Protein 2Z15 (pdb70)

Sequence (476 aa):
SGMQLEIQVALNFIISYLYNKLPRRRVNIFGEELERLLKKKYEGHWYPEKPYKGSGFRCIHIGEKVDPVIEQASKESGLDIDDVRGNLPQDLSVWIDPFEVSYQIGEKGPVKVLYVDDNGSSGMQLEIQVALNFIISYLYNKLPRRRVNIFGEELERLLKKKYEGHWYPEKPYKGSGFRCIHIGEKVDPVIEQASKESGLDIDDVRGNLPQDLSVWIDPFEVSYQIGEKGPVKVLYVDDGMQLEIQVALNFIISYLYNKLPRRRVNIFGEELERLLKKKYEGHWYPEKPYKGSGFRCIHIGEKVDPVIEQASKESGLDIDDVRGNLPQDLSVWIDPFEVSYQIGEKGPVKVLYVDDGSSGMQLEIQVALNFIISYLYNKLPRRRVNIFGEELERLLKKKYEGHWYPEKPYKGSGFRCIHIGEKVDPVIEQASKESGLDIDDVRGNLPQDLSVWIDPFEVSYQIGEKGPVKVLYVDD

Solvent-accessible surface area: 23922 Å² total; per-residue (Å²): 69,56,34,62,5,7,0,46,1,0,8,29,15,0,23,67,66,0,34,137,140,27,75,142,141,84,0,61,51,0,7,115,41,0,32,109,13,0,73,138,56,0,135,60,68,34,72,72,123,75,40,48,68,8,5,30,94,0,3,0,82,6,21,166,176,31,15,85,10,0,50,76,0,0,168,80,5,54,13,81,30,96,69,0,83,65,42,10,21,142,54,2,13,0,14,0,9,3,84,48,0,0,14,21,59,19,150,197,19,87,69,79,56,8,6,45,14,82,121,56,87,64,21,21,21,15,5,0,16,20,0,9,28,13,0,9,1,42,0,26,50,114,25,78,63,151,90,0,38,46,0,10,80,35,0,31,108,11,1,63,144,54,0,129,56,69,30,61,52,122,85,45,158,91,25,23,58,95,0,4,0,91,6,20,139,157,19,14,79,8,0,67,74,0,2,176,81,6,50,7,78,50,104,65,0,94,64,41,13,23,145,49,2,11,0,51,0,12,3,67,59,0,7,38,26,74,20,153,205,18,88,88,106,82,74,37,99,90,151,109,26,65,11,11,0,30,6,0,7,19,16,2,8,3,17,0,4,68,111,29,87,83,168,87,0,48,50,0,6,110,38,0,36,116,20,0,75,149,57,0,135,60,68,37,58,69,130,128,34,127,107,14,19,10,74,0,3,2,14,4,15,56,50,10,13,77,9,0,82,86,0,3,161,100,9,55,17,102,67,108,57,0,98,59,34,11,24,152,57,1,6,0,50,0,3,2,96,29,0,6,29,23,80,22,71,202,16,118,94,90,68,52,14,95,49,171,69,97,73,18,15,72,5,4,0,44,1,0,16,28,6,0,12,56,69,0,46,148,139,25,69,149,189,114,0,57,71,0,2,113,21,0,27,123,17,2,73,129,59,0,125,57,70,36,70,53,169,113,39,137,82,29,15,60,94,0,22,0,60,0,3,194,159,35,18,81,9,0,76,79,0,0,159,105,6,48,12,80,54,107,71,0,52,63,33,10,22,162,37,0,13,0,66,0,3,4,96,37,0,8,3,30,75,23,162,196,16,100,98,68,59,1,7,50,43,152

Nearest PDB structures (foldseek):
  2d5r-assembly1_B  TM=9.998E-01  e=5.165E-23  Homo sapiens
  3e9v-assembly1_A  TM=9.435E-01  e=4.522E-14  Homo sapiens
  3djn-assembly1_B  TM=9.483E-01  e=1.242E-13  Mus musculus
  5td6-assembly1_B  TM=9.063E-01  e=3.222E-11  Caenorhabditis elegans
  5td6-assembly1_A  TM=9.337E-01  e=7.801E-11  Caenorhabditis elegans

CATH classification: 3.90.640.90

Foldseek 3Di:
DQQLVLLVLLLCVLLVLVPVQDDPQLSVQLSVQLSVVLCVQCVVVADQVDFVGCQVVSKAWQAPDGDVSNVVSCVRRVHDSVSSSVRDAHGKIWTRTGQWTWIARDPPGDIGTRGGDPD/DVVQLLVLLVLLLCVLLVLPPPPDDPQLSVQLSVQLSVVLVVQCVVPADLVCQPGCQVVSKAWQAPDGDVSNVVSCVRRVNDSVSSSVSGAHGKIWTRTGQWIWIARDPPGDIGTRGHGD/DLVVLLVLLLCVQLVLQPPVDPVVLSVQLSVQLSVLLCVQCVVVADLVCFCRCQVVSKQWAEPHGRPSNVRSCVVSVHDVCSRSVSDAYGKIWTRTVQWIWIAHDPPGDIGTSGGDD/DLVQLLVLLLLVLCVLLVLVPPPDDDVLSVQLSVQLSVVLSVQCVVVADLVCFCRCQVVSKAKQAPDGDVSNVVSCVRSVHDSVSSSVSGANIKIWTRTGQFIWIARDPPGDIGTRGGHD

B-factor: mean 25.5, std 11.29, range [5.58, 66.41]

InterPro domains:
  IPR002087 Anti-proliferative protein [PF07742] (1-113)
  IPR002087 Anti-proliferative protein [PR00310] (29-58)
  IPR002087 Anti-proliferative protein [PR00310] (59-88)
  IPR002087 Anti-proliferative protein [PR00310] (89-118)
  IPR002087 Anti-proliferative protein [PS00960] (40-60)
  IPR002087 Anti-proliferative protein [PS01203] (86-105)
  IPR002087 Anti-proliferative protein [SM00099] (1-106)
  IPR015676 Tob1/2 [PTHR17537] (1-345)
  IPR036054 BTG-like domain superfamily [G3DSA:3.90.640.90] (1-122)
  IPR036054 BTG-like domain superfamily [SSF160696] (1-116)

Organism: Homo sapiens (NCBI:txid9606)

GO terms:
  GO:0030971 receptor tyrosine kinase binding (F, IDA)
  GO:0030014 CCR4-NOT complex (C, IDA)
  GO:0017148 negative regulation of translation (P, IDA)
  GO:1900153 positive regulation of nuclear-transcribed mRNA catabolic process, deadenylation-dependent decay (P, IDA)
  GO:0060212 negative regulation of nuclear-transcribed mRNA poly(A) tail shortening (P, IDA)
  GO:0060213 positive regulation of nuclear-transcribed mRNA poly(A) tail shortening (P, IDA)
  GO:0008285 negative regulation of cell population proliferation (P, IDA)
  GO:0008285 negative regulation of cell population proliferation (P, TAS)
  GO:0005515 protein binding (F, IPI)

Secondary structure (DSSP, 8-state):
--SHHHHHHHHHHHHTTTTTTS-HHHHHHHHHHHHHHHHHHHTT---TT-TTTTHHHHPEEESSSB-HHHHHHHHTTT--HHHHHHHSPTTEEEEEETTEEEEEESTTSPEEEEEE---/-HHHHHHHHHHHHHHHHTTTBTTB-HHHHHHHHHHHHHHHHHHHTT---TT-TTTTHHHH-EEESSSB-HHHHHHHHHHT--HHHHHHHSPSSEEEEEETTEEEEEESTTPPEEEEEE--/--HHHHHHHHHHHHTTTBTTB-HHHHHHHHHHHHHHHHHHHTT---TTSTTTTHHHH-EEESSSB-HHHHHHHHHTT--HHHHHTTSPTTEEEEEETTEEEEEESTTPPEEEEEE--/-HHHHHHHHHHHHHHHHTTTTTTS-HHHHHHHHHHHHHHHHHHHTT---TTSTTTTHHHH-EEESSSB-HHHHHHHHHHT--HHHHHHHS-SSEEEEEETTEEEEEESTT--EEEEEE--

Radius of gyration: 28.0 Å; Cα contacts (8 Å, |Δi|>4): 757; chains: 4; bounding box: 45×82×56 Å

Structure (mmCIF, N/CA/C/O backbone):
data_2Z15
#
_entry.id   2Z15
#
_cell.length_a   36.064
_cell.length_b   121.162
_cell.length_c   152.553
_cell.angle_alpha   90.00
_cell.angle_beta   90.00
_cell.angle_gamma   90.00
#
_symmetry.space_group_name_H-M   'P 21 21 21'
#
loop_
_entity.id
_entity.type
_entity.pdbx_description
1 polymer 'Protein Tob1'
2 water water
#
loop_
_atom_site.group_PDB
_atom_site.id
_atom_site.type_symbol
_atom_site.label_atom_id
_atom_site.label_alt_id
_atom_site.label_comp_id
_atom_site.label_asym_id
_atom_site.label_entity_id
_atom_site.label_seq_id
_atom_site.pdbx_PDB_ins_code
_atom_site.Cartn_x
_atom_site.Cartn_y
_atom_site.Cartn_z
_atom_site.occupancy
_atom_site.B_iso_or_equiv
_atom_site.auth_seq_id
_atom_site.auth_comp_id
_atom_site.auth_asym_id
_atom_site.auth_atom_id
_atom_site.pdbx_PDB_model_num
ATOM 1 N N . SER A 1 6 ? 50.727 83.018 52.629 1.00 50.85 8 SER A N 1
ATOM 2 C CA . SER A 1 6 ? 51.527 81.949 51.975 1.00 51.30 8 SER A CA 1
ATOM 3 C C . SER A 1 6 ? 51.202 80.609 52.621 1.00 50.65 8 SER A C 1
ATOM 4 O O . SER A 1 6 ? 50.032 80.273 52.820 1.00 50.67 8 SER A O 1
ATOM 7 N N . GLY A 1 7 ? 52.236 79.844 52.951 1.00 49.70 9 GLY A N 1
ATOM 8 C CA . GLY A 1 7 ? 52.013 78.557 53.580 1.00 47.00 9 GLY A CA 1
ATOM 9 C C . GLY A 1 7 ? 51.255 78.701 54.887 1.00 44.28 9 GLY A C 1
ATOM 10 O O . GLY A 1 7 ? 50.588 77.766 55.324 1.00 47.26 9 GLY A O 1
ATOM 11 N N . MET A 1 8 ? 51.349 79.878 55.503 1.00 39.51 10 MET A N 1
ATOM 12 C CA . MET A 1 8 ? 50.685 80.150 56.778 1.00 33.43 10 MET A CA 1
ATOM 13 C C . MET A 1 8 ? 50.156 81.597 56.804 1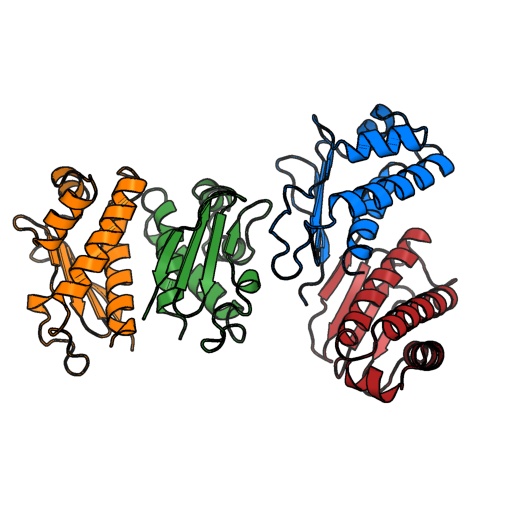.00 30.89 10 MET A C 1
ATOM 14 O O . MET A 1 8 ? 49.114 81.887 57.397 1.00 28.73 10 MET A O 1
ATOM 19 N N . GLN A 1 9 ? 50.890 82.488 56.142 1.00 26.67 11 GLN A N 1
ATOM 20 C CA . GLN A 1 9 ? 50.550 83.904 56.053 1.00 25.54 11 GLN A CA 1
ATOM 21 C C . GLN A 1 9 ? 49.105 84.157 55.610 1.00 22.69 11 GLN A C 1
ATOM 22 O O . GLN A 1 9 ? 48.358 84.867 56.281 1.00 21.32 11 GLN A O 1
ATOM 28 N N . LEU A 1 10 ? 48.721 83.576 54.477 1.00 20.25 12 LEU A N 1
ATOM 29 C CA . LEU A 1 10 ? 47.380 83.758 53.931 1.00 19.50 12 LEU A CA 1
ATOM 30 C C . LEU A 1 10 ? 46.260 83.366 54.886 1.00 18.04 12 LEU A C 1
ATOM 31 O O . LEU A 1 10 ? 45.313 84.125 55.099 1.00 17.13 12 LEU A O 1
ATOM 36 N N . GLU A 1 11 ? 46.367 82.170 55.446 1.00 16.54 13 GLU A N 1
ATOM 37 C CA . GLU A 1 11 ? 45.356 81.679 56.362 1.00 16.01 13 GLU A CA 1
ATOM 38 C C . GLU A 1 11 ? 45.182 82.594 57.569 1.00 15.15 13 GLU A C 1
ATOM 39 O O . GLU A 1 11 ? 44.059 82.944 57.930 1.00 13.82 13 GLU A O 1
ATOM 45 N N . ILE A 1 12 ? 46.292 82.997 58.177 1.00 15.71 14 ILE A N 1
ATOM 46 C CA . ILE A 1 12 ? 46.243 83.888 59.321 1.00 16.15 14 ILE A CA 1
ATOM 47 C C . ILE A 1 12 ? 45.578 85.202 58.900 1.00 16.83 14 ILE A C 1
ATOM 48 O O . ILE A 1 12 ? 44.784 85.773 59.652 1.00 16.57 14 ILE A O 1
ATOM 53 N N . GLN A 1 13 ? 45.889 85.665 57.692 1.00 17.19 15 GLN A N 1
ATOM 54 C CA . GLN A 1 13 ? 45.299 86.894 57.166 1.00 19.90 15 GLN A CA 1
ATOM 55 C C . GLN A 1 13 ? 43.783 86.762 57.067 1.00 16.17 15 GLN A C 1
ATOM 56 O O . GLN A 1 13 ? 43.051 87.675 57.440 1.00 17.31 15 GLN A O 1
ATOM 62 N N . VAL A 1 14 ? 43.316 85.630 56.553 1.00 13.93 16 VAL A N 1
ATOM 63 C CA . VAL A 1 14 ? 41.884 85.392 56.422 1.00 11.84 16 VAL A CA 1
ATOM 64 C C . VAL A 1 14 ? 41.207 85.457 57.796 1.00 13.63 16 VAL A C 1
ATOM 65 O O . VAL A 1 14 ? 40.204 86.154 57.972 1.00 13.20 16 VAL A O 1
ATOM 69 N N . ALA A 1 15 ? 41.767 84.741 58.768 1.00 12.26 17 ALA A N 1
ATOM 70 C CA . ALA A 1 15 ? 41.213 84.723 60.118 1.00 14.75 17 ALA A CA 1
ATOM 71 C C . ALA A 1 15 ? 41.240 86.102 60.772 1.00 14.58 17 ALA A C 1
ATOM 72 O O . ALA A 1 15 ? 40.285 86.493 61.438 1.00 16.75 17 ALA A O 1
ATOM 74 N N . LEU A 1 16 ? 42.333 86.834 60.587 1.00 17.10 18 LEU A N 1
ATOM 75 C CA . LEU A 1 16 ? 42.459 88.167 61.168 1.00 19.61 18 LEU A CA 1
ATOM 76 C C . LEU A 1 16 ? 41.412 89.115 60.610 1.00 18.28 18 LEU A C 1
ATOM 77 O O . LEU A 1 16 ? 40.806 89.888 61.349 1.00 19.43 18 LEU A O 1
ATOM 82 N N . ASN A 1 17 ? 41.220 89.057 59.298 1.00 16.65 19 ASN A N 1
ATOM 83 C CA . ASN A 1 17 ? 40.243 89.902 58.622 1.00 17.13 19 ASN A CA 1
ATOM 84 C C . ASN A 1 17 ? 38.859 89.673 59.226 1.00 15.20 19 ASN A C 1
ATOM 85 O O . ASN A 1 17 ? 38.132 90.624 59.526 1.00 15.42 19 ASN A O 1
ATOM 90 N N . PHE A 1 18 ? 38.507 88.402 59.402 1.00 13.80 20 PHE A N 1
ATOM 91 C CA . PHE A 1 18 ? 37.217 88.019 59.971 1.00 13.42 20 PHE A CA 1
ATOM 92 C C . PHE A 1 18 ? 37.061 88.544 61.400 1.00 13.70 20 PHE A C 1
ATOM 93 O O . PHE A 1 18 ? 36.014 89.086 61.755 1.00 11.86 20 PHE A O 1
ATOM 101 N N . ILE A 1 19 ? 38.107 88.383 62.210 1.00 12.6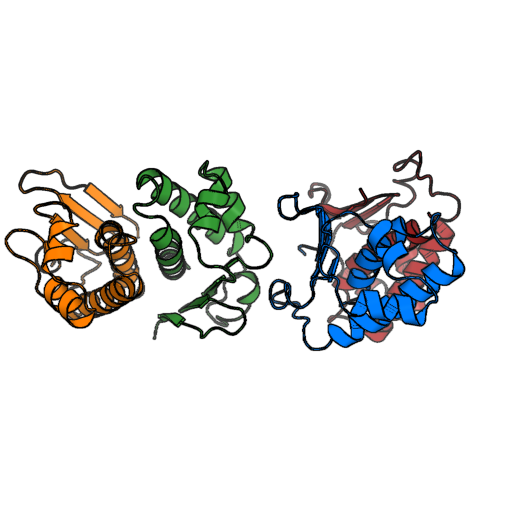7 21 ILE A N 1
ATOM 102 C CA . ILE A 1 19 ? 38.076 88.829 63.599 1.00 11.92 21 ILE A CA 1
ATOM 103 C C . ILE A 1 19 ? 37.959 90.339 63.780 1.00 11.25 21 ILE A C 1
ATOM 104 O O . ILE A 1 19 ? 37.079 90.809 64.495 1.00 10.30 21 ILE A O 1
ATOM 109 N N . ILE A 1 20 ? 38.822 91.104 63.126 1.00 12.76 22 ILE A N 1
ATOM 110 C CA . ILE A 1 20 ? 38.782 92.547 63.296 1.00 16.08 22 ILE A CA 1
ATOM 111 C C . ILE A 1 20 ? 37.612 93.238 62.612 1.00 18.01 22 ILE A C 1
ATOM 112 O O . ILE A 1 20 ? 37.371 94.426 62.834 1.00 19.77 22 ILE A O 1
ATOM 117 N N . SER A 1 21 ? 36.881 92.508 61.779 1.00 17.79 23 SER A N 1
ATOM 118 C CA . SER A 1 21 ? 35.738 93.104 61.114 1.00 16.64 23 SER A CA 1
ATOM 119 C C . SER A 1 21 ? 34.693 93.436 62.185 1.00 17.32 23 SER A C 1
ATOM 120 O O . SER A 1 21 ? 33.850 94.308 61.985 1.00 17.14 23 SER A O 1
ATOM 123 N N . TYR A 1 22 ? 34.749 92.750 63.327 1.00 14.88 24 TYR A N 1
ATOM 124 C CA . TYR A 1 22 ? 33.801 93.019 64.408 1.00 15.66 24 TYR A CA 1
ATOM 125 C C . TYR A 1 22 ? 34.257 94.176 65.288 1.00 16.02 24 TYR A C 1
ATOM 126 O O . TYR A 1 22 ? 33.475 94.701 66.079 1.00 16.89 24 TYR A O 1
ATOM 135 N N . LEU A 1 23 ? 35.519 94.572 65.139 1.00 16.06 25 LEU A N 1
ATOM 136 C CA . LEU A 1 23 ? 36.105 95.640 65.949 1.00 19.15 25 LEU A CA 1
ATOM 137 C C . LEU A 1 23 ? 36.061 97.037 65.312 1.00 20.89 25 LEU A C 1
ATOM 138 O O . LEU A 1 23 ? 35.960 98.043 66.020 1.00 20.11 25 LEU A O 1
ATOM 143 N N . TYR A 1 24 ? 36.149 97.095 63.986 1.00 23.51 26 TYR A N 1
ATOM 144 C CA . TYR A 1 24 ? 36.096 98.365 63.260 1.00 27.60 26 TYR A CA 1
ATOM 145 C C . TYR A 1 24 ? 34.736 99.012 63.454 1.00 29.51 26 TYR A C 1
ATOM 146 O O . TYR A 1 24 ? 33.738 98.317 63.649 1.00 31.84 26 TYR A O 1
ATOM 155 N N . ASN A 1 25 ? 34.692 100.338 63.406 1.00 30.27 27 ASN A N 1
ATOM 156 C CA . ASN A 1 25 ? 33.427 101.037 63.563 1.00 31.39 27 ASN A CA 1
ATOM 157 C C . ASN A 1 25 ? 32.940 100.933 65.001 1.00 30.96 27 ASN A C 1
ATOM 158 O O . ASN A 1 25 ? 31.921 101.515 65.365 1.00 30.77 27 ASN A O 1
ATOM 163 N N . LYS A 1 26 ? 33.665 100.182 65.822 1.00 30.21 28 LYS A N 1
ATOM 164 C CA . LYS A 1 26 ? 33.290 100.026 67.222 1.00 29.14 28 LYS A CA 1
ATOM 165 C C . LYS A 1 26 ? 34.406 100.578 68.090 1.00 26.45 28 LYS A C 1
ATOM 166 O O . LYS A 1 26 ? 34.159 101.234 69.095 1.00 26.89 28 LYS A O 1
ATOM 172 N N . LEU A 1 27 ? 35.640 100.308 67.687 1.00 24.37 29 LEU A N 1
ATOM 173 C CA . LEU A 1 27 ? 36.799 100.756 68.439 1.00 21.67 29 LEU A CA 1
ATOM 174 C C . LEU A 1 27 ? 37.690 101.645 67.571 1.00 21.50 29 LEU A C 1
ATOM 175 O O . LEU A 1 27 ? 37.556 101.662 66.347 1.00 22.08 29 LEU A O 1
ATOM 180 N N . PRO A 1 28 ? 38.605 102.407 68.196 1.00 22.39 30 PRO A N 1
ATOM 181 C CA . PRO A 1 28 ? 39.505 103.296 67.453 1.00 23.62 30 PRO A CA 1
ATOM 182 C C . PRO A 1 28 ? 40.206 102.580 66.306 1.00 25.12 30 PRO A C 1
ATOM 183 O O . PRO A 1 28 ? 40.894 101.577 66.508 1.00 23.51 30 PRO A O 1
ATOM 187 N N . ARG A 1 29 ? 40.018 103.115 65.103 1.00 27.27 31 ARG A N 1
ATOM 188 C CA . ARG A 1 29 ? 40.586 102.561 63.874 1.00 28.91 31 ARG A CA 1
ATOM 189 C C . ARG A 1 29 ? 42.073 102.215 63.986 1.00 28.84 31 ARG A C 1
ATOM 190 O O . ARG A 1 29 ? 42.490 101.099 63.670 1.00 28.00 31 ARG A O 1
ATOM 198 N N . ARG A 1 30 ? 42.865 103.183 64.435 1.00 29.41 32 ARG A N 1
ATOM 199 C CA . ARG A 1 30 ? 44.301 102.999 64.567 1.00 28.78 32 ARG A CA 1
ATOM 200 C C . ARG A 1 30 ? 44.655 101.868 65.528 1.00 27.20 32 ARG A C 1
ATOM 201 O O . ARG A 1 30 ? 45.558 101.077 65.255 1.00 27.26 32 ARG A O 1
ATOM 209 N N . ARG A 1 31 ? 43.949 101.782 66.649 1.00 24.24 33 ARG A N 1
ATOM 210 C CA . ARG A 1 31 ? 44.227 100.725 67.611 1.00 23.41 33 ARG A CA 1
ATOM 211 C C . ARG A 1 31 ? 43.847 99.346 67.078 1.00 20.91 33 ARG A C 1
ATOM 212 O O . ARG A 1 31 ? 44.511 98.358 67.383 1.00 20.30 33 ARG A O 1
ATOM 220 N N . VAL A 1 32 ? 42.786 99.272 66.281 1.00 18.91 34 VAL A N 1
ATOM 221 C CA . VAL A 1 32 ? 42.371 97.989 65.723 1.00 19.06 34 VAL A CA 1
ATOM 222 C C . VAL A 1 32 ? 43.425 97.460 64.753 1.00 19.56 34 VAL A C 1
ATOM 223 O O . VAL A 1 32 ? 43.676 96.254 64.707 1.00 19.27 34 VAL A O 1
ATOM 227 N N . ASN A 1 33 ? 44.039 98.360 63.983 1.00 18.78 35 ASN A N 1
ATOM 228 C CA . ASN A 1 33 ? 45.080 97.977 63.026 1.00 19.14 35 ASN A CA 1
ATOM 229 C C . ASN A 1 33 ? 46.282 97.388 63.773 1.00 19.13 35 ASN A C 1
ATOM 230 O O . ASN A 1 33 ? 46.811 96.346 63.391 1.00 20.13 35 ASN A O 1
ATOM 235 N N . ILE A 1 34 ? 46.717 98.062 64.833 1.00 17.00 36 ILE A N 1
ATOM 236 C CA . ILE A 1 34 ? 47.855 97.583 65.608 1.00 17.65 36 ILE A CA 1
ATOM 237 C C . ILE A 1 34 ? 47.505 96.241 66.233 1.00 16.56 36 ILE A C 1
ATOM 238 O O . ILE A 1 34 ? 48.329 95.330 66.262 1.00 14.49 36 ILE A O 1
ATOM 243 N N . PHE A 1 35 ? 46.278 96.130 66.731 1.00 14.41 37 PHE A N 1
ATOM 244 C CA . PHE A 1 35 ? 45.803 94.892 67.333 1.00 13.98 37 PHE A CA 1
ATOM 245 C C . PHE A 1 35 ? 45.964 93.767 66.308 1.00 14.33 37 PHE A C 1
ATOM 246 O O . PHE A 1 35 ? 46.487 92.697 66.621 1.00 13.87 37 PHE A O 1
ATOM 254 N N . GLY A 1 36 ? 45.517 94.023 65.080 1.00 14.51 38 GLY A N 1
ATOM 255 C CA . GLY A 1 36 ? 45.614 93.028 64.024 1.00 14.35 38 GLY A CA 1
ATOM 256 C C . GLY A 1 36 ? 47.050 92.661 63.691 1.00 15.72 38 GLY A C 1
ATOM 257 O O . GLY A 1 36 ? 47.362 91.492 63.462 1.00 15.23 38 GLY A O 1
ATOM 258 N N . GLU A 1 37 ? 47.924 93.665 63.669 1.00 17.00 39 GLU A N 1
ATOM 259 C CA . GLU A 1 37 ? 49.337 93.464 63.371 1.00 16.89 39 GLU A CA 1
ATOM 260 C C . GLU A 1 37 ? 50.014 92.635 64.448 1.00 13.56 39 GLU A C 1
ATOM 261 O O . GLU A 1 37 ? 50.822 91.752 64.151 1.00 14.12 39 GLU A O 1
ATOM 267 N N . GLU A 1 38 ? 49.685 92.915 65.702 1.00 11.96 40 GLU A N 1
ATOM 268 C CA . GLU A 1 38 ? 50.280 92.172 66.808 1.00 14.53 40 GLU A CA 1
ATOM 269 C C . GLU A 1 38 ? 49.749 90.748 66.848 1.00 13.15 40 GLU A C 1
ATOM 270 O O . GLU A 1 38 ? 50.506 89.810 67.090 1.00 13.45 40 GLU A O 1
ATOM 276 N N . LEU A 1 39 ? 48.452 90.584 66.606 1.00 12.84 41 LEU A N 1
ATOM 277 C CA . LEU A 1 39 ? 47.855 89.254 66.622 1.00 13.42 41 LEU A CA 1
ATOM 278 C C . LEU A 1 39 ? 48.508 88.409 65.538 1.00 13.67 41 LEU A C 1
ATOM 279 O O . LEU A 1 39 ? 48.813 87.236 65.755 1.00 12.55 41 LEU A O 1
ATOM 284 N N . GLU A 1 40 ? 48.735 89.014 64.374 1.00 15.27 42 GLU A N 1
ATOM 285 C CA . GLU A 1 40 ? 49.371 88.306 63.268 1.00 15.81 42 GLU A CA 1
ATOM 286 C C . GLU A 1 40 ? 50.753 87.798 63.673 1.00 13.39 42 GLU A C 1
ATOM 287 O O . GLU A 1 40 ? 51.068 86.622 63.479 1.00 14.04 42 GLU A O 1
ATOM 293 N N . ARG A 1 41 ? 51.579 88.679 64.230 1.00 11.66 43 ARG A N 1
ATOM 294 C CA . ARG A 1 41 ? 52.919 88.279 64.670 1.00 13.17 43 ARG A CA 1
ATOM 295 C C . ARG A 1 41 ? 52.788 87.191 65.743 1.00 13.58 43 ARG A C 1
ATOM 296 O O . ARG A 1 41 ? 53.543 86.225 65.739 1.00 15.35 43 ARG A O 1
ATOM 304 N N . LEU A 1 42 ? 51.815 87.340 66.642 1.00 13.39 44 LEU A N 1
ATOM 305 C CA . LEU A 1 42 ? 51.613 86.369 67.714 1.00 13.34 44 LEU A CA 1
ATOM 306 C C . LEU A 1 42 ? 51.227 84.984 67.206 1.00 13.76 44 LEU A C 1
ATOM 307 O O . LEU A 1 42 ? 51.727 83.974 67.703 1.00 14.43 44 LEU A O 1
ATOM 312 N N . LEU A 1 43 ? 50.336 84.931 66.223 1.00 14.05 45 LEU A N 1
ATOM 313 C CA . LEU A 1 43 ? 49.906 83.650 65.674 1.00 13.74 45 LEU A CA 1
ATOM 314 C C . LEU A 1 43 ? 51.054 82.944 64.943 1.00 13.26 45 LEU A C 1
ATOM 315 O O . LEU A 1 43 ? 51.272 81.748 65.147 1.00 13.86 45 LEU A O 1
ATOM 320 N N . LYS A 1 44 ? 51.803 83.680 64.119 1.00 14.95 46 LYS A N 1
ATOM 321 C CA . LYS A 1 44 ? 52.940 83.101 63.382 1.00 15.50 46 LYS A CA 1
ATOM 322 C C . LYS A 1 44 ? 53.947 82.452 64.330 1.00 15.96 46 LYS A C 1
ATOM 323 O O . LYS A 1 44 ? 54.433 81.349 64.081 1.00 13.53 46 LYS A O 1
ATOM 329 N N . LYS A 1 45 ? 54.255 83.145 65.422 1.00 16.42 47 LYS A N 1
ATOM 330 C CA . LYS A 1 45 ? 55.204 82.626 66.386 1.00 16.33 47 LYS A CA 1
ATOM 331 C C . LYS A 1 45 ? 54.671 81.376 67.068 1.00 14.98 47 LYS A C 1
ATOM 332 O O . LYS A 1 45 ? 55.396 80.403 67.233 1.00 17.69 47 LYS A O 1
ATOM 338 N N . LYS A 1 46 ? 53.405 81.395 67.464 1.00 14.87 48 LYS A N 1
ATOM 339 C CA . LYS A 1 46 ? 52.817 80.235 68.127 1.00 15.92 48 LYS A CA 1
ATOM 340 C C . LYS A 1 46 ? 52.655 79.038 67.195 1.00 14.95 48 LYS A C 1
ATOM 341 O O . LYS A 1 46 ? 52.873 77.898 67.589 1.00 17.72 48 LYS A O 1
ATOM 347 N N . TYR A 1 47 ? 52.266 79.298 65.959 1.00 14.98 49 TYR A N 1
ATOM 348 C CA . TYR A 1 47 ? 52.043 78.221 65.016 1.00 16.43 49 TYR A CA 1
ATOM 349 C C . TYR A 1 47 ? 53.308 77.560 64.497 1.00 19.71 49 TYR A C 1
ATOM 350 O O . TYR A 1 47 ? 53.274 76.407 64.068 1.00 22.06 49 TYR A O 1
ATOM 359 N N . GLU A 1 48 ? 54.424 78.280 64.527 1.00 20.79 50 GLU A N 1
ATOM 360 C CA . GLU A 1 48 ? 55.680 77.730 64.034 1.00 22.75 50 GLU A CA 1
ATOM 361 C C . GLU A 1 48 ? 55.967 76.395 64.702 1.00 21.27 50 GLU A C 1
ATOM 362 O O . GLU A 1 48 ? 55.919 76.276 65.926 1.00 19.99 50 GLU A O 1
ATOM 368 N N . GLY A 1 49 ? 56.267 75.390 63.888 1.00 21.84 51 GLY A N 1
ATOM 369 C CA . GLY A 1 49 ? 56.534 74.074 64.430 1.00 21.07 51 GLY A CA 1
ATOM 370 C C . GLY A 1 49 ? 55.256 73.273 64.664 1.00 22.81 51 GLY A C 1
ATOM 371 O O . GLY A 1 49 ? 55.334 72.106 65.047 1.00 25.04 51 GLY A O 1
ATOM 372 N N . HIS A 1 50 ? 54.090 73.893 64.454 1.00 18.43 52 HIS A N 1
ATOM 373 C CA . HIS A 1 50 ? 52.802 73.220 64.627 1.00 18.65 52 HIS A CA 1
ATOM 374 C C . HIS A 1 50 ? 51.924 73.440 63.404 1.00 18.14 52 HIS A C 1
ATOM 375 O O . HIS A 1 50 ? 50.729 73.709 63.528 1.00 19.21 52 HIS A O 1
ATOM 382 N N . TRP A 1 51 ? 52.529 73.318 62.232 1.00 17.18 53 TRP A N 1
ATOM 383 C CA . TRP A 1 51 ? 51.845 73.523 60.968 1.00 18.98 53 TRP A CA 1
ATOM 384 C C . TRP A 1 51 ? 52.275 72.388 60.032 1.00 19.76 53 TRP A C 1
ATOM 385 O O . TRP A 1 51 ? 53.384 72.400 59.496 1.00 22.88 53 TRP A O 1
ATOM 396 N N . TYR A 1 52 ? 51.400 71.404 59.850 1.00 19.91 54 TYR A N 1
ATOM 397 C CA . TYR A 1 52 ? 51.710 70.246 59.015 1.00 18.61 54 TYR A CA 1
ATOM 398 C C . TYR A 1 52 ? 50.806 70.163 57.800 1.00 18.71 54 TYR A C 1
ATOM 399 O O . TYR A 1 52 ? 49.701 69.620 57.865 1.00 16.88 54 TYR A O 1
ATOM 408 N N . PRO A 1 53 ? 51.272 70.700 56.666 1.00 19.82 55 PRO A N 1
ATOM 409 C CA . PRO A 1 53 ? 50.536 70.713 55.401 1.00 21.51 55 PRO A CA 1
ATOM 410 C C . PRO A 1 53 ? 49.958 69.362 54.969 1.00 21.97 55 PRO A C 1
ATOM 411 O O . PRO A 1 53 ? 48.840 69.304 54.459 1.00 21.40 55 PRO A O 1
ATOM 415 N N . GLU A 1 54 ? 50.704 68.281 55.174 1.00 23.84 56 GLU A N 1
ATOM 416 C CA . GLU A 1 54 ? 50.218 66.958 54.788 1.00 27.20 56 GLU A CA 1
ATOM 417 C C . GLU A 1 54 ? 49.076 66.456 55.667 1.00 25.87 56 GLU A C 1
ATOM 418 O O . GLU A 1 54 ? 48.364 65.527 55.290 1.00 25.74 56 GLU A O 1
ATOM 424 N N . LYS A 1 55 ? 48.899 67.070 56.833 1.00 23.76 57 LYS A N 1
ATOM 425 C CA . LYS A 1 55 ? 47.825 66.683 57.747 1.00 22.13 57 LYS A CA 1
ATOM 426 C C . LYS A 1 55 ? 47.352 67.896 58.541 1.00 20.09 57 LYS A C 1
ATOM 427 O O . LYS A 1 55 ? 47.679 68.060 59.710 1.00 18.41 57 LYS A O 1
ATOM 433 N N . PRO A 1 56 ? 46.549 68.756 57.904 1.00 20.14 58 PRO A N 1
ATOM 434 C CA . PRO A 1 56 ? 46.025 69.971 58.531 1.00 19.85 58 PRO A CA 1
ATOM 435 C C . PRO A 1 56 ? 45.273 69.784 59.843 1.00 19.56 58 PRO A C 1
ATOM 436 O O . PRO A 1 56 ? 45.286 70.675 60.691 1.00 21.55 58 PRO A O 1
ATOM 440 N N . TYR A 1 57 ? 44.641 68.628 60.023 1.00 18.75 59 TYR A N 1
ATOM 441 C CA . TYR A 1 57 ? 43.888 68.353 61.247 1.00 19.53 59 TYR A CA 1
ATOM 442 C C . TYR A 1 57 ? 44.796 68.207 62.471 1.00 18.33 59 TYR A C 1
ATOM 443 O O . TYR A 1 57 ? 44.363 68.420 63.604 1.00 19.61 59 TYR A O 1
ATOM 452 N N . LYS A 1 58 ? 46.055 67.856 62.244 1.00 18.06 60 LYS A N 1
ATOM 453 C CA . LYS A 1 58 ? 46.996 67.701 63.344 1.00 17.67 60 LYS A CA 1
ATOM 454 C C . LYS A 1 58 ? 47.387 69.061 63.909 1.00 17.03 60 LYS A C 1
ATOM 455 O O . LYS A 1 58 ? 47.925 69.913 63.196 1.00 15.25 60 LYS A O 1
ATOM 461 N N . GLY A 1 59 ? 47.121 69.253 65.197 1.00 13.89 61 GLY A N 1
ATOM 462 C CA . GLY A 1 59 ? 47.436 70.515 65.837 1.00 14.80 61 GLY A CA 1
ATOM 463 C C . GLY A 1 59 ? 46.332 71.548 65.668 1.00 15.71 61 GLY A C 1
ATOM 464 O O . GLY A 1 59 ? 46.499 72.711 66.038 1.00 15.81 61 GLY A O 1
ATOM 465 N N . SER A 1 60 ? 45.197 71.126 65.116 1.00 13.69 62 SER A N 1
ATOM 466 C CA . SER A 1 60 ? 44.076 72.038 64.902 1.00 14.67 62 SER A CA 1
ATOM 467 C C . SER A 1 60 ? 43.505 72.585 66.213 1.00 15.16 62 SER A C 1
ATOM 468 O O . SER A 1 60 ? 43.175 73.767 66.299 1.00 16.32 62 SER A O 1
ATOM 471 N N . GLY A 1 61 ? 43.389 71.730 67.229 1.00 14.56 63 GLY A N 1
ATOM 472 C CA . GLY A 1 61 ? 42.866 72.169 68.513 1.00 13.01 63 GLY A CA 1
ATOM 473 C C . GLY A 1 61 ? 43.820 73.150 69.171 1.00 13.84 63 GLY A C 1
ATOM 474 O O . GLY A 1 61 ? 43.407 74.164 69.737 1.00 15.67 63 GLY A O 1
ATOM 475 N N . PHE A 1 62 ? 45.109 72.842 69.086 1.00 14.34 64 PHE A N 1
ATOM 476 C CA . PHE A 1 62 ? 46.156 73.686 69.645 1.00 13.73 64 PHE A CA 1
ATOM 477 C C . PHE A 1 62 ? 46.163 75.052 68.967 1.00 12.56 64 PHE A C 1
ATOM 478 O O . PHE A 1 62 ? 46.361 76.064 69.625 1.00 12.65 64 PHE A O 1
ATOM 486 N N . ARG A 1 63 ? 45.942 75.078 67.653 1.00 12.11 65 ARG A N 1
ATOM 487 C CA . ARG A 1 63 ? 45.933 76.341 66.914 1.00 11.81 65 ARG A CA 1
ATOM 488 C C . ARG A 1 63 ? 44.627 77.137 67.050 1.00 12.68 65 ARG A C 1
ATOM 489 O O . ARG A 1 63 ? 44.629 78.360 66.932 1.00 14.20 65 ARG A O 1
ATOM 497 N N . CYS A 1 64 ? 43.520 76.448 67.297 1.00 11.00 66 CYS A N 1
ATOM 498 C CA . CYS A 1 64 ? 42.222 77.103 67.410 1.00 12.28 66 CYS A CA 1
ATOM 499 C C . CYS A 1 64 ? 42.168 78.286 68.383 1.00 13.06 66 CYS A C 1
ATOM 500 O O . CYS A 1 64 ? 42.573 78.177 69.540 1.00 10.70 66 CYS A O 1
ATOM 503 N N . ILE A 1 65 ? 41.665 79.418 67.904 1.00 11.18 67 ILE A N 1
ATOM 504 C CA . ILE A 1 65 ? 41.542 80.593 68.748 1.00 11.25 67 ILE A CA 1
ATOM 505 C C . ILE A 1 65 ? 40.151 80.558 69.358 1.00 11.52 67 ILE A C 1
ATOM 506 O O . ILE A 1 65 ? 39.152 80.619 68.637 1.00 11.85 67 ILE A O 1
ATOM 511 N N . HIS A 1 66 ? 40.080 80.440 70.677 1.00 11.65 68 HIS A N 1
ATOM 512 C CA . HIS A 1 66 ? 38.787 80.419 71.348 1.00 13.06 68 HIS A CA 1
ATOM 513 C C . HIS A 1 66 ? 38.505 81.760 72.007 1.00 11.56 68 HIS A C 1
ATOM 514 O O . HIS A 1 66 ? 39.371 82.330 72.665 1.00 10.82 68 HIS A O 1
ATOM 521 N N . ILE A 1 67 ? 37.291 82.263 71.823 1.00 11.03 69 ILE A N 1
ATOM 522 C CA . ILE A 1 67 ? 36.899 83.522 72.435 1.00 9.79 69 ILE A CA 1
ATOM 523 C C . ILE A 1 67 ? 35.464 83.412 72.944 1.00 9.14 69 ILE A C 1
ATOM 524 O O . ILE A 1 67 ? 34.507 83.787 72.258 1.00 9.02 69 ILE A O 1
ATOM 529 N N . GLY A 1 68 ? 35.339 82.864 74.149 1.00 8.89 70 GLY A N 1
ATOM 530 C CA . GLY A 1 68 ? 34.046 82.682 74.794 1.00 11.53 70 GLY A CA 1
ATOM 531 C C . GLY A 1 68 ? 34.189 82.919 76.290 1.00 13.88 70 GLY A C 1
ATOM 532 O O . GLY A 1 68 ? 34.759 83.934 76.689 1.00 13.49 70 GLY A O 1
ATOM 533 N N . GLU A 1 69 ? 33.687 82.008 77.124 1.00 13.40 71 GLU A N 1
ATOM 534 C CA . GLU A 1 69 ? 33.815 82.181 78.570 1.00 16.99 71 GLU A CA 1
ATOM 535 C C . GLU A 1 69 ? 35.300 82.261 78.892 1.00 18.28 71 GLU A C 1
ATOM 536 O O . GLU A 1 69 ? 35.710 82.922 79.843 1.00 21.07 71 GLU A O 1
ATOM 542 N N . LYS A 1 70 ? 36.097 81.568 78.087 1.00 19.00 72 LYS A N 1
ATOM 543 C CA . LYS A 1 70 ? 37.545 81.578 78.218 1.00 19.66 72 LYS A CA 1
ATOM 544 C C . LYS A 1 70 ? 38.063 82.233 76.946 1.00 19.98 72 LYS A C 1
ATOM 545 O O . LYS A 1 70 ? 37.430 82.131 75.891 1.00 18.98 72 LYS A O 1
ATOM 551 N N . VAL A 1 71 ? 39.206 82.906 77.041 1.00 17.65 73 VAL A N 1
ATOM 552 C CA . VAL A 1 71 ? 39.783 83.572 75.880 1.00 16.47 73 VAL A CA 1
ATOM 553 C C . VAL A 1 71 ? 41.257 83.206 75.664 1.00 15.43 73 VAL A C 1
ATOM 554 O O . VAL A 1 71 ? 42.019 83.052 76.616 1.00 15.58 73 VAL A O 1
ATOM 558 N N . ASP A 1 72 ? 41.638 83.037 74.401 1.00 13.32 74 ASP A N 1
ATOM 559 C CA . ASP A 1 72 ? 43.005 82.688 74.046 1.00 12.96 74 ASP A CA 1
ATOM 560 C C . ASP A 1 72 ? 43.964 83.788 74.477 1.00 12.14 74 ASP A C 1
ATOM 561 O O . ASP A 1 72 ? 43.692 84.973 74.289 1.00 12.26 74 ASP A O 1
ATOM 566 N N . PRO A 1 73 ? 45.095 83.406 75.084 1.00 12.95 75 PRO A N 1
ATOM 567 C CA . PRO A 1 73 ? 46.101 84.363 75.538 1.00 12.00 75 PRO A CA 1
ATOM 568 C C . PRO A 1 73 ? 46.520 85.355 74.454 1.00 12.84 75 PRO A C 1
ATOM 569 O O . PRO A 1 73 ? 46.778 86.522 74.752 1.00 14.88 75 PRO A O 1
ATOM 573 N N . VAL A 1 74 ? 46.573 84.910 73.198 1.00 10.84 76 VAL A N 1
ATOM 574 C CA . VAL A 1 74 ? 46.968 85.812 72.120 1.00 9.60 76 VAL A CA 1
ATOM 575 C C . VAL A 1 74 ? 46.036 87.019 71.996 1.00 10.32 76 VAL A C 1
ATOM 576 O O . VAL A 1 74 ? 46.486 88.111 71.649 1.00 11.62 76 VAL A O 1
ATOM 580 N N . ILE A 1 75 ? 44.747 86.836 72.277 1.00 9.12 77 ILE A N 1
ATOM 581 C CA . ILE A 1 75 ? 43.801 87.952 72.195 1.00 10.66 77 ILE A CA 1
ATOM 582 C C . ILE A 1 75 ? 44.092 88.933 73.327 1.00 10.13 77 ILE A C 1
ATOM 583 O O . ILE A 1 75 ? 44.085 90.146 73.122 1.00 10.93 77 ILE A O 1
ATOM 588 N N . GLU A 1 76 ? 44.364 88.396 74.513 1.00 12.04 78 GLU A N 1
ATOM 589 C CA . GLU A 1 76 ? 44.698 89.214 75.675 1.00 14.31 78 GLU A CA 1
ATOM 590 C C . GLU A 1 76 ? 45.993 89.977 75.407 1.00 12.68 78 GLU A C 1
ATOM 591 O O . GLU A 1 76 ? 46.111 91.149 75.751 1.00 12.45 78 GLU A O 1
ATOM 597 N N . GLN A 1 77 ? 46.964 89.314 74.790 1.00 10.88 79 GLN A N 1
ATOM 598 C CA . GLN A 1 77 ? 48.234 89.967 74.505 1.00 12.75 79 GLN A CA 1
ATOM 599 C C . GLN A 1 77 ? 48.098 91.062 73.444 1.00 12.27 79 GLN A C 1
ATOM 600 O O . GLN A 1 77 ? 48.617 92.163 73.614 1.00 12.11 79 GLN A O 1
ATOM 606 N N . ALA A 1 78 ? 47.383 90.770 72.361 1.00 12.70 80 ALA A N 1
ATOM 607 C CA . ALA A 1 78 ? 47.192 91.750 71.294 1.00 11.99 80 ALA A CA 1
ATOM 608 C C . ALA A 1 78 ? 46.486 93.002 71.820 1.00 13.05 80 ALA A C 1
ATOM 609 O O . ALA A 1 78 ? 46.796 94.125 71.405 1.00 13.21 80 ALA A O 1
ATOM 611 N N . SER A 1 79 ? 45.536 92.806 72.731 1.00 12.52 81 SER A N 1
ATOM 612 C CA . SER A 1 79 ? 44.810 93.926 73.325 1.00 11.89 81 SER A CA 1
ATOM 613 C C . SER A 1 79 ? 45.786 94.815 74.091 1.00 12.11 81 SER A C 1
ATOM 614 O O . SER A 1 79 ? 45.860 96.018 73.856 1.00 12.62 81 SER A O 1
ATOM 617 N N . LYS A 1 80 ? 46.533 94.199 75.004 1.00 12.53 82 LYS A N 1
ATOM 618 C CA . LYS A 1 80 ? 47.500 94.903 75.841 1.00 12.78 82 LYS A CA 1
ATOM 619 C C . LYS A 1 80 ? 48.641 95.570 75.078 1.00 15.35 82 LYS A C 1
ATOM 620 O O . LYS A 1 80 ? 49.310 96.460 75.608 1.00 15.31 82 LYS A O 1
ATOM 626 N N . GLU A 1 81 ? 48.847 95.155 73.829 1.00 14.61 83 GLU A N 1
ATOM 627 C CA . GLU A 1 81 ? 49.908 95.714 73.013 1.00 15.29 83 GLU A CA 1
ATOM 628 C C . GLU A 1 81 ? 49.365 96.696 71.975 1.00 16.33 83 GLU A C 1
ATOM 629 O O . GLU A 1 81 ? 50.115 97.218 71.150 1.00 17.80 83 GLU A O 1
ATOM 635 N N . SER A 1 82 ? 48.066 96.974 72.025 1.00 15.58 84 SER A N 1
ATOM 636 C CA . SER A 1 82 ? 47.466 97.892 71.056 1.00 12.87 84 SER A CA 1
ATOM 637 C C . SER A 1 82 ? 46.597 98.962 71.706 1.00 13.07 84 SER A C 1
ATOM 638 O O . SER A 1 82 ? 45.996 99.776 71.009 1.00 13.61 84 SER A O 1
ATOM 641 N N . GLY A 1 83 ? 46.514 98.947 73.033 1.00 10.20 85 GLY A N 1
ATOM 642 C CA . GLY A 1 83 ? 45.723 99.946 73.716 1.00 11.08 85 GLY A CA 1
ATOM 643 C C . GLY A 1 83 ? 44.234 99.663 73.738 1.00 13.70 85 GLY A C 1
ATOM 644 O O . GLY A 1 83 ? 43.440 100.565 74.011 1.00 15.83 85 GLY A O 1
ATOM 645 N N . LEU A 1 84 ? 43.840 98.428 73.439 1.00 11.82 86 LEU A N 1
ATOM 646 C CA . LEU A 1 84 ? 42.418 98.066 73.468 1.00 10.81 86 LEU A CA 1
ATOM 647 C C . LEU A 1 84 ? 42.111 97.327 74.760 1.00 10.79 86 LEU A C 1
ATOM 648 O O . LEU A 1 84 ? 42.934 96.552 75.247 1.00 9.95 86 LEU A O 1
ATOM 653 N N . ASP A 1 85 ? 40.931 97.576 75.315 1.00 10.40 87 ASP A N 1
ATOM 654 C CA . ASP A 1 85 ? 40.514 96.908 76.540 1.00 12.25 87 ASP A CA 1
ATOM 655 C C . ASP A 1 85 ? 39.977 95.534 76.144 1.00 12.68 87 ASP A C 1
ATOM 656 O O . ASP A 1 85 ? 39.115 95.422 75.269 1.00 10.90 87 ASP A O 1
ATOM 661 N N . ILE A 1 86 ? 40.494 94.491 76.784 1.00 12.17 88 ILE A N 1
ATOM 662 C CA . ILE A 1 86 ? 40.086 93.121 76.476 1.00 12.93 88 ILE A CA 1
ATOM 663 C C . ILE A 1 86 ? 38.558 92.933 76.527 1.00 12.43 88 ILE A C 1
ATOM 664 O O . ILE A 1 86 ? 37.985 92.214 75.705 1.00 12.69 88 ILE A O 1
ATOM 669 N N . ASP A 1 87 ? 37.891 93.584 77.472 1.00 12.82 89 ASP A N 1
ATOM 670 C CA . ASP A 1 87 ? 36.442 93.427 77.572 1.00 12.26 89 ASP A CA 1
ATOM 671 C C . ASP A 1 87 ? 35.669 94.057 76.411 1.00 12.64 89 ASP A C 1
ATOM 672 O O . ASP A 1 87 ? 34.576 93.593 76.058 1.00 11.60 89 ASP A O 1
ATOM 677 N N . ASP A 1 88 ? 36.236 95.099 75.810 1.00 12.33 90 ASP A N 1
ATOM 678 C CA . ASP A 1 88 ? 35.602 95.725 74.651 1.00 14.23 90 ASP A CA 1
ATOM 679 C C . ASP A 1 88 ? 35.716 94.765 73.474 1.00 14.37 90 ASP A C 1
ATOM 680 O O . ASP A 1 88 ? 34.795 94.642 72.666 1.00 15.70 90 ASP A O 1
ATOM 685 N N . VAL A 1 89 ? 36.859 94.089 73.386 1.00 12.19 91 VAL A N 1
ATOM 686 C CA . VAL A 1 89 ? 37.093 93.128 72.323 1.00 9.92 91 VAL A CA 1
ATOM 687 C C . VAL A 1 89 ? 36.127 91.959 72.500 1.00 10.41 91 VAL A C 1
ATOM 688 O O . VAL A 1 89 ? 35.360 91.639 71.592 1.00 8.38 91 VAL A O 1
ATOM 692 N N . ARG A 1 90 ? 36.128 91.337 73.674 1.00 10.35 92 ARG A N 1
ATOM 693 C CA . ARG A 1 90 ? 35.225 90.208 73.897 1.00 11.72 92 ARG A CA 1
ATOM 694 C C . ARG A 1 90 ? 33.758 90.606 73.700 1.00 12.81 92 ARG A C 1
ATOM 695 O O . ARG A 1 90 ? 32.956 89.809 73.214 1.00 12.37 92 ARG A O 1
ATOM 703 N N . GLY A 1 91 ? 33.415 91.838 74.071 1.00 13.42 93 GLY A N 1
ATOM 704 C CA . GLY A 1 91 ? 32.047 92.297 73.924 1.00 13.37 93 GLY A CA 1
ATOM 705 C C . GLY A 1 91 ? 31.599 92.503 72.484 1.00 15.18 93 GLY A C 1
ATOM 706 O O . GLY A 1 91 ? 30.418 92.377 72.168 1.00 14.89 93 GLY A O 1
ATOM 707 N N . ASN A 1 92 ? 32.540 92.804 71.599 1.00 14.62 94 ASN A N 1
ATOM 708 C CA . ASN A 1 92 ? 32.201 93.036 70.209 1.00 15.38 94 ASN A CA 1
ATOM 709 C C . ASN A 1 92 ? 32.255 91.802 69.322 1.00 14.37 94 ASN A C 1
ATOM 710 O O . ASN A 1 92 ? 31.704 91.805 68.229 1.00 15.18 94 ASN A O 1
ATOM 715 N N . LEU A 1 93 ? 32.910 90.747 69.787 1.00 14.34 95 LEU A N 1
ATOM 716 C CA . LEU A 1 93 ? 32.998 89.518 69.010 1.00 13.59 95 LEU A CA 1
ATOM 717 C C . LEU A 1 93 ? 31.811 88.606 69.316 1.00 13.63 95 LEU A C 1
ATOM 718 O O . LEU A 1 93 ? 31.208 88.693 70.391 1.00 12.16 95 LEU A O 1
ATOM 723 N N . PRO A 1 94 ? 31.471 87.710 68.371 1.00 13.76 96 PRO A N 1
ATOM 724 C CA . PRO A 1 94 ? 30.355 86.766 68.516 1.00 12.81 96 PRO A CA 1
ATOM 725 C C . PRO A 1 94 ? 30.577 85.853 69.713 1.00 14.09 96 PRO A C 1
ATOM 726 O O . PRO A 1 94 ? 31.678 85.342 69.921 1.00 12.08 96 PRO A O 1
ATOM 730 N N . GLN A 1 95 ? 29.520 85.634 70.484 1.00 13.15 97 GLN A N 1
ATOM 731 C CA . GLN A 1 95 ? 29.599 84.797 71.667 1.00 12.48 97 GLN A CA 1
ATOM 732 C C . GLN A 1 95 ? 30.086 83.379 71.410 1.00 12.76 97 GLN A C 1
ATOM 733 O O . GLN A 1 95 ? 29.674 82.728 70.448 1.00 13.35 97 GLN A O 1
ATOM 739 N N . ASP A 1 96 ? 30.956 82.911 72.299 1.00 12.27 98 ASP A N 1
ATOM 740 C CA . ASP A 1 96 ? 31.522 81.572 72.217 1.00 13.59 98 ASP A CA 1
ATOM 741 C C . ASP A 1 96 ? 32.073 81.285 70.827 1.00 13.49 98 ASP A C 1
ATOM 742 O O . ASP A 1 96 ? 31.690 80.308 70.187 1.00 13.48 98 ASP A O 1
ATOM 747 N N . LEU A 1 97 ? 32.986 82.140 70.374 1.00 13.12 99 LEU A N 1
ATOM 748 C CA . LEU A 1 97 ? 33.598 82.003 69.059 1.00 12.56 99 LEU A CA 1
ATOM 749 C C . LEU A 1 97 ? 34.809 81.067 69.049 1.00 13.54 99 LEU A C 1
ATOM 750 O O . LEU A 1 97 ? 35.636 81.105 69.961 1.00 14.35 99 LEU A O 1
ATOM 755 N N . SER A 1 98 ? 34.887 80.220 68.022 1.00 12.06 100 SER A N 1
ATOM 756 C CA . SER A 1 98 ? 36.016 79.310 67.805 1.00 10.01 100 SER A CA 1
ATOM 757 C C . SER A 1 98 ? 36.487 79.606 66.373 1.00 10.70 100 SER A C 1
ATOM 758 O O . SER A 1 98 ? 35.686 79.597 65.437 1.00 8.27 100 SER A O 1
ATOM 761 N N . VAL A 1 99 ? 37.774 79.893 66.211 1.00 9.49 101 VAL A N 1
ATOM 762 C CA . VAL A 1 99 ? 38.338 80.172 64.894 1.00 9.99 101 VAL A CA 1
ATOM 763 C C . VAL A 1 99 ? 39.476 79.191 64.651 1.00 10.94 101 VAL A C 1
ATOM 764 O O . VAL A 1 99 ? 40.474 79.196 65.367 1.00 14.32 101 VAL A O 1
ATOM 768 N N . TRP A 1 100 ? 39.310 78.345 63.644 1.00 11.28 102 TRP A N 1
ATOM 769 C CA . TRP A 1 100 ? 40.314 77.359 63.299 1.00 11.07 102 TRP A CA 1
ATOM 770 C C . TRP A 1 100 ? 41.161 77.828 62.122 1.00 11.57 102 TRP A C 1
ATOM 771 O O . TRP A 1 100 ? 40.638 78.215 61.076 1.00 13.31 102 TRP A O 1
ATOM 782 N N . ILE A 1 101 ? 42.474 77.800 62.307 1.00 11.03 103 ILE A N 1
ATOM 783 C CA . ILE A 1 101 ? 43.402 78.187 61.263 1.00 10.91 103 ILE A CA 1
ATOM 784 C C . ILE A 1 101 ? 44.274 76.959 61.016 1.00 12.42 103 ILE A C 1
ATOM 785 O O . ILE A 1 101 ? 45.120 76.600 61.840 1.00 9.71 103 ILE A O 1
ATOM 790 N N . ASP A 1 102 ? 44.045 76.311 59.881 1.00 11.98 104 ASP A N 1
ATOM 791 C CA . ASP A 1 102 ? 44.787 75.119 59.518 1.00 14.51 104 ASP A CA 1
ATOM 792 C C . ASP A 1 102 ? 45.307 75.253 58.097 1.00 16.49 104 ASP A C 1
ATOM 793 O O . ASP A 1 102 ? 44.865 76.112 57.332 1.00 17.00 104 ASP A O 1
ATOM 798 N N . PRO A 1 103 ? 46.258 74.389 57.725 1.00 17.38 105 PRO A N 1
ATOM 799 C CA . PRO A 1 103 ? 46.792 74.448 56.365 1.00 16.68 105 PRO A CA 1
ATOM 800 C C . PRO A 1 103 ? 45.643 74.215 55.387 1.00 16.81 105 PRO A C 1
ATOM 801 O O . PRO A 1 103 ? 44.849 73.292 55.568 1.00 15.81 105 PRO A O 1
ATOM 805 N N . PHE A 1 104 ? 45.547 75.067 54.372 1.00 16.00 106 PHE A N 1
ATOM 806 C CA . PHE A 1 104 ? 44.511 74.948 53.348 1.00 18.07 106 PHE A CA 1
ATOM 807 C C . PHE A 1 104 ? 43.076 75.217 53.809 1.00 18.22 106 PHE A C 1
ATOM 808 O O . PHE A 1 104 ? 42.134 74.989 53.049 1.00 18.35 106 PHE A O 1
ATOM 816 N N . GLU A 1 105 ? 42.886 75.687 55.039 1.00 17.00 107 GLU A N 1
ATOM 817 C CA . GLU A 1 105 ? 41.524 75.958 55.496 1.00 16.20 107 GLU A CA 1
ATOM 818 C C . GLU A 1 105 ? 41.374 76.837 56.728 1.00 15.14 107 GLU A C 1
ATOM 819 O O . GLU A 1 105 ? 42.072 76.679 57.729 1.00 14.84 107 GLU A O 1
ATOM 825 N N . VAL A 1 106 ? 40.440 77.771 56.632 1.00 14.30 108 VAL A N 1
ATOM 826 C CA . VAL A 1 106 ? 40.131 78.663 57.728 1.00 14.67 108 VAL A CA 1
ATOM 827 C C . VAL A 1 106 ? 38.623 78.579 57.946 1.00 14.29 108 VAL A C 1
ATOM 828 O O . VAL A 1 106 ? 37.836 78.660 56.997 1.00 14.32 108 VAL A O 1
ATOM 832 N N . SER A 1 107 ? 38.227 78.395 59.199 1.00 12.18 109 SER A N 1
ATOM 833 C CA . SER A 1 107 ? 36.816 78.278 59.540 1.00 11.44 109 SER A CA 1
ATOM 834 C C . SER A 1 107 ? 36.529 78.782 60.950 1.00 11.98 109 SER A C 1
ATOM 835 O O . SER A 1 107 ? 37.442 79.035 61.743 1.00 10.16 109 SER A O 1
ATOM 838 N N . TYR A 1 108 ? 35.246 78.917 61.258 1.00 11.73 110 TYR A N 1
ATOM 839 C CA . TYR A 1 108 ? 34.838 79.370 62.573 1.00 11.83 110 TYR A CA 1
ATOM 840 C C . TYR A 1 108 ? 33.476 78.809 62.946 1.00 14.48 110 TYR A C 1
ATOM 841 O O . TYR A 1 108 ? 32.783 78.209 62.123 1.00 13.50 110 TYR A O 1
ATOM 850 N N . GLN A 1 109 ? 33.108 79.018 64.204 1.00 15.68 111 GLN A N 1
ATOM 851 C CA . GLN A 1 109 ? 31.844 78.550 64.740 1.00 14.93 111 GLN A CA 1
ATOM 852 C C . GLN A 1 109 ? 31.413 79.485 65.865 1.00 15.31 111 GLN A C 1
ATOM 853 O O . GLN A 1 109 ? 32.191 79.786 66.774 1.00 15.00 111 GLN A O 1
ATOM 859 N N . ILE A 1 110 ? 30.171 79.938 65.787 1.00 14.55 112 ILE A N 1
ATOM 860 C CA . ILE A 1 110 ? 29.589 80.819 66.787 1.00 16.31 112 ILE A CA 1
ATOM 861 C C . ILE A 1 110 ? 28.650 79.977 67.654 1.00 16.58 112 ILE A C 1
ATOM 862 O O . ILE A 1 110 ? 27.528 79.683 67.252 1.00 17.23 112 ILE A O 1
ATOM 867 N N . GLY A 1 111 ? 29.118 79.580 68.832 1.00 19.85 113 GLY A N 1
ATOM 868 C CA . GLY A 1 111 ? 28.300 78.766 69.710 1.00 22.10 113 GLY A CA 1
ATOM 869 C C . GLY A 1 111 ? 28.755 77.321 69.706 1.00 27.43 113 GLY A C 1
ATOM 870 O O . GLY A 1 111 ? 29.011 76.748 68.642 1.00 27.42 113 GLY A O 1
ATOM 871 N N . GLU A 1 112 ? 28.858 76.739 70.900 1.00 32.38 114 GLU A N 1
ATOM 872 C CA . GLU A 1 112 ? 29.290 75.351 71.092 1.00 36.71 114 GLU A CA 1
ATOM 873 C C . GLU A 1 112 ? 28.562 74.426 70.122 1.00 37.44 114 GLU A C 1
ATOM 874 O O . GLU A 1 112 ? 29.149 73.491 69.575 1.00 38.76 114 GLU A O 1
ATOM 880 N N . LYS A 1 113 ? 27.278 74.694 69.914 1.00 36.62 115 LYS A N 1
ATOM 881 C CA . LYS A 1 113 ? 26.473 73.880 69.018 1.00 36.52 115 LYS A CA 1
ATOM 882 C C . LYS A 1 113 ? 26.171 74.567 67.690 1.00 34.59 115 LYS A C 1
ATOM 883 O O . LYS A 1 113 ? 25.288 74.134 66.952 1.00 34.76 115 LYS A O 1
ATOM 889 N N . GLY A 1 114 ? 26.892 75.640 67.383 1.00 32.56 116 GLY A N 1
ATOM 890 C CA . GLY A 1 114 ? 26.665 76.332 66.123 1.00 27.23 116 GLY A CA 1
ATOM 891 C C . GLY A 1 114 ? 27.318 75.618 64.946 1.00 23.17 116 GLY A C 1
ATOM 892 O O . GLY A 1 114 ? 28.169 74.753 65.138 1.00 23.45 116 GLY A O 1
ATOM 893 N N . PRO A 1 115 ? 26.944 75.965 63.708 1.00 18.56 117 PRO A N 1
ATOM 894 C CA . PRO A 1 115 ? 27.499 75.351 62.502 1.00 18.53 117 PRO A CA 1
ATOM 895 C C . PRO A 1 115 ? 28.919 75.833 62.212 1.00 18.30 117 PRO A C 1
ATOM 896 O O . PRO A 1 115 ? 29.273 76.974 62.513 1.00 18.97 117 PRO A O 1
ATOM 900 N N . VAL A 1 116 ? 29.730 74.962 61.624 1.00 19.01 118 VAL A N 1
ATOM 901 C CA . VAL A 1 116 ? 31.094 75.327 61.278 1.00 16.09 118 VAL A CA 1
ATOM 902 C C . VAL A 1 116 ? 31.058 76.008 59.919 1.00 16.70 118 VAL A C 1
ATOM 903 O O . VAL A 1 116 ? 30.671 75.401 58.923 1.00 17.87 118 VAL A O 1
ATOM 907 N N . LYS A 1 117 ? 31.453 77.275 59.886 1.00 16.27 119 LYS A N 1
ATOM 908 C CA . LYS A 1 117 ? 31.451 78.045 58.650 1.00 16.32 119 LYS A CA 1
ATOM 909 C C . LYS A 1 117 ? 32.858 78.155 58.079 1.00 16.64 119 LYS A C 1
ATOM 910 O O . LYS A 1 117 ? 33.816 78.435 58.798 1.00 15.44 119 LYS A O 1
ATOM 916 N N . VAL A 1 118 ? 32.975 77.927 56.777 1.00 16.27 120 VAL A N 1
ATOM 917 C CA . VAL A 1 118 ? 34.262 77.989 56.115 1.00 16.70 120 VAL A CA 1
ATOM 918 C C . VAL A 1 118 ? 34.488 79.290 55.355 1.00 16.72 120 VAL A C 1
ATOM 919 O O . VAL A 1 118 ? 33.758 79.611 54.420 1.00 17.41 120 VAL A O 1
ATOM 923 N N . LEU A 1 119 ? 35.504 80.038 55.770 1.00 16.29 121 LEU A N 1
ATOM 924 C CA . LEU A 1 119 ? 35.846 81.299 55.123 1.00 17.68 121 LEU A CA 1
ATOM 925 C C . LEU A 1 119 ? 36.760 81.032 53.935 1.00 18.38 121 LEU A C 1
ATOM 926 O O . LEU A 1 119 ? 36.544 81.554 52.845 1.00 19.31 121 LEU A O 1
ATOM 931 N N . TYR A 1 120 ? 37.777 80.203 54.160 1.00 18.75 122 TYR A N 1
ATOM 932 C CA . TYR A 1 120 ? 38.757 79.867 53.132 1.00 17.98 122 TYR A CA 1
ATOM 933 C C . TYR A 1 120 ? 39.045 78.376 53.064 1.00 16.95 122 TYR A C 1
ATOM 934 O O . TYR A 1 120 ? 39.187 77.718 54.092 1.00 17.94 122 TYR A O 1
ATOM 943 N N . VAL A 1 121 ? 39.138 77.842 51.854 1.00 16.55 123 VAL A N 1
ATOM 944 C CA . VAL A 1 121 ? 39.462 76.435 51.702 1.00 17.07 123 VAL A CA 1
ATOM 945 C C . VAL A 1 121 ? 40.074 76.104 50.351 1.00 18.35 123 VAL A C 1
ATOM 946 O O . VAL A 1 121 ? 39.547 76.472 49.299 1.00 16.91 123 VAL A O 1
ATOM 950 N N . ASP A 1 122 ? 41.205 75.412 50.394 1.00 20.42 124 ASP A N 1
ATOM 951 C CA . ASP A 1 122 ? 41.893 75.007 49.180 1.00 25.90 124 ASP A CA 1
ATOM 952 C C . ASP A 1 122 ? 42.048 73.488 49.190 1.00 29.37 124 ASP A C 1
ATOM 953 O O . ASP A 1 122 ? 43.077 72.971 49.616 1.00 30.58 124 ASP A O 1
ATOM 958 N N . ASP A 1 123 ? 41.025 72.773 48.736 1.00 35.30 125 ASP A N 1
ATOM 959 C CA . ASP A 1 123 ? 41.091 71.313 48.700 1.00 42.37 125 ASP A CA 1
ATOM 960 C C . ASP A 1 123 ? 41.792 70.857 47.425 1.00 45.64 125 ASP A C 1
ATOM 961 O O . ASP A 1 123 ? 41.342 69.935 46.746 1.00 46.74 125 ASP A O 1
ATOM 966 N N . ASN A 1 124 ? 42.895 71.531 47.112 1.00 49.48 126 ASN A N 1
ATOM 967 C CA . ASN A 1 124 ? 43.712 71.236 45.938 1.00 52.56 126 ASN A CA 1
ATOM 968 C C . ASN A 1 124 ? 42.955 71.438 44.628 1.00 53.42 126 ASN A C 1
ATOM 969 O O . ASN A 1 124 ? 41.714 71.578 44.678 1.00 55.57 126 ASN A O 1
ATOM 974 N N . GLY B 1 4 ? 44.211 34.414 48.346 1.00 57.54 6 GLY B N 1
ATOM 975 C CA . GLY B 1 4 ? 45.326 33.666 48.994 1.00 56.25 6 GLY B CA 1
ATOM 976 C C . GLY B 1 4 ? 45.684 34.223 50.359 1.00 55.25 6 GLY B C 1
ATOM 977 O O . GLY B 1 4 ? 44.884 34.162 51.292 1.00 53.95 6 GLY B O 1
ATOM 978 N N . SER B 1 5 ? 46.893 34.769 50.469 1.00 55.15 7 SER B N 1
ATOM 979 C CA . SER B 1 5 ? 47.381 35.350 51.716 1.00 53.66 7 SER B CA 1
ATOM 980 C C . SER B 1 5 ? 46.408 36.429 52.201 1.00 51.86 7 SER B C 1
ATOM 981 O O . SER B 1 5 ? 45.639 36.207 53.138 1.00 51.45 7 SER B O 1
ATOM 984 N N . SER B 1 6 ? 46.436 37.590 51.552 1.00 49.83 8 SER B N 1
ATOM 985 C CA . SER B 1 6 ? 45.548 38.689 51.917 1.00 47.74 8 SER B CA 1
ATOM 986 C C . SER B 1 6 ? 44.089 38.275 51.726 1.00 45.03 8 SER B C 1
ATOM 987 O O . SER B 1 6 ? 43.186 38.842 52.340 1.00 43.42 8 SER B O 1
ATOM 990 N N . GLY B 1 7 ? 43.869 37.284 50.865 1.00 43.82 9 GLY B N 1
ATOM 991 C CA . GLY B 1 7 ? 42.525 36.789 50.620 1.00 38.62 9 GLY B CA 1
ATOM 992 C C . GLY B 1 7 ? 41.966 36.139 51.869 1.00 35.78 9 GLY B C 1
ATOM 993 O O . GLY B 1 7 ? 40.866 36.485 52.305 1.00 36.23 9 GLY B O 1
ATOM 994 N N . MET B 1 8 ? 42.724 35.199 52.442 1.00 30.74 10 MET B N 1
ATOM 995 C CA . MET B 1 8 ? 42.319 34.501 53.664 1.00 26.37 10 MET B CA 1
ATOM 996 C C . MET B 1 8 ? 42.065 35.534 54.762 1.00 23.81 10 MET B C 1
ATOM 997 O O . MET B 1 8 ? 41.066 35.459 55.472 1.00 22.43 10 MET B O 1
ATOM 1002 N N . GLN B 1 9 ? 42.962 36.510 54.882 1.00 22.35 11 GLN B N 1
ATOM 1003 C CA . GLN B 1 9 ? 42.822 37.534 55.907 1.00 24.04 11 GLN B CA 1
ATOM 1004 C C . GLN B 1 9 ? 41.538 38.334 55.771 1.00 22.68 11 GLN B C 1
ATOM 1005 O O . GLN B 1 9 ? 40.874 38.620 56.770 1.00 22.01 11 GLN B O 1
ATOM 1011 N N . LEU B 1 10 ? 41.187 38.694 54.539 1.00 20.66 12 LEU B N 1
ATOM 1012 C CA . LEU B 1 10 ? 39.971 39.456 54.304 1.00 21.54 12 LEU B CA 1
ATOM 1013 C C . LEU B 1 10 ? 38.753 38.656 54.768 1.00 22.14 12 LEU B C 1
ATOM 1014 O O . LEU B 1 10 ? 37.867 39.198 55.426 1.00 21.33 12 LEU B O 1
ATOM 1019 N N . GLU B 1 11 ? 38.704 37.370 54.431 1.00 21.36 13 GLU B N 1
ATOM 1020 C CA . GLU B 1 11 ? 37.570 36.555 54.845 1.00 22.13 13 GLU B CA 1
ATOM 1021 C C . GLU B 1 11 ? 37.512 36.417 56.365 1.00 19.99 13 GLU B C 1
ATOM 1022 O O . GLU B 1 11 ? 36.430 36.422 56.956 1.00 16.57 13 GLU B O 1
ATOM 1028 N N . ILE B 1 12 ? 38.674 36.312 57.001 1.00 17.23 14 ILE B N 1
ATOM 1029 C CA . ILE B 1 12 ? 38.723 36.204 58.451 1.00 15.47 14 ILE B CA 1
ATOM 1030 C C . ILE B 1 12 ? 38.165 37.480 59.091 1.00 15.26 14 ILE B C 1
ATOM 1031 O O . ILE B 1 12 ? 37.346 37.421 60.015 1.00 14.83 14 ILE B O 1
ATOM 1036 N N . GLN B 1 13 ? 38.598 38.628 58.573 1.00 15.29 15 GLN B N 1
ATOM 1037 C CA . GLN B 1 13 ? 38.147 39.935 59.056 1.00 15.30 15 GLN B CA 1
ATOM 1038 C C . GLN B 1 13 ? 36.631 40.078 58.921 1.00 13.71 15 GLN B C 1
ATOM 1039 O O . GLN B 1 13 ? 35.971 40.641 59.791 1.00 13.57 15 GLN B O 1
ATOM 1045 N N . VAL B 1 14 ? 36.084 39.577 57.821 1.00 13.80 16 VAL B N 1
ATOM 1046 C CA . VAL B 1 14 ? 34.652 39.646 57.599 1.00 14.53 16 VAL B CA 1
ATOM 1047 C C . VAL B 1 14 ? 33.936 38.747 58.604 1.00 14.74 16 VAL B C 1
ATOM 1048 O O . VAL B 1 14 ? 32.920 39.138 59.171 1.00 15.49 16 VAL B O 1
ATOM 1052 N N . ALA B 1 15 ? 34.466 37.547 58.825 1.00 15.69 17 ALA B N 1
ATOM 1053 C CA . ALA B 1 15 ? 33.860 36.608 59.767 1.00 15.44 17 ALA B CA 1
ATOM 1054 C C . ALA B 1 15 ? 33.993 37.117 61.202 1.00 15.14 17 ALA B C 1
ATOM 1055 O O . ALA B 1 15 ? 33.061 36.997 61.992 1.00 16.13 17 ALA B O 1
ATOM 1057 N N . LEU B 1 16 ? 35.147 37.683 61.538 1.00 15.40 18 LEU B N 1
ATOM 1058 C CA . LEU B 1 16 ? 35.355 38.212 62.879 1.00 17.45 18 LEU B CA 1
ATOM 1059 C C . LEU B 1 16 ? 34.380 39.351 63.145 1.00 16.96 18 LEU B C 1
ATOM 1060 O O . LEU B 1 16 ? 33.749 39.410 64.205 1.00 17.36 18 LEU B O 1
ATOM 1065 N N . ASN B 1 17 ? 34.256 40.258 62.182 1.00 15.29 19 ASN B N 1
ATOM 1066 C CA . ASN B 1 17 ? 33.344 41.388 62.332 1.00 16.85 19 ASN B CA 1
ATOM 1067 C C . ASN B 1 17 ? 31.951 40.889 62.709 1.00 17.26 19 ASN B C 1
ATOM 1068 O O . ASN B 1 17 ? 31.308 41.421 63.620 1.00 18.18 19 ASN B O 1
ATOM 1073 N N . PHE B 1 18 ? 31.492 39.861 62.004 1.00 15.99 20 PHE B N 1
ATOM 1074 C CA . PHE B 1 18 ? 30.180 39.289 62.267 1.00 15.33 20 PHE B CA 1
ATOM 1075 C C . PHE B 1 18 ? 30.089 38.698 63.674 1.00 14.27 20 PHE B C 1
ATOM 1076 O O . PHE B 1 18 ? 29.229 39.077 64.461 1.00 13.03 20 PHE B O 1
ATOM 1084 N N . ILE B 1 19 ? 30.987 37.769 63.981 1.00 13.89 21 ILE B N 1
ATOM 1085 C CA . ILE B 1 19 ? 30.997 37.120 65.282 1.00 14.21 21 ILE B CA 1
ATOM 1086 C C . ILE B 1 19 ? 31.104 38.112 66.436 1.00 13.90 21 ILE B C 1
ATOM 1087 O O . ILE B 1 19 ? 30.284 38.106 67.351 1.00 13.31 21 ILE B O 1
ATOM 1092 N N . ILE B 1 20 ? 32.112 38.970 66.382 1.00 13.32 22 ILE B N 1
ATOM 1093 C CA . ILE B 1 20 ? 32.337 39.920 67.450 1.00 15.38 22 ILE B CA 1
ATOM 1094 C C . ILE B 1 20 ? 31.312 41.060 67.543 1.00 15.14 22 ILE B C 1
ATOM 1095 O O . ILE B 1 20 ? 31.272 41.778 68.544 1.00 16.42 22 ILE B O 1
ATOM 1100 N N . SER B 1 21 ? 30.471 41.217 66.522 1.00 13.80 23 SER B N 1
ATOM 1101 C CA . SER B 1 21 ? 29.446 42.262 66.545 1.00 14.13 23 SER B CA 1
ATOM 1102 C C . SER B 1 21 ? 28.442 41.999 67.670 1.00 14.38 23 SER B C 1
ATOM 1103 O O . SER B 1 21 ? 27.784 42.919 68.151 1.00 13.93 23 SER B O 1
ATOM 1106 N N . TYR B 1 22 ? 28.315 40.741 68.079 1.00 13.02 24 TYR B N 1
ATOM 1107 C CA . TYR B 1 22 ? 27.391 40.398 69.146 1.00 13.77 24 TYR B CA 1
ATOM 1108 C C . TYR B 1 22 ? 27.970 40.715 70.527 1.00 14.69 24 TYR B C 1
ATOM 1109 O O . TYR B 1 22 ? 27.250 40.711 71.524 1.00 15.86 24 TYR B O 1
ATOM 1118 N N . LEU B 1 23 ? 29.263 41.019 70.576 1.00 13.25 25 LEU B N 1
ATOM 1119 C CA . LEU B 1 23 ? 29.931 41.294 71.836 1.00 13.34 25 LEU B CA 1
ATOM 1120 C C . LEU B 1 23 ? 30.218 42.763 72.126 1.00 13.92 25 LEU B C 1
ATOM 1121 O O . LEU B 1 23 ? 30.103 43.205 73.270 1.00 14.11 25 LEU B O 1
ATOM 1126 N N . TYR B 1 24 ? 30.601 43.516 71.097 1.00 13.90 26 TYR B N 1
ATOM 1127 C CA . TYR B 1 24 ? 30.913 44.930 71.261 1.00 14.66 26 TYR B CA 1
ATOM 1128 C C . TYR B 1 24 ? 29.790 45.719 71.927 1.00 15.93 26 TYR B C 1
ATOM 1129 O O . TYR B 1 24 ? 28.610 45.568 71.596 1.00 14.04 26 TYR B O 1
ATOM 1138 N N . ASN B 1 25 ? 30.189 46.551 72.882 1.00 15.32 27 ASN B N 1
ATOM 1139 C CA . ASN B 1 25 ? 29.285 47.393 73.648 1.00 17.05 27 ASN B CA 1
ATOM 1140 C C . ASN B 1 25 ? 28.403 46.599 74.603 1.00 17.59 27 ASN B C 1
ATOM 1141 O O . ASN B 1 25 ? 27.432 47.115 75.157 1.00 17.93 27 ASN B O 1
ATOM 1146 N N . LYS B 1 26 ? 28.746 45.331 74.797 1.00 17.80 28 LYS B N 1
ATOM 1147 C CA . LYS B 1 26 ? 28.016 44.495 75.745 1.00 18.85 28 LYS B CA 1
ATOM 1148 C C . LYS B 1 26 ? 29.032 44.020 76.773 1.00 18.98 28 LYS B C 1
ATOM 1149 O O . LYS B 1 26 ? 28.690 43.768 77.926 1.00 17.87 28 LYS B O 1
ATOM 1155 N N . LEU B 1 27 ? 30.287 43.917 76.343 1.00 18.51 29 LEU B N 1
ATOM 1156 C CA . LEU B 1 27 ? 31.376 43.495 77.217 1.00 19.46 29 LEU B CA 1
ATOM 1157 C C . LEU B 1 27 ? 32.482 44.552 77.160 1.00 18.73 29 LEU B C 1
ATOM 1158 O O . LEU B 1 27 ? 32.505 45.374 76.249 1.00 18.16 29 LEU B O 1
ATOM 1163 N N . PRO B 1 28 ? 33.409 44.550 78.135 1.00 19.15 30 PRO B N 1
ATOM 1164 C CA . PRO B 1 28 ? 34.496 45.545 78.140 1.00 17.73 30 PRO B CA 1
ATOM 1165 C C . PRO B 1 28 ? 35.214 45.645 76.795 1.00 17.48 30 PRO B C 1
ATOM 1166 O O . PRO B 1 28 ? 35.723 44.652 76.288 1.00 17.31 30 PRO B O 1
ATOM 1170 N N . ARG B 1 29 ? 35.256 46.851 76.234 1.00 16.97 31 ARG B N 1
ATOM 1171 C CA . ARG B 1 29 ? 35.888 47.083 74.938 1.00 17.68 31 ARG B CA 1
ATOM 1172 C C . ARG B 1 29 ? 37.315 46.550 74.825 1.00 17.80 31 ARG B C 1
ATOM 1173 O O . ARG B 1 29 ? 37.638 45.828 73.880 1.00 19.47 31 ARG B O 1
ATOM 1181 N N . ARG B 1 30 ? 38.170 46.896 75.778 1.00 19.37 32 ARG B N 1
ATOM 1182 C CA . ARG B 1 30 ? 39.554 46.425 75.749 1.00 20.19 32 ARG B CA 1
ATOM 1183 C C . ARG B 1 30 ? 39.581 44.891 75.664 1.00 19.14 32 ARG B C 1
ATOM 1184 O O . ARG B 1 30 ? 40.367 44.314 74.910 1.00 20.38 32 ARG B O 1
ATOM 1192 N N . ARG B 1 31 ? 38.705 44.248 76.431 1.00 18.07 33 ARG B N 1
ATOM 1193 C CA . ARG B 1 31 ? 38.594 42.791 76.460 1.00 18.40 33 ARG B CA 1
ATOM 1194 C C . ARG B 1 31 ? 38.199 42.246 75.087 1.00 17.51 33 ARG B C 1
ATOM 1195 O O . ARG B 1 31 ? 38.774 41.269 74.592 1.00 13.45 33 ARG B O 1
ATOM 1203 N N . VAL B 1 32 ? 37.198 42.881 74.485 1.00 14.88 34 VAL B N 1
ATOM 1204 C CA . VAL B 1 32 ? 36.700 42.467 73.185 1.00 14.32 34 VAL B CA 1
ATOM 1205 C C . VAL B 1 32 ? 37.744 42.672 72.086 1.00 15.64 34 VAL B C 1
ATOM 1206 O O . VAL B 1 32 ? 37.856 41.849 71.174 1.00 15.43 34 VAL B O 1
ATOM 1210 N N . ASN B 1 33 ? 38.518 43.752 72.176 1.00 13.66 35 ASN B N 1
ATOM 1211 C CA . ASN B 1 33 ? 39.554 44.007 71.180 1.00 13.79 35 ASN B CA 1
ATOM 1212 C C . ASN B 1 33 ? 40.621 42.911 71.266 1.00 13.85 35 ASN B C 1
ATOM 1213 O O . ASN B 1 33 ? 41.102 42.425 70.247 1.00 15.72 35 ASN B O 1
ATOM 1218 N N . ILE B 1 34 ? 40.994 42.512 72.476 1.00 11.22 36 ILE B N 1
ATOM 1219 C CA . ILE B 1 34 ? 42.000 41.465 72.605 1.00 11.70 36 ILE B CA 1
ATOM 1220 C C . ILE B 1 34 ? 41.432 40.145 72.085 1.00 12.20 36 ILE B C 1
ATOM 1221 O O . ILE B 1 34 ? 42.141 39.362 71.456 1.00 12.43 36 ILE B O 1
ATOM 1226 N N . PHE B 1 35 ? 40.146 39.912 72.338 1.00 12.73 37 PHE B N 1
ATOM 1227 C CA . PHE B 1 35 ? 39.483 38.699 71.878 1.00 11.01 37 PHE B CA 1
ATOM 1228 C C . PHE B 1 35 ? 39.576 38.622 70.348 1.00 11.01 37 PHE B C 1
ATOM 1229 O O . PHE B 1 35 ? 39.945 37.586 69.795 1.00 8.93 37 PHE B O 1
ATOM 1237 N N . GLY B 1 36 ? 39.265 39.723 69.669 1.00 10.26 38 GLY B N 1
ATOM 1238 C CA . GLY B 1 36 ? 39.351 39.729 68.218 1.00 11.80 38 GLY B CA 1
ATOM 1239 C C . GLY B 1 36 ? 40.777 39.504 67.736 1.00 13.10 38 GLY B C 1
ATOM 1240 O O . GLY B 1 36 ? 41.015 38.778 66.764 1.00 12.79 38 GLY B O 1
ATOM 1241 N N . GLU B 1 37 ? 41.732 40.121 68.421 1.00 11.76 39 GLU B N 1
ATOM 1242 C CA . GLU B 1 37 ? 43.137 39.981 68.061 1.00 15.24 39 GLU B CA 1
ATOM 1243 C C . GLU B 1 37 ? 43.592 38.536 68.141 1.00 14.91 39 GLU B C 1
ATOM 1244 O O . GLU B 1 37 ? 44.194 38.010 67.208 1.00 15.81 39 GLU B O 1
ATOM 1250 N N . GLU B 1 38 ? 43.302 37.895 69.264 1.00 14.46 40 GLU B N 1
ATOM 1251 C CA . GLU B 1 38 ? 43.691 36.508 69.459 1.00 15.20 40 GLU B CA 1
ATOM 1252 C C . GLU B 1 38 ? 42.947 35.560 68.516 1.00 13.43 40 GLU B C 1
ATOM 1253 O O . GLU B 1 38 ? 43.548 34.647 67.957 1.00 12.39 40 GLU B O 1
ATOM 1259 N N . LEU B 1 39 ? 41.648 35.773 68.331 1.00 13.85 41 LEU B N 1
ATOM 1260 C CA . LEU B 1 39 ? 40.879 34.901 67.448 1.00 15.68 41 LEU B CA 1
ATOM 1261 C C . LEU B 1 39 ? 41.401 34.988 66.016 1.00 15.09 41 LEU B C 1
ATOM 1262 O O . LEU B 1 39 ? 41.458 33.986 65.302 1.00 16.96 41 LEU B O 1
ATOM 1267 N N . GLU B 1 40 ? 41.786 36.191 65.609 1.00 15.06 42 GLU B N 1
ATOM 1268 C CA . GLU B 1 40 ? 42.318 36.427 64.273 1.00 17.78 42 GLU B CA 1
ATOM 1269 C C . GLU B 1 40 ? 43.599 35.610 64.093 1.00 16.09 42 GLU B C 1
ATOM 1270 O O . GLU B 1 40 ? 43.750 34.866 63.124 1.00 14.02 42 GLU B O 1
ATOM 1276 N N . ARG B 1 41 ? 44.511 35.755 65.049 1.00 13.55 43 ARG B N 1
ATOM 1277 C CA . ARG B 1 41 ? 45.784 35.052 65.023 1.00 14.27 43 ARG B CA 1
ATOM 1278 C C . ARG B 1 41 ? 45.600 33.530 65.067 1.00 14.81 43 ARG B C 1
ATOM 1279 O O . ARG B 1 41 ? 46.278 32.799 64.346 1.00 15.46 43 ARG B O 1
ATOM 1287 N N . LEU B 1 42 ? 44.676 33.059 65.901 1.00 13.59 44 LEU B N 1
ATOM 1288 C CA . LEU B 1 42 ? 44.418 31.626 66.026 1.00 16.10 44 LEU B CA 1
ATOM 1289 C C . LEU B 1 42 ? 43.818 31.024 64.752 1.00 16.95 44 LEU B C 1
ATOM 1290 O O . LEU B 1 42 ? 44.149 29.895 64.371 1.00 16.98 44 LEU B O 1
ATOM 1295 N N . LEU B 1 43 ? 42.931 31.770 64.099 1.00 16.43 45 LEU B N 1
ATOM 1296 C CA . LEU B 1 43 ? 42.313 31.285 62.867 1.00 17.77 45 LEU B CA 1
ATOM 1297 C C . LEU B 1 43 ? 43.333 31.204 61.738 1.00 19.15 45 LEU B C 1
ATOM 1298 O O . LEU B 1 43 ? 43.291 30.283 60.924 1.00 19.17 45 LEU B O 1
ATOM 1303 N N . LYS B 1 44 ? 44.258 32.159 61.690 1.00 19.87 46 LYS B N 1
ATOM 1304 C CA . LYS B 1 44 ? 45.268 32.140 60.642 1.00 22.31 46 LYS B CA 1
ATOM 1305 C C . LYS B 1 44 ? 46.233 30.977 60.834 1.00 21.67 46 LYS B C 1
ATOM 1306 O O . LYS B 1 44 ? 46.661 30.349 59.866 1.00 19.43 46 LYS B O 1
ATOM 1312 N N . LYS B 1 45 ? 46.562 30.682 62.087 1.00 21.36 47 LYS B N 1
ATOM 1313 C CA . LYS B 1 45 ? 47.472 29.591 62.374 1.00 22.87 47 LYS B CA 1
ATOM 1314 C C . LYS B 1 45 ? 46.821 28.258 62.038 1.00 21.78 47 LYS B C 1
ATOM 1315 O O . LYS B 1 45 ? 47.472 27.357 61.522 1.00 22.89 47 LYS B O 1
ATOM 1321 N N . LYS B 1 46 ? 45.531 28.135 62.326 1.00 20.61 48 LYS B N 1
ATOM 1322 C CA . LYS B 1 46 ? 44.823 26.896 62.047 1.00 20.23 48 LYS B CA 1
ATOM 1323 C C . LYS B 1 46 ? 44.568 26.677 60.556 1.00 20.47 48 LYS B C 1
ATOM 1324 O O . LYS B 1 46 ? 44.618 25.546 60.079 1.00 20.65 48 LYS B O 1
ATOM 1330 N N . TYR B 1 47 ? 44.302 27.752 59.820 1.00 19.05 49 TYR B N 1
ATOM 1331 C CA . TYR B 1 47 ? 44.019 27.632 58.393 1.00 22.16 49 TYR B CA 1
ATOM 1332 C C . TYR B 1 47 ? 45.249 27.404 57.518 1.00 23.76 49 TYR B C 1
ATOM 1333 O O . TYR B 1 47 ? 45.128 26.984 56.366 1.00 23.48 49 TYR B O 1
ATOM 1342 N N . GLU B 1 48 ? 46.428 27.685 58.063 1.00 27.20 50 GLU B N 1
ATOM 1343 C CA . GLU B 1 48 ? 47.679 27.496 57.334 1.00 28.67 50 GLU B CA 1
ATOM 1344 C C . GLU B 1 48 ? 47.759 26.042 56.881 1.00 27.20 50 GLU B C 1
ATOM 1345 O O . GLU B 1 48 ? 47.561 25.125 57.677 1.00 24.13 50 GLU B O 1
ATOM 1351 N N . GLY B 1 49 ? 48.040 25.835 55.599 1.00 27.51 51 GLY B N 1
ATOM 1352 C CA . GLY B 1 49 ? 48.120 24.485 55.076 1.00 26.89 51 GLY B CA 1
ATOM 1353 C C . GLY B 1 49 ? 46.749 23.873 54.831 1.00 27.62 51 GLY B C 1
ATOM 1354 O O . GLY B 1 49 ? 46.647 22.727 54.397 1.00 29.54 51 GLY B O 1
ATOM 1355 N N . HIS B 1 50 ? 45.687 24.624 55.109 1.00 25.56 52 HIS B N 1
ATOM 1356 C CA . HIS B 1 50 ? 44.336 24.118 54.898 1.00 25.15 52 HIS B CA 1
ATOM 1357 C C . HIS B 1 50 ? 43.467 25.137 54.180 1.00 24.17 52 HIS B C 1
ATOM 1358 O O . HIS B 1 50 ? 42.289 25.303 54.503 1.00 23.41 52 HIS B O 1
ATOM 1365 N N . TRP B 1 51 ? 44.058 25.801 53.192 1.00 22.76 53 TRP B N 1
ATOM 1366 C CA . TRP B 1 51 ? 43.380 26.833 52.418 1.00 23.95 53 TRP B CA 1
ATOM 1367 C C . TRP B 1 51 ? 43.677 26.626 50.937 1.00 25.71 53 TRP B C 1
ATOM 1368 O O . TRP B 1 51 ? 44.742 27.009 50.446 1.00 26.78 53 TRP B O 1
ATOM 1379 N N . TYR B 1 52 ? 42.723 26.026 50.234 1.00 26.50 54 TYR B N 1
ATOM 1380 C CA . TYR B 1 52 ? 42.867 25.717 48.812 1.00 27.25 54 TYR B CA 1
ATOM 1381 C C . TYR B 1 52 ? 41.932 26.583 47.980 1.00 27.08 54 TYR B C 1
ATOM 1382 O O . TYR B 1 52 ? 40.786 26.221 47.739 1.00 26.67 54 TYR B O 1
ATOM 1391 N N . PRO B 1 53 ? 42.421 27.744 47.522 1.00 29.44 55 PRO B N 1
ATOM 1392 C CA . PRO B 1 53 ? 41.619 28.667 46.715 1.00 30.42 55 PRO B CA 1
ATOM 1393 C C . PRO B 1 53 ? 41.045 28.086 45.414 1.00 31.05 55 PRO B C 1
ATOM 1394 O O . PRO B 1 53 ? 40.024 28.570 44.919 1.00 32.22 55 PRO B O 1
ATOM 1398 N N . GLU B 1 54 ? 41.675 27.046 44.873 1.00 30.49 56 GLU B N 1
ATOM 1399 C CA . GLU B 1 54 ? 41.172 26.436 43.645 1.00 30.67 56 GLU B CA 1
ATOM 1400 C C . GLU B 1 54 ? 39.972 25.527 43.943 1.00 30.73 56 GLU B C 1
ATOM 1401 O O . GLU B 1 54 ? 39.229 25.145 43.037 1.00 30.32 56 GLU B O 1
ATOM 1407 N N . LYS B 1 55 ? 39.787 25.192 45.218 1.00 29.43 57 LYS B N 1
ATOM 1408 C CA . LYS B 1 55 ? 38.680 24.351 45.661 1.00 28.70 57 LYS B CA 1
ATOM 1409 C C . LYS B 1 55 ? 38.194 24.882 47.003 1.00 28.44 57 LYS B C 1
ATOM 1410 O O . LYS B 1 55 ? 38.452 24.287 48.052 1.00 28.75 57 LYS B O 1
ATOM 1416 N N . PRO B 1 56 ? 37.469 26.008 46.982 1.00 26.59 58 PRO B N 1
ATOM 1417 C CA . PRO B 1 56 ? 36.932 26.657 48.182 1.00 24.97 58 PRO B CA 1
ATOM 1418 C C . PRO B 1 56 ? 36.242 25.716 49.164 1.00 23.84 58 PRO B C 1
ATOM 1419 O O . PRO B 1 56 ? 36.286 25.930 50.377 1.00 24.06 58 PRO B O 1
ATOM 1423 N N . TYR B 1 57 ? 35.614 24.678 48.620 1.00 22.62 59 TYR B N 1
ATOM 1424 C CA . TYR B 1 57 ? 34.878 23.686 49.393 1.00 21.16 59 TYR B CA 1
ATOM 1425 C C . TYR B 1 57 ? 35.779 22.700 50.113 1.00 21.08 59 TYR B C 1
ATOM 1426 O O . TYR B 1 57 ? 35.367 22.058 51.081 1.00 19.64 59 TYR B O 1
ATOM 1435 N N . LYS B 1 58 ? 37.012 22.574 49.643 1.00 21.74 60 LYS B N 1
ATOM 1436 C CA . LYS B 1 58 ? 37.940 21.644 50.265 1.00 22.70 60 LYS B CA 1
ATOM 1437 C C . LYS B 1 58 ? 38.392 22.178 51.626 1.00 23.60 60 LYS B C 1
ATOM 1438 O O . LYS B 1 58 ? 38.912 23.290 51.726 1.00 22.89 60 LYS B O 1
ATOM 1444 N N . GLY B 1 59 ? 38.170 21.382 52.670 1.00 22.86 61 GLY B N 1
ATOM 1445 C CA . GLY B 1 59 ? 38.546 21.782 54.015 1.00 22.19 61 GLY B CA 1
ATOM 1446 C C . GLY B 1 59 ? 37.526 22.699 54.679 1.00 22.70 61 GLY B C 1
ATOM 1447 O O . GLY B 1 59 ? 37.788 23.273 55.740 1.00 22.54 61 GLY B O 1
ATOM 1448 N N . SER B 1 60 ? 36.360 22.841 54.057 1.00 20.87 62 SER B N 1
ATOM 1449 C CA . SER B 1 60 ? 35.309 23.699 54.594 1.00 21.50 62 SER B CA 1
ATOM 1450 C C . SER B 1 60 ? 34.875 23.242 55.990 1.00 20.91 62 SER B C 1
ATOM 1451 O O . SER B 1 60 ? 34.823 24.042 56.927 1.00 20.40 62 SER B O 1
ATOM 1454 N N . GLY B 1 61 ? 34.566 21.956 56.125 1.00 19.79 63 GLY B N 1
ATOM 1455 C CA . GLY B 1 61 ? 34.157 21.431 57.414 1.00 18.13 63 GLY B CA 1
ATOM 1456 C C . GLY B 1 61 ? 35.242 21.642 58.454 1.00 18.85 63 GLY B C 1
ATOM 1457 O O . GLY B 1 61 ? 34.960 21.996 59.600 1.00 19.75 63 GLY B O 1
ATOM 1458 N N . PHE B 1 62 ? 36.490 21.431 58.049 1.00 18.25 64 PHE B N 1
ATOM 1459 C CA . PHE B 1 62 ? 37.629 21.591 58.939 1.00 18.10 64 PHE B CA 1
ATOM 1460 C C . PHE B 1 62 ? 37.754 23.016 59.453 1.00 17.80 64 PHE B C 1
ATOM 1461 O O . PHE B 1 62 ? 38.051 23.236 60.624 1.00 17.35 64 PHE B O 1
ATOM 1469 N N . ARG B 1 63 ? 37.542 23.975 58.560 1.00 15.64 65 ARG B N 1
ATOM 1470 C CA . ARG B 1 63 ? 37.655 25.372 58.915 1.00 14.67 65 ARG B CA 1
ATOM 1471 C C . ARG B 1 63 ? 36.454 25.923 59.670 1.00 14.66 65 ARG B C 1
ATOM 1472 O O . ARG B 1 63 ? 36.571 26.914 60.390 1.00 14.36 65 ARG B O 1
ATOM 1480 N N . CYS B 1 64 ? 35.302 25.280 59.528 1.00 14.11 66 CYS B N 1
ATOM 1481 C CA . CYS B 1 64 ? 34.098 25.762 60.188 1.00 12.87 66 CYS B CA 1
ATOM 1482 C C . CYS B 1 64 ? 34.282 26.070 61.670 1.00 13.95 66 CYS B C 1
ATOM 1483 O O . CYS B 1 64 ? 34.958 25.340 62.401 1.00 14.29 66 CYS B O 1
ATOM 1486 N N . ILE B 1 65 ? 33.687 27.178 62.097 1.00 13.75 67 ILE B N 1
ATOM 1487 C CA . ILE B 1 65 ? 33.737 27.585 63.493 1.00 13.51 67 ILE B CA 1
ATOM 1488 C C . ILE B 1 65 ? 32.351 27.306 64.054 1.00 14.16 67 ILE B C 1
ATOM 1489 O O . ILE B 1 65 ? 31.375 27.934 63.653 1.00 14.07 67 ILE B O 1
ATOM 1494 N N . HIS B 1 66 ? 32.273 26.330 64.952 1.00 15.53 68 HIS B N 1
ATOM 1495 C CA . HIS B 1 66 ? 31.016 25.940 65.585 1.00 17.32 68 HIS B CA 1
ATOM 1496 C C . HIS B 1 66 ? 30.938 26.522 66.991 1.00 18.01 68 HIS B C 1
ATOM 1497 O O . HIS B 1 66 ? 31.890 26.414 67.771 1.00 16.85 68 HIS B O 1
ATOM 1504 N N . ILE B 1 67 ? 29.802 27.133 67.311 1.00 16.69 69 ILE B N 1
ATOM 1505 C CA . ILE B 1 67 ? 29.583 27.700 68.634 1.00 15.28 69 ILE B CA 1
ATOM 1506 C C . ILE B 1 67 ? 28.161 27.382 69.090 1.00 15.34 69 ILE B C 1
ATOM 1507 O O . ILE B 1 67 ? 27.212 28.109 68.790 1.00 12.91 69 ILE B O 1
ATOM 1512 N N . GLY B 1 68 ? 28.038 26.272 69.811 1.00 16.18 70 GLY B N 1
ATOM 1513 C CA . GLY B 1 68 ? 26.758 25.829 70.329 1.00 15.63 70 GLY B CA 1
ATOM 1514 C C . GLY B 1 68 ? 27.049 24.993 71.553 1.00 16.66 70 GLY B C 1
ATOM 1515 O O . GLY B 1 68 ? 27.857 25.391 72.392 1.00 17.36 70 GLY B O 1
ATOM 1516 N N . GLU B 1 69 ? 26.400 23.841 71.665 1.00 18.94 71 GLU B N 1
ATOM 1517 C CA . GLU B 1 69 ? 26.636 22.948 72.797 1.00 21.34 71 GLU B CA 1
ATOM 1518 C C . GLU B 1 69 ? 28.144 22.697 72.806 1.00 21.05 71 GLU B C 1
ATOM 1519 O O . GLU B 1 69 ? 28.799 22.734 73.849 1.00 18.82 71 GLU B O 1
ATOM 1525 N N . LYS B 1 70 ? 28.687 22.449 71.619 1.00 21.98 72 LYS B N 1
ATOM 1526 C CA . LYS B 1 70 ? 30.119 22.240 71.459 1.00 23.58 72 LYS B CA 1
ATOM 1527 C C . LYS B 1 70 ? 30.688 23.539 70.889 1.00 21.93 72 LYS B C 1
ATOM 1528 O O . LYS B 1 70 ? 30.073 24.167 70.025 1.00 21.40 72 LYS B O 1
ATOM 1534 N N . VAL B 1 71 ? 31.853 23.947 71.377 1.00 21.84 73 VAL B N 1
ATOM 1535 C CA . VAL B 1 71 ? 32.477 25.180 70.907 1.00 22.23 73 VAL B CA 1
ATOM 1536 C C . VAL B 1 71 ? 33.909 24.964 70.394 1.00 20.95 73 VAL B C 1
ATOM 1537 O O . VAL B 1 71 ? 34.707 24.263 71.015 1.00 20.21 73 VAL B O 1
ATOM 1541 N N . ASP B 1 72 ? 34.214 25.555 69.243 1.00 18.18 74 ASP B N 1
ATOM 1542 C CA . ASP B 1 72 ? 35.536 25.436 68.651 1.00 19.15 74 ASP B CA 1
ATOM 1543 C C . ASP B 1 72 ? 36.583 25.890 69.661 1.00 18.35 74 ASP B C 1
ATOM 1544 O O . ASP B 1 72 ? 36.427 26.924 70.304 1.00 16.25 74 ASP B O 1
AT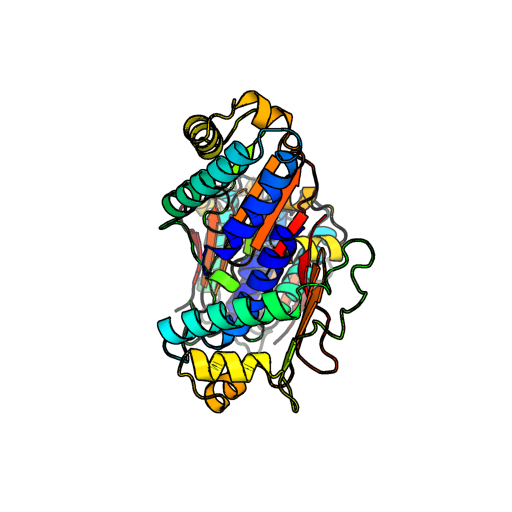OM 1549 N N . PRO B 1 73 ? 37.663 25.115 69.818 1.00 19.12 75 PRO B N 1
ATOM 1550 C CA . PRO B 1 73 ? 38.723 25.473 70.766 1.00 20.11 75 PRO B CA 1
ATOM 1551 C C . PRO B 1 73 ? 39.324 26.866 70.561 1.00 18.84 75 PRO B C 1
ATOM 1552 O O . PRO B 1 73 ? 39.818 27.471 71.517 1.00 19.69 75 PRO B O 1
ATOM 1556 N N . VAL B 1 74 ? 39.280 27.381 69.332 1.00 17.34 76 VAL B N 1
ATOM 1557 C CA . VAL B 1 74 ? 39.835 28.712 69.073 1.00 15.50 76 VAL B CA 1
ATOM 1558 C C . VAL B 1 74 ? 39.010 29.780 69.791 1.00 15.02 76 VAL B C 1
ATOM 1559 O O . VAL B 1 74 ? 39.537 30.813 70.198 1.00 15.72 76 VAL B O 1
ATOM 1563 N N . ILE B 1 75 ? 37.720 29.526 69.962 1.00 13.75 77 ILE B N 1
ATOM 1564 C CA . ILE B 1 75 ? 36.866 30.476 70.660 1.00 13.88 77 ILE B CA 1
ATOM 1565 C C . ILE B 1 75 ? 37.207 30.411 72.156 1.00 14.29 77 ILE B C 1
ATOM 1566 O O . ILE B 1 75 ? 37.378 31.443 72.808 1.00 13.56 77 ILE B O 1
ATOM 1571 N N . GLU B 1 76 ? 37.327 29.197 72.688 1.00 14.73 78 GLU B N 1
ATOM 1572 C CA . GLU B 1 76 ? 37.666 29.004 74.100 1.00 18.33 78 GLU B CA 1
ATOM 1573 C C . GLU B 1 76 ? 39.011 29.656 74.438 1.00 16.36 78 GLU B C 1
ATOM 1574 O O . GLU B 1 76 ? 39.140 30.351 75.450 1.00 17.12 78 GLU B O 1
ATOM 1580 N N . GLN B 1 77 ? 40.007 29.429 73.587 1.00 16.68 79 GLN B N 1
ATOM 1581 C CA . GLN B 1 77 ? 41.337 30.004 73.788 1.00 17.66 79 GLN B CA 1
ATOM 1582 C C . GLN B 1 77 ? 41.263 31.533 73.701 1.00 16.20 79 GLN B C 1
ATOM 1583 O O . GLN B 1 77 ? 41.807 32.235 74.552 1.00 17.38 79 GLN B O 1
ATOM 1589 N N . ALA B 1 78 ? 40.568 32.049 72.692 1.00 12.56 80 ALA B N 1
ATOM 1590 C CA . ALA B 1 78 ? 40.447 33.493 72.548 1.00 14.41 80 ALA B CA 1
ATOM 1591 C C . ALA B 1 78 ? 39.834 34.108 73.813 1.00 14.02 80 ALA B C 1
ATOM 1592 O O . ALA B 1 78 ? 40.257 35.177 74.262 1.00 14.10 80 ALA B O 1
ATOM 1594 N N . SER B 1 79 ? 38.839 33.438 74.386 1.00 12.08 81 SER B N 1
ATOM 1595 C CA . SER B 1 79 ? 38.200 33.922 75.609 1.00 13.88 81 SER B CA 1
ATOM 1596 C C . SER B 1 79 ? 39.207 33.948 76.760 1.00 12.93 81 SER B C 1
ATOM 1597 O O . SER B 1 79 ? 39.330 34.944 77.473 1.00 14.35 81 SER B O 1
ATOM 1600 N N . LYS B 1 80 ? 39.927 32.846 76.934 1.00 13.06 82 LYS B N 1
ATOM 1601 C CA . LYS B 1 80 ? 40.911 32.742 78.009 1.00 14.37 82 LYS B CA 1
ATOM 1602 C C . LYS B 1 80 ? 42.095 33.687 77.865 1.00 14.10 82 LYS B C 1
ATOM 1603 O O . LYS B 1 80 ? 42.680 34.107 78.860 1.00 16.07 82 LYS B O 1
ATOM 1609 N N . GLU B 1 81 ? 42.432 34.045 76.631 1.00 14.80 83 GLU B N 1
ATOM 1610 C CA . GLU B 1 81 ? 43.560 34.934 76.397 1.00 14.70 83 GLU B CA 1
ATOM 1611 C C . GLU B 1 81 ? 43.175 36.409 76.353 1.00 14.97 83 GLU B C 1
ATOM 1612 O O . GLU B 1 81 ? 44.041 37.272 76.250 1.00 15.42 83 GLU B O 1
ATOM 1618 N N . SER B 1 82 ? 41.881 36.696 76.455 1.00 14.99 84 SER B N 1
ATOM 1619 C CA . SER B 1 82 ? 41.393 38.072 76.389 1.00 15.76 84 SER B CA 1
ATOM 1620 C C . SER B 1 82 ? 40.757 38.607 77.663 1.00 16.36 84 SER B C 1
ATOM 1621 O O . SER B 1 82 ? 40.583 39.816 77.812 1.00 16.81 84 SER B O 1
ATOM 1624 N N . GLY B 1 83 ? 40.382 37.717 78.570 1.00 16.00 85 GLY B N 1
ATOM 1625 C CA . GLY B 1 83 ? 39.737 38.172 79.781 1.00 15.29 85 GLY B CA 1
ATOM 1626 C C . GLY B 1 83 ? 38.223 38.125 79.632 1.00 17.50 85 GLY B C 1
ATOM 1627 O O . GLY B 1 83 ? 37.511 38.533 80.540 1.00 15.10 85 GLY B O 1
ATOM 1628 N N . LEU B 1 84 ? 37.709 37.659 78.496 1.00 16.69 86 LEU B N 1
ATOM 1629 C CA . LEU B 1 84 ? 36.255 37.572 78.360 1.00 19.33 86 LEU B CA 1
ATOM 1630 C C . LEU B 1 84 ? 35.792 36.224 78.884 1.00 19.34 86 LEU B C 1
ATOM 1631 O O . LEU B 1 84 ? 36.274 35.173 78.452 1.00 21.16 86 LEU B O 1
ATOM 1636 N N . ASP B 1 85 ? 34.865 36.259 79.829 1.00 18.53 87 ASP B N 1
ATOM 1637 C CA . ASP B 1 85 ? 34.336 35.034 80.400 1.00 19.13 87 ASP B CA 1
ATOM 1638 C C . ASP B 1 85 ? 33.621 34.243 79.306 1.00 17.56 87 ASP B C 1
ATOM 1639 O O . ASP B 1 85 ? 32.703 34.752 78.660 1.00 16.77 87 ASP B O 1
ATOM 1644 N N . ILE B 1 86 ? 34.040 32.997 79.110 1.00 15.67 88 ILE B N 1
ATOM 1645 C CA . ILE B 1 86 ? 33.452 32.142 78.088 1.00 16.71 88 ILE B CA 1
ATOM 1646 C C . ILE B 1 86 ? 31.918 32.134 78.149 1.00 15.87 88 ILE B C 1
ATOM 1647 O O . ILE B 1 86 ? 31.244 32.190 77.115 1.00 15.19 88 ILE B O 1
ATOM 1652 N N . ASP B 1 87 ? 31.359 32.083 79.351 1.00 13.40 89 ASP B N 1
ATOM 1653 C CA . ASP B 1 87 ? 29.900 32.089 79.482 1.00 15.59 89 ASP B CA 1
ATOM 1654 C C . ASP B 1 87 ? 29.279 33.371 78.921 1.00 14.72 89 ASP B C 1
ATOM 1655 O O . ASP B 1 87 ? 28.165 33.339 78.395 1.00 12.81 89 ASP B O 1
ATOM 1660 N N . ASP B 1 88 ? 29.991 34.494 79.034 1.00 15.70 90 ASP B N 1
ATOM 1661 C CA . ASP B 1 88 ? 29.487 35.766 78.501 1.00 16.66 90 ASP B CA 1
ATOM 1662 C C . ASP B 1 88 ? 29.524 35.742 76.974 1.00 16.98 90 ASP B C 1
ATOM 1663 O O . ASP B 1 88 ? 28.627 36.269 76.314 1.00 17.01 90 ASP B O 1
ATOM 1668 N N . VAL B 1 89 ? 30.576 35.139 76.423 1.00 15.32 91 VAL B N 1
ATOM 1669 C CA . VAL B 1 89 ? 30.734 35.039 74.978 1.00 15.24 91 VAL B CA 1
ATOM 1670 C C . VAL B 1 89 ? 29.631 34.149 74.423 1.00 14.29 91 VAL B C 1
ATOM 1671 O O . VAL B 1 89 ? 28.888 34.548 73.524 1.00 14.91 91 VAL B O 1
ATOM 1675 N N . ARG B 1 90 ? 29.510 32.951 74.984 1.00 14.11 92 ARG B N 1
ATOM 1676 C CA . ARG B 1 90 ? 28.499 31.993 74.541 1.00 13.10 92 ARG B CA 1
ATOM 1677 C C . ARG B 1 90 ? 27.068 32.509 74.719 1.00 12.47 92 ARG B C 1
ATOM 1678 O O . ARG B 1 90 ? 26.201 32.233 73.891 1.00 14.10 92 ARG B O 1
ATOM 1686 N N . GLY B 1 91 ? 26.828 33.262 75.788 1.00 13.21 93 GLY B N 1
ATOM 1687 C CA . GLY B 1 91 ? 25.494 33.781 76.035 1.00 10.92 93 GLY B CA 1
ATOM 1688 C C . GLY B 1 91 ? 25.078 34.938 75.148 1.00 13.15 93 GLY B C 1
ATOM 1689 O O . GLY B 1 91 ? 23.887 35.149 74.916 1.00 11.22 93 GLY B O 1
ATOM 1690 N N . ASN B 1 92 ? 26.048 35.697 74.649 1.00 14.73 94 ASN B N 1
ATOM 1691 C CA . ASN B 1 92 ? 25.732 36.832 73.794 1.00 16.31 94 ASN B CA 1
ATOM 1692 C C . ASN B 1 92 ? 25.682 36.499 72.314 1.00 17.33 94 ASN B C 1
ATOM 1693 O O . ASN B 1 92 ? 25.219 37.307 71.509 1.00 19.31 94 ASN B O 1
ATOM 1698 N N . LEU B 1 93 ? 26.153 35.313 71.949 1.00 18.84 95 LEU B N 1
ATOM 1699 C CA . LEU B 1 93 ? 26.140 34.895 70.551 1.00 18.07 95 LEU B CA 1
ATOM 1700 C C . LEU B 1 93 ? 24.838 34.173 70.236 1.00 18.21 95 LEU B C 1
ATOM 1701 O O . LEU B 1 93 ? 24.160 33.677 71.135 1.00 19.20 95 LEU B O 1
ATOM 1706 N N . PRO B 1 94 ? 24.458 34.123 68.951 1.00 19.12 96 PRO B N 1
ATOM 1707 C CA . PRO B 1 94 ? 23.215 33.439 68.575 1.00 19.25 96 PRO B CA 1
ATOM 1708 C C . PRO B 1 94 ? 23.353 31.933 68.796 1.00 17.86 96 PRO B C 1
ATOM 1709 O O . PRO B 1 94 ? 24.413 31.365 68.550 1.00 18.09 96 PRO B O 1
ATOM 1713 N N . GLN B 1 95 ? 22.286 31.301 69.281 1.00 17.94 97 GLN B N 1
ATOM 1714 C CA . GLN B 1 95 ? 22.307 29.869 69.579 1.00 19.01 97 GLN B CA 1
ATOM 1715 C C . GLN B 1 95 ? 22.667 28.942 68.414 1.00 18.01 97 GLN B C 1
ATOM 1716 O O . GLN B 1 95 ? 22.137 29.080 67.311 1.00 21.29 97 GLN B O 1
ATOM 1722 N N . ASP B 1 96 ? 23.562 27.992 68.676 1.00 16.44 98 ASP B N 1
ATOM 1723 C CA . ASP B 1 96 ? 23.988 27.027 67.669 1.00 16.54 98 ASP B CA 1
ATOM 1724 C C . ASP B 1 96 ? 24.467 27.717 66.406 1.00 15.13 98 ASP B C 1
ATOM 1725 O O . ASP B 1 96 ? 23.897 27.548 65.329 1.00 13.43 98 ASP B O 1
ATOM 1730 N N . LEU B 1 97 ? 25.529 28.493 66.545 1.00 16.25 99 LEU B N 1
ATOM 1731 C CA . LEU B 1 97 ? 26.078 29.224 65.424 1.00 15.52 99 LEU B CA 1
ATOM 1732 C C . LEU B 1 97 ? 27.174 28.445 64.712 1.00 15.75 99 LEU B C 1
ATOM 1733 O O . LEU B 1 97 ? 28.005 27.786 65.346 1.00 15.11 99 LEU B O 1
ATOM 1738 N N . SER B 1 98 ? 27.151 28.505 63.386 1.00 15.12 100 SER B N 1
ATOM 1739 C CA . SER B 1 98 ? 28.183 27.878 62.567 1.00 13.97 100 SER B CA 1
ATOM 1740 C C . SER B 1 98 ? 28.620 28.954 61.585 1.00 13.09 100 SER B C 1
ATOM 1741 O O . SER B 1 98 ? 27.789 29.602 60.957 1.00 11.49 100 SER B O 1
ATOM 1744 N N . VAL B 1 99 ? 29.926 29.157 61.480 1.00 12.38 101 VAL B N 1
ATOM 1745 C CA . VAL B 1 99 ? 30.469 30.138 60.563 1.00 10.53 101 VAL B CA 1
ATOM 1746 C C . VAL B 1 99 ? 31.496 29.438 59.686 1.00 10.71 101 VAL B C 1
ATOM 1747 O O . VAL B 1 99 ? 32.459 28.848 60.186 1.00 11.04 101 VAL B O 1
ATOM 1751 N N . TRP B 1 100 ? 31.254 29.477 58.378 1.00 11.29 102 TRP B N 1
ATOM 1752 C CA . TRP B 1 100 ? 32.140 28.863 57.391 1.00 11.60 102 TRP B CA 1
ATOM 1753 C C . TRP B 1 100 ? 33.010 29.960 56.779 1.00 12.34 102 TRP B C 1
ATOM 1754 O O . TRP B 1 100 ? 32.503 30.977 56.306 1.00 12.86 102 TRP B O 1
ATOM 1765 N N . ILE B 1 101 ? 34.320 29.758 56.813 1.00 13.50 103 ILE B N 1
ATOM 1766 C CA . ILE B 1 101 ? 35.259 30.713 56.245 1.00 13.06 103 ILE B CA 1
ATOM 1767 C C . ILE B 1 101 ? 36.023 29.954 55.173 1.00 15.39 103 ILE B C 1
ATOM 1768 O O . ILE B 1 101 ? 36.904 29.145 55.474 1.00 16.36 103 ILE B O 1
ATOM 1773 N N . ASP B 1 102 ? 35.665 30.202 53.918 1.00 16.71 104 ASP B N 1
ATOM 1774 C CA . ASP B 1 102 ? 36.311 29.534 52.793 1.00 17.98 104 ASP B CA 1
ATOM 1775 C C . ASP B 1 102 ? 36.817 30.569 51.802 1.00 18.34 104 ASP B C 1
ATOM 1776 O O . ASP B 1 102 ? 36.432 31.737 51.854 1.00 19.26 104 ASP B O 1
ATOM 1781 N N . PRO B 1 103 ? 37.691 30.149 50.880 1.00 19.97 105 PRO B N 1
ATOM 1782 C CA . PRO B 1 103 ? 38.230 31.064 49.868 1.00 22.00 105 PRO B CA 1
ATOM 1783 C C . PRO B 1 103 ? 37.090 31.706 49.068 1.00 23.06 105 PRO B C 1
ATOM 1784 O O . PRO B 1 103 ? 36.194 31.009 48.590 1.00 25.17 105 PRO B O 1
ATOM 1788 N N . PHE B 1 104 ? 37.129 33.030 48.944 1.00 23.02 106 PHE B N 1
ATOM 1789 C CA . PHE B 1 104 ? 36.125 33.800 48.202 1.00 24.13 106 PHE B CA 1
ATOM 1790 C C . PHE B 1 104 ? 34.729 33.831 48.821 1.00 25.47 106 PHE B C 1
ATOM 1791 O O . PHE B 1 104 ? 33.788 34.337 48.205 1.00 25.87 106 PHE B O 1
ATOM 1799 N N . GLU B 1 105 ? 34.579 33.315 50.036 1.00 24.15 107 GLU B N 1
ATOM 1800 C CA . GLU B 1 105 ? 33.256 33.314 50.642 1.00 23.14 107 GLU B CA 1
ATOM 1801 C C . GLU B 1 105 ? 33.187 33.082 52.148 1.00 21.57 107 GLU B C 1
ATOM 1802 O O . GLU B 1 105 ? 33.932 32.279 52.710 1.00 22.39 107 GLU B O 1
ATOM 1808 N N . VAL B 1 106 ? 32.280 33.811 52.789 1.00 19.35 108 VAL B N 1
ATOM 1809 C CA . VAL B 1 106 ? 32.039 33.678 54.217 1.00 17.78 108 VAL B CA 1
ATOM 1810 C C . VAL B 1 106 ? 30.536 33.483 54.405 1.00 16.57 108 VAL B C 1
ATOM 1811 O O . VAL B 1 106 ? 29.735 34.312 53.973 1.00 15.57 108 VAL B O 1
ATOM 1815 N N . SER B 1 107 ? 30.159 32.377 55.036 1.00 15.56 109 SER B N 1
ATOM 1816 C CA . SER B 1 107 ? 28.751 32.085 55.280 1.00 15.76 109 SER B CA 1
ATOM 1817 C C . SER B 1 107 ? 28.533 31.627 56.724 1.00 16.00 109 SER B C 1
ATOM 1818 O O . SER B 1 107 ? 29.488 31.304 57.427 1.00 18.22 109 SER B O 1
ATOM 1821 N N . TYR B 1 108 ? 27.277 31.603 57.163 1.00 16.13 110 TYR B N 1
ATOM 1822 C CA . TYR B 1 108 ? 26.957 31.190 58.525 1.00 17.71 110 TYR B CA 1
ATOM 1823 C C . TYR B 1 108 ? 25.553 30.585 58.654 1.00 17.11 110 TYR B C 1
ATOM 1824 O O . TYR B 1 108 ? 24.735 30.651 57.733 1.00 15.50 110 TYR B O 1
ATOM 1833 N N . GLN B 1 109 ? 25.286 29.998 59.814 1.00 18.17 111 GLN B N 1
ATOM 1834 C CA . GLN B 1 109 ? 23.994 29.387 60.085 1.00 20.66 111 GLN B CA 1
ATOM 1835 C C . GLN B 1 109 ? 23.645 29.522 61.559 1.00 19.86 111 GLN B C 1
ATOM 1836 O O . GLN B 1 109 ? 24.449 29.195 62.432 1.00 19.45 111 GLN B O 1
ATOM 1842 N N . ILE B 1 110 ? 22.445 30.010 61.825 1.00 19.80 112 ILE B N 1
ATOM 1843 C CA . ILE B 1 110 ? 21.973 30.153 63.190 1.00 22.39 112 ILE B CA 1
ATOM 1844 C C . ILE B 1 110 ? 20.900 29.087 63.378 1.00 25.87 112 ILE B C 1
ATOM 1845 O O . ILE B 1 110 ? 19.827 29.158 62.777 1.00 25.63 112 ILE B O 1
ATOM 1850 N N . GLY B 1 111 ? 21.216 28.084 64.195 1.00 28.51 113 GLY B N 1
ATOM 1851 C CA . GLY B 1 111 ? 20.294 26.991 64.447 1.00 29.33 113 GLY B CA 1
ATOM 1852 C C . GLY B 1 111 ? 20.688 25.758 63.654 1.00 31.98 113 GLY B C 1
ATOM 1853 O O . GLY B 1 111 ? 21.323 25.874 62.605 1.00 31.32 113 GLY B O 1
ATOM 1854 N N . GLU B 1 112 ? 20.320 24.577 64.148 1.00 35.84 114 GLU B N 1
ATOM 1855 C CA . GLU B 1 112 ? 20.642 23.326 63.462 1.00 40.16 114 GLU B CA 1
ATOM 1856 C C . GLU B 1 112 ? 20.012 23.279 62.074 1.00 40.78 114 GLU B C 1
ATOM 1857 O O . GLU B 1 112 ? 20.689 23.014 61.080 1.00 41.25 114 GLU B O 1
ATOM 1863 N N . LYS B 1 113 ? 18.710 23.539 62.015 1.00 42.43 115 LYS B N 1
ATOM 1864 C CA . LYS B 1 113 ? 17.981 23.527 60.753 1.00 42.70 115 LYS B CA 1
ATOM 1865 C C . LYS B 1 113 ? 17.853 24.934 60.164 1.00 39.76 115 LYS B C 1
ATOM 1866 O O . LYS B 1 113 ? 17.040 25.168 59.271 1.00 39.54 115 LYS B O 1
ATOM 1872 N N . GLY B 1 114 ? 18.655 25.868 60.665 1.00 35.99 116 GLY B N 1
ATOM 1873 C CA . GLY B 1 114 ? 18.598 27.225 60.153 1.00 31.82 116 GLY B CA 1
ATOM 1874 C C . GLY B 1 114 ? 19.176 27.316 58.752 1.00 28.81 116 GLY B C 1
ATOM 1875 O O . GLY B 1 114 ? 20.003 26.493 58.375 1.00 28.46 116 GLY B O 1
ATOM 1876 N N . PRO B 1 115 ? 18.750 28.296 57.944 1.00 26.61 117 PRO B N 1
ATOM 1877 C CA . PRO B 1 115 ? 19.263 28.455 56.580 1.00 26.14 117 PRO B CA 1
ATOM 1878 C C . PRO B 1 115 ? 20.710 28.944 56.587 1.00 26.90 117 PRO B C 1
ATOM 1879 O O . PRO B 1 115 ? 21.173 29.528 57.567 1.00 25.18 117 PRO B O 1
ATOM 1883 N N . VAL B 1 116 ? 21.414 28.706 55.487 1.00 27.74 118 VAL B N 1
ATOM 1884 C CA . VAL B 1 116 ? 22.793 29.149 55.360 1.00 28.04 118 VAL B CA 1
ATOM 1885 C C . VAL B 1 116 ? 22.791 30.490 54.636 1.00 29.23 118 VAL B C 1
ATOM 1886 O O . VAL B 1 116 ? 22.380 30.580 53.480 1.00 29.82 118 VAL B O 1
ATOM 1890 N N . LYS B 1 117 ? 23.236 31.530 55.334 1.00 29.49 119 LYS B N 1
ATOM 1891 C CA . LYS B 1 117 ? 23.284 32.870 54.772 1.00 29.40 119 LYS B CA 1
ATOM 1892 C C . LYS B 1 117 ? 24.708 33.232 54.356 1.00 29.00 119 LYS B C 1
ATOM 1893 O O . LYS B 1 117 ? 25.678 32.849 55.012 1.00 26.96 119 LYS B O 1
ATOM 1899 N N . VAL B 1 118 ? 24.828 33.969 53.258 1.00 28.44 120 VAL B N 1
ATOM 1900 C CA . VAL B 1 118 ? 26.133 34.384 52.765 1.00 29.30 120 VAL B CA 1
ATOM 1901 C C . VAL B 1 118 ? 26.453 35.800 53.230 1.00 30.94 120 VAL B C 1
ATOM 1902 O O . VAL B 1 118 ? 25.617 36.693 53.124 1.00 31.58 120 VAL B O 1
ATOM 1906 N N . LEU B 1 119 ? 27.660 35.993 53.760 1.00 32.18 121 LEU B N 1
ATOM 1907 C CA . LEU B 1 119 ? 28.110 37.303 54.225 1.00 34.71 121 LEU B CA 1
ATOM 1908 C C . LEU B 1 119 ? 29.047 37.936 53.204 1.00 36.25 121 LEU B C 1
ATOM 1909 O O . LEU B 1 119 ? 28.951 39.124 52.912 1.00 37.75 121 LEU B O 1
ATOM 1914 N N . TYR B 1 120 ? 29.963 37.135 52.676 1.00 38.08 122 TYR B N 1
ATOM 1915 C CA . TYR B 1 120 ? 30.933 37.610 51.701 1.00 40.42 122 TYR B CA 1
ATOM 1916 C C . TYR B 1 120 ? 31.085 36.596 50.577 1.00 41.41 122 TYR B C 1
ATOM 1917 O O . TYR B 1 120 ? 31.097 35.389 50.815 1.00 41.16 122 TYR B O 1
ATOM 1926 N N . VAL B 1 121 ? 31.206 37.096 49.353 1.00 43.50 123 VAL B N 1
ATOM 1927 C CA . VAL B 1 121 ? 31.382 36.242 48.187 1.00 46.76 123 VAL B CA 1
ATOM 1928 C C . VAL B 1 121 ? 31.950 37.059 47.030 1.00 48.50 123 VAL B C 1
ATOM 1929 O O . VAL B 1 121 ? 31.207 37.659 46.258 1.00 48.07 123 VAL B O 1
ATOM 1933 N N . ASP B 1 122 ? 33.276 37.090 46.925 1.00 50.96 124 ASP B N 1
ATOM 1934 C CA . ASP B 1 122 ? 33.936 37.839 45.861 1.00 54.20 124 ASP B CA 1
ATOM 1935 C C . ASP B 1 122 ? 35.318 37.250 45.584 1.00 55.84 124 ASP B C 1
ATOM 1936 O O . ASP B 1 122 ? 35.798 36.407 46.339 1.00 56.13 124 ASP B O 1
ATOM 1941 N N . ASP B 1 123 ? 35.949 37.684 44.496 1.00 58.30 125 ASP B N 1
ATOM 1942 C CA . ASP B 1 123 ? 37.278 37.191 44.136 1.00 60.27 125 ASP B CA 1
ATOM 1943 C C . ASP B 1 123 ? 38.323 38.293 44.253 1.00 60.68 125 ASP B C 1
ATOM 1944 O O . ASP B 1 123 ? 37.936 39.476 44.170 1.00 61.78 125 ASP B O 1
ATOM 1949 N N . GLY C 1 7 ? 42.632 46.972 45.396 1.00 38.84 9 GLY C N 1
ATOM 1950 C CA . GLY C 1 7 ? 43.809 46.389 46.112 1.00 37.94 9 GLY C CA 1
ATOM 1951 C C . GLY C 1 7 ? 43.927 46.902 47.532 1.00 36.79 9 GLY C C 1
ATOM 1952 O O . GLY C 1 7 ? 44.920 46.652 48.218 1.00 38.33 9 GLY C O 1
ATOM 1953 N N . MET C 1 8 ? 42.902 47.623 47.975 1.00 34.81 10 MET C N 1
ATOM 1954 C CA . MET C 1 8 ? 42.866 48.191 49.323 1.00 31.15 10 MET C CA 1
ATOM 1955 C C . MET C 1 8 ? 41.704 47.602 50.126 1.00 28.67 10 MET C C 1
ATOM 1956 O O . MET C 1 8 ? 41.353 48.110 51.186 1.00 27.61 10 MET C O 1
ATOM 1961 N N . GLN C 1 9 ? 41.132 46.514 49.616 1.00 27.75 11 GLN C N 1
ATOM 1962 C CA . GLN C 1 9 ? 39.994 45.854 50.252 1.00 26.70 11 GLN C CA 1
ATOM 1963 C C . GLN C 1 9 ? 40.276 45.410 51.682 1.00 24.31 11 GLN C C 1
ATOM 1964 O O . GLN C 1 9 ? 39.517 45.723 52.598 1.00 24.85 11 GLN C O 1
ATOM 1970 N N . LEU C 1 10 ? 41.366 44.677 51.866 1.00 23.62 12 LEU C N 1
ATOM 1971 C CA . LEU C 1 10 ? 41.745 44.187 53.180 1.00 21.28 12 LEU C CA 1
ATOM 1972 C C . LEU C 1 10 ? 41.953 45.332 54.162 1.00 20.61 12 LEU C C 1
ATOM 1973 O O . LEU C 1 10 ? 41.355 45.360 55.240 1.00 18.49 12 LEU C O 1
ATOM 1978 N N . GLU C 1 11 ? 42.804 46.280 53.792 1.00 18.65 13 GLU C N 1
ATOM 1979 C CA . GLU C 1 11 ? 43.077 47.408 54.670 1.00 17.84 13 GLU C CA 1
ATOM 1980 C C . GLU C 1 11 ? 41.805 48.170 55.038 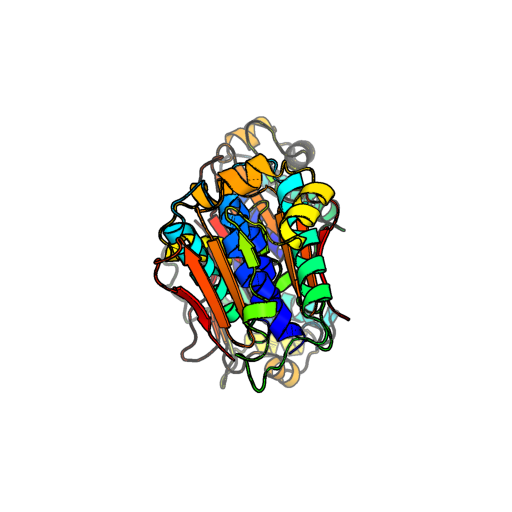1.00 17.56 13 GLU C C 1
ATOM 1981 O O . GLU C 1 11 ? 41.600 48.524 56.202 1.00 16.79 13 GLU C O 1
ATOM 1987 N N . ILE C 1 12 ? 40.949 48.411 54.049 1.00 16.02 14 ILE C N 1
ATOM 1988 C CA . ILE C 1 12 ? 39.712 49.133 54.295 1.00 16.52 14 ILE C CA 1
ATOM 1989 C C . ILE C 1 12 ? 38.741 48.338 55.168 1.00 17.60 14 ILE C C 1
ATOM 1990 O O . ILE C 1 12 ? 38.017 48.915 55.982 1.00 16.84 14 ILE C O 1
ATOM 1995 N N . GLN C 1 13 ? 38.732 47.018 55.020 1.00 16.14 15 GLN C N 1
ATOM 1996 C CA . GLN C 1 13 ? 37.839 46.200 55.833 1.00 16.23 15 GLN C CA 1
ATOM 1997 C C . GLN C 1 13 ? 38.248 46.293 57.310 1.00 14.87 15 GLN C C 1
ATOM 1998 O O . GLN C 1 13 ? 37.393 46.383 58.188 1.00 14.23 15 GLN C O 1
ATOM 2004 N N . VAL C 1 14 ? 39.555 46.278 57.567 1.00 13.22 16 VAL C N 1
ATOM 2005 C CA . VAL C 1 14 ? 40.084 46.366 58.926 1.00 13.39 16 VAL C CA 1
ATOM 2006 C C . VAL C 1 14 ? 39.672 47.690 59.562 1.00 13.72 16 VAL C C 1
ATOM 2007 O O . VAL C 1 14 ? 39.231 47.732 60.717 1.00 13.48 16 VAL C O 1
ATOM 2011 N N . ALA C 1 15 ? 39.812 48.773 58.806 1.00 13.42 17 ALA C N 1
ATOM 2012 C CA . ALA C 1 15 ? 39.446 50.092 59.307 1.00 13.97 17 ALA C CA 1
ATOM 2013 C C . ALA C 1 15 ? 37.936 50.168 59.569 1.00 14.07 17 ALA C C 1
ATOM 2014 O O . ALA C 1 15 ? 37.506 50.677 60.607 1.00 13.53 17 ALA C O 1
ATOM 2016 N N . LEU C 1 16 ? 37.133 49.659 58.637 1.00 14.21 18 LEU C N 1
ATOM 2017 C CA . LEU C 1 16 ? 35.675 49.672 58.803 1.00 16.63 18 LEU C CA 1
ATOM 2018 C C . LEU C 1 16 ? 35.236 48.904 60.042 1.00 15.00 18 LEU C C 1
ATOM 2019 O O . LEU C 1 16 ? 34.355 49.348 60.782 1.00 14.88 18 LEU C O 1
ATOM 2024 N N . ASN C 1 17 ? 35.839 47.737 60.248 1.00 13.91 19 ASN C N 1
ATOM 2025 C CA . ASN C 1 17 ? 35.511 46.909 61.398 1.00 14.52 19 ASN C CA 1
ATOM 2026 C C . ASN C 1 17 ? 35.798 47.661 62.685 1.00 13.94 19 ASN C C 1
ATOM 2027 O O . ASN C 1 17 ? 35.013 47.607 63.635 1.00 15.42 19 ASN C O 1
ATOM 2032 N N . PHE C 1 18 ? 36.925 48.365 62.720 1.00 13.24 20 PHE C N 1
ATOM 2033 C CA . PHE C 1 18 ? 37.289 49.125 63.910 1.00 11.13 20 PHE C CA 1
ATOM 2034 C C . PHE C 1 18 ? 36.230 50.192 64.205 1.00 12.06 20 PHE C C 1
ATOM 2035 O O . PHE C 1 18 ? 35.700 50.265 65.313 1.00 12.37 20 PHE C O 1
ATOM 2043 N N . ILE C 1 19 ? 35.931 51.007 63.193 1.00 10.22 21 ILE C N 1
ATOM 2044 C CA . ILE C 1 19 ? 34.959 52.088 63.295 1.00 10.17 21 ILE C CA 1
ATOM 2045 C C . ILE C 1 19 ? 33.556 51.636 63.688 1.00 11.32 21 ILE C C 1
ATOM 2046 O O . ILE C 1 19 ? 32.964 52.182 64.625 1.00 10.00 21 ILE C O 1
ATOM 2051 N N . ILE C 1 20 ? 33.014 50.647 62.984 1.00 12.36 22 ILE C N 1
ATOM 2052 C CA . ILE C 1 20 ? 31.664 50.197 63.296 1.00 13.54 22 ILE C CA 1
ATOM 2053 C C . ILE C 1 20 ? 31.539 49.401 64.591 1.00 14.15 22 ILE C C 1
ATOM 2054 O O . ILE C 1 20 ? 30.432 49.223 65.105 1.00 15.05 22 ILE C O 1
ATOM 2059 N N . SER C 1 21 ? 32.655 48.933 65.140 1.00 14.30 23 SER C N 1
ATOM 2060 C CA . SER C 1 21 ? 32.583 48.175 66.391 1.00 13.64 23 SER C CA 1
ATOM 2061 C C . SER C 1 21 ? 32.063 49.082 67.507 1.00 13.89 23 SER C C 1
ATOM 2062 O O . SER C 1 21 ? 31.587 48.604 68.535 1.00 15.70 23 SER C O 1
ATOM 2065 N N . TYR C 1 22 ? 32.163 50.393 67.295 1.00 13.32 24 TYR C N 1
ATOM 2066 C CA . TYR C 1 22 ? 31.698 51.381 68.266 1.00 13.81 24 TYR C CA 1
ATOM 2067 C C . TYR C 1 22 ? 30.201 51.619 68.106 1.00 12.75 24 TYR C C 1
ATOM 2068 O O . TYR C 1 22 ? 29.568 52.243 68.954 1.00 12.14 24 TYR C O 1
ATOM 2077 N N . LEU C 1 23 ? 29.645 51.112 67.014 1.00 11.14 25 LEU C N 1
ATOM 2078 C CA . LEU C 1 23 ? 28.235 51.306 66.721 1.00 11.18 25 LEU C CA 1
ATOM 2079 C C . LEU C 1 23 ? 27.340 50.098 67.006 1.00 12.77 25 LEU C C 1
ATOM 2080 O O . LEU C 1 23 ? 26.169 50.257 67.361 1.00 11.49 25 LEU C O 1
ATOM 2085 N N . TYR C 1 24 ? 27.886 48.897 66.842 1.00 11.51 26 TYR C N 1
ATOM 2086 C CA . TYR C 1 24 ? 27.126 47.677 67.067 1.00 14.11 26 TYR C CA 1
ATOM 2087 C C . TYR C 1 24 ? 26.439 47.634 68.425 1.00 15.67 26 TYR C C 1
ATOM 2088 O O . TYR C 1 24 ? 27.018 47.997 69.451 1.00 15.09 26 TYR C O 1
ATOM 2097 N N . ASN C 1 25 ? 25.186 47.198 68.408 1.00 17.12 27 ASN C N 1
ATOM 2098 C CA . ASN C 1 25 ? 24.386 47.085 69.616 1.00 19.59 27 ASN C CA 1
ATOM 2099 C C . ASN C 1 25 ? 23.989 48.423 70.212 1.00 20.55 27 ASN C C 1
ATOM 2100 O O . ASN C 1 25 ? 23.357 48.473 71.263 1.00 21.22 27 ASN C O 1
ATOM 2105 N N . LYS C 1 26 ? 24.376 49.510 69.554 1.00 21.05 28 LYS C N 1
ATOM 2106 C CA . LYS C 1 26 ? 23.976 50.830 70.015 1.00 21.89 28 LYS C CA 1
ATOM 2107 C C . LYS C 1 26 ? 23.034 51.378 68.959 1.00 23.03 28 LYS C C 1
ATOM 2108 O O . LYS C 1 26 ? 22.317 52.344 69.192 1.00 26.73 28 LYS C O 1
ATOM 2114 N N . LEU C 1 27 ? 23.042 50.732 67.797 1.00 22.69 29 LEU C N 1
ATOM 2115 C CA . LEU C 1 27 ? 22.186 51.088 66.672 1.00 21.16 29 LEU C CA 1
ATOM 2116 C C . LEU C 1 27 ? 21.776 49.761 66.048 1.00 20.75 29 LEU C C 1
ATOM 2117 O O . LEU C 1 27 ? 22.469 48.759 66.219 1.00 21.09 29 LEU C O 1
ATOM 2122 N N . PRO C 1 28 ? 20.644 49.726 65.329 1.00 20.46 30 PRO C N 1
ATOM 2123 C CA . PRO C 1 28 ? 20.224 48.463 64.709 1.00 20.34 30 PRO C CA 1
ATOM 2124 C C . PRO C 1 28 ? 21.369 47.972 63.835 1.00 20.72 30 PRO C C 1
ATOM 2125 O O . PRO C 1 28 ? 22.017 48.773 63.162 1.00 18.89 30 PRO C O 1
ATOM 2129 N N . ARG C 1 29 ? 21.621 46.667 63.825 1.00 20.74 31 ARG C N 1
ATOM 2130 C CA . ARG C 1 29 ? 22.733 46.174 63.032 1.00 22.32 31 ARG C CA 1
ATOM 2131 C C . ARG C 1 29 ? 22.627 46.458 61.543 1.00 22.04 31 ARG C C 1
ATOM 2132 O O . ARG C 1 29 ? 23.647 46.587 60.862 1.00 22.23 31 ARG C O 1
ATOM 2140 N N . ARG C 1 30 ? 21.413 46.574 61.020 1.00 22.11 32 ARG C N 1
ATOM 2141 C CA . ARG C 1 30 ? 21.300 46.874 59.603 1.00 22.99 32 ARG C CA 1
ATOM 2142 C C . ARG C 1 30 ? 21.726 48.324 59.348 1.00 20.86 32 ARG C C 1
ATOM 2143 O O . ARG C 1 30 ? 22.272 48.634 58.294 1.00 20.17 32 ARG C O 1
ATOM 2151 N N . ARG C 1 31 ? 21.475 49.204 60.313 1.00 20.21 33 ARG C N 1
ATOM 2152 C CA . ARG C 1 31 ? 21.866 50.605 60.177 1.00 20.29 33 ARG C CA 1
ATOM 2153 C C . ARG C 1 31 ? 23.394 50.686 60.185 1.00 19.03 33 ARG C C 1
ATOM 2154 O O . ARG C 1 31 ? 23.988 51.416 59.396 1.00 19.15 33 ARG C O 1
ATOM 2162 N N . VAL C 1 32 ? 24.016 49.927 61.084 1.00 17.76 34 VAL C N 1
ATOM 2163 C CA . VAL C 1 32 ? 25.468 49.882 61.197 1.00 16.51 34 VAL C CA 1
ATOM 2164 C C . VAL C 1 32 ? 26.082 49.360 59.907 1.00 16.67 34 VAL C C 1
ATOM 2165 O O . VAL C 1 32 ? 27.016 49.956 59.373 1.00 16.03 34 VAL C O 1
ATOM 2169 N N . ASN C 1 33 ? 25.549 48.249 59.403 1.00 16.19 35 ASN C N 1
ATOM 2170 C CA . ASN C 1 33 ? 26.066 47.636 58.177 1.00 17.93 35 ASN C CA 1
ATOM 2171 C C . ASN C 1 33 ? 25.981 48.546 56.958 1.00 18.33 35 ASN C C 1
ATOM 2172 O O . ASN C 1 33 ? 26.903 48.584 56.139 1.00 17.35 35 ASN C O 1
ATOM 2177 N N . ILE C 1 34 ? 24.868 49.264 56.829 1.00 17.85 36 ILE C N 1
ATOM 2178 C CA . ILE C 1 34 ? 24.684 50.166 55.701 1.00 16.76 36 ILE C CA 1
ATOM 2179 C C . ILE C 1 34 ? 25.674 51.314 55.849 1.00 17.07 36 ILE C C 1
ATOM 2180 O O . ILE C 1 34 ? 26.270 51.762 54.870 1.00 17.19 36 ILE C O 1
ATOM 2185 N N . PHE C 1 35 ? 25.858 51.772 57.082 1.00 16.72 37 PHE C N 1
ATOM 2186 C CA . PHE C 1 35 ? 26.806 52.839 57.352 1.00 16.65 37 PHE C CA 1
ATOM 2187 C C . PHE C 1 35 ? 28.180 52.347 56.893 1.00 17.78 37 PHE C C 1
ATOM 2188 O O . PHE C 1 35 ? 28.879 53.028 56.142 1.00 18.27 37 PHE C O 1
ATOM 2196 N N . GLY C 1 36 ? 28.553 51.151 57.340 1.00 16.68 38 GLY C N 1
ATOM 2197 C CA . GLY C 1 36 ? 29.832 50.584 56.955 1.00 15.97 38 GLY C CA 1
ATOM 2198 C C . GLY C 1 36 ? 29.977 50.478 55.445 1.00 17.99 38 GLY C C 1
ATOM 2199 O O . GLY C 1 36 ? 31.039 50.765 54.890 1.00 16.68 38 GLY C O 1
ATOM 2200 N N . GLU C 1 37 ? 28.908 50.075 54.768 1.00 18.36 39 GLU C N 1
ATOM 2201 C CA . GLU C 1 37 ? 28.956 49.940 53.322 1.00 20.86 39 GLU C CA 1
ATOM 2202 C C . GLU C 1 37 ? 29.141 51.291 52.630 1.00 20.54 39 GLU C C 1
ATOM 2203 O O . GLU C 1 37 ? 29.874 51.395 51.646 1.00 20.57 39 GLU C O 1
ATOM 2209 N N . GLU C 1 38 ? 28.493 52.326 53.151 1.00 20.08 40 GLU C N 1
ATOM 2210 C CA . GLU C 1 38 ? 28.623 53.658 52.579 1.00 21.69 40 GLU C CA 1
ATOM 2211 C C . GLU C 1 38 ? 30.036 54.189 52.807 1.00 21.59 40 GLU C C 1
ATOM 2212 O O . GLU C 1 38 ? 30.643 54.770 51.906 1.00 21.92 40 GLU C O 1
ATOM 2218 N N . LEU C 1 39 ? 30.556 53.985 54.014 1.00 21.39 41 LEU C N 1
ATOM 2219 C CA . LEU C 1 39 ? 31.898 54.439 54.352 1.00 21.22 41 LEU C CA 1
ATOM 2220 C C . LEU C 1 39 ? 32.930 53.776 53.448 1.00 21.79 41 LEU C C 1
ATOM 2221 O O . LEU C 1 39 ? 33.875 54.424 52.984 1.00 21.27 41 LEU C O 1
ATOM 2226 N N . GLU C 1 40 ? 32.739 52.484 53.195 1.00 21.25 42 GLU C N 1
ATOM 2227 C CA . GLU C 1 40 ? 33.645 51.721 52.339 1.00 23.61 42 GLU C CA 1
ATOM 2228 C C . GLU C 1 40 ? 33.695 52.308 50.935 1.00 24.30 42 GLU C C 1
ATOM 2229 O O . GLU C 1 40 ? 34.761 52.439 50.330 1.00 22.15 42 GLU C O 1
ATOM 2235 N N . ARG C 1 41 ? 32.517 52.646 50.426 1.00 24.49 43 ARG C N 1
ATOM 2236 C CA . ARG C 1 41 ? 32.378 53.204 49.094 1.00 26.22 43 ARG C CA 1
ATOM 2237 C C . ARG C 1 41 ? 33.069 54.565 48.991 1.00 23.87 43 ARG C C 1
ATOM 2238 O O . ARG C 1 41 ? 33.795 54.827 48.038 1.00 21.85 43 ARG C O 1
ATOM 2246 N N . LEU C 1 42 ? 32.852 55.418 49.986 1.00 22.09 44 LEU C N 1
ATOM 2247 C CA . LEU C 1 42 ? 33.453 56.741 49.988 1.00 20.33 44 LEU C CA 1
ATOM 2248 C C . LEU C 1 42 ? 34.973 56.670 50.101 1.00 21.42 44 LEU C C 1
ATOM 2249 O O . LEU C 1 42 ? 35.681 57.481 49.506 1.00 22.37 44 LEU C O 1
ATOM 2254 N N . LEU C 1 43 ? 35.474 55.702 50.863 1.00 21.45 45 LEU C N 1
ATOM 2255 C CA . LEU C 1 43 ? 36.912 55.544 51.028 1.00 21.53 45 LEU C CA 1
ATOM 2256 C C . LEU C 1 43 ? 37.551 55.105 49.708 1.00 22.37 45 LEU C C 1
ATOM 2257 O O . LEU C 1 43 ? 38.544 55.689 49.267 1.00 21.31 45 LEU C O 1
ATOM 2262 N N . LYS C 1 44 ? 36.979 54.092 49.066 1.00 22.30 46 LYS C N 1
ATOM 2263 C CA . LYS C 1 44 ? 37.520 53.629 47.793 1.00 24.55 46 LYS C CA 1
ATOM 2264 C C . LYS C 1 44 ? 37.514 54.762 46.770 1.00 25.28 46 LYS C C 1
ATOM 2265 O O . LYS C 1 44 ? 38.411 54.866 45.932 1.00 24.45 46 LYS C O 1
ATOM 2271 N N . LYS C 1 45 ? 36.504 55.619 46.855 1.00 25.51 47 LYS C N 1
ATOM 2272 C CA . LYS C 1 45 ? 36.383 56.740 45.938 1.00 28.11 47 LYS C CA 1
ATOM 2273 C C . LYS C 1 45 ? 37.499 57.760 46.198 1.00 28.14 47 LYS C C 1
ATOM 2274 O O . LYS C 1 45 ? 38.135 58.240 45.264 1.00 28.38 47 LYS C O 1
ATOM 2280 N N . LYS C 1 46 ? 37.744 58.074 47.468 1.00 26.36 48 LYS C N 1
ATOM 2281 C CA . LYS C 1 46 ? 38.780 59.034 47.837 1.00 25.22 48 LYS C CA 1
ATOM 2282 C C . LYS C 1 46 ? 40.213 58.515 47.650 1.00 24.99 48 LYS C C 1
ATOM 2283 O O . LYS C 1 46 ? 41.093 59.255 47.217 1.00 24.97 48 LYS C O 1
ATOM 2289 N N . TYR C 1 47 ? 40.442 57.247 47.971 1.00 24.57 49 TYR C N 1
ATOM 2290 C CA . TYR C 1 47 ? 41.772 56.660 47.859 1.00 25.70 49 TYR C CA 1
ATOM 2291 C C . TYR C 1 47 ? 42.228 56.367 46.432 1.00 28.47 49 TYR C C 1
ATOM 2292 O O . TYR C 1 47 ? 43.415 56.135 46.186 1.00 28.10 49 TYR C O 1
ATOM 2301 N N . GLU C 1 48 ? 41.293 56.377 45.490 1.00 31.12 50 GLU C N 1
ATOM 2302 C CA . GLU C 1 48 ? 41.637 56.115 44.100 1.00 33.24 50 GLU C CA 1
ATOM 2303 C C . GLU C 1 48 ? 42.679 57.123 43.623 1.00 31.69 50 GLU C C 1
ATOM 2304 O O . GLU C 1 48 ? 42.429 58.329 43.605 1.00 31.97 50 GLU C O 1
ATOM 2310 N N . GLY C 1 49 ? 43.849 56.619 43.242 1.00 31.09 51 GLY C N 1
ATOM 2311 C CA . GLY C 1 49 ? 44.917 57.484 42.772 1.00 29.86 51 GLY C CA 1
ATOM 2312 C C . GLY C 1 49 ? 45.777 58.033 43.897 1.00 29.82 51 GLY C C 1
ATOM 2313 O O . GLY C 1 49 ? 46.640 58.880 43.668 1.00 30.15 51 GLY C O 1
ATOM 2314 N N . HIS C 1 50 ? 45.545 57.546 45.113 1.00 28.31 52 HIS C N 1
ATOM 2315 C CA . HIS C 1 50 ? 46.290 57.991 46.287 1.00 26.46 52 HIS C CA 1
ATOM 2316 C C . HIS C 1 50 ? 46.723 56.792 47.113 1.00 25.06 52 HIS C C 1
ATOM 2317 O O . HIS C 1 50 ? 46.788 56.864 48.339 1.00 24.06 52 HIS C O 1
ATOM 2324 N N . TRP C 1 51 ? 47.020 55.694 46.431 1.00 24.69 53 TRP C N 1
ATOM 2325 C CA . TRP C 1 51 ? 47.422 54.453 47.078 1.00 25.40 53 TRP C CA 1
ATOM 2326 C C . TRP C 1 51 ? 48.689 53.970 46.387 1.00 27.07 53 TRP C C 1
ATOM 2327 O O . TRP C 1 51 ? 48.651 53.546 45.233 1.00 28.38 53 TRP C O 1
ATOM 2338 N N . TYR C 1 52 ? 49.811 54.041 47.097 1.00 27.16 54 TYR C N 1
ATOM 2339 C CA . TYR C 1 52 ? 51.097 53.647 46.537 1.00 26.95 54 TYR C CA 1
ATOM 2340 C C . TYR C 1 52 ? 51.733 52.516 47.337 1.00 27.07 54 TYR C C 1
ATOM 2341 O O . TYR C 1 52 ? 52.393 52.754 48.349 1.00 24.98 54 TYR C O 1
ATOM 2350 N N . PRO C 1 53 ? 51.543 51.265 46.893 1.00 26.72 55 PRO C N 1
ATOM 2351 C CA . PRO C 1 53 ? 52.126 50.129 47.611 1.00 28.91 55 PRO C CA 1
ATOM 2352 C C . PRO C 1 53 ? 53.657 50.155 47.679 1.00 30.29 55 PRO C C 1
ATOM 2353 O O . PRO C 1 53 ? 54.249 49.561 48.579 1.00 30.81 55 PRO C O 1
ATOM 2357 N N . GLU C 1 54 ? 54.295 50.853 46.744 1.00 31.29 56 GLU C N 1
ATOM 2358 C CA . GLU C 1 54 ? 55.751 50.941 46.737 1.00 32.60 56 GLU C CA 1
ATOM 2359 C C . GLU C 1 54 ? 56.252 51.992 47.727 1.00 31.69 56 GLU C C 1
ATOM 2360 O O . GLU C 1 54 ? 57.413 51.978 48.130 1.00 31.74 56 GLU C O 1
ATOM 2366 N N . LYS C 1 55 ? 55.365 52.900 48.118 1.00 30.27 57 LYS C N 1
ATOM 2367 C CA . LYS C 1 55 ? 55.693 53.964 49.064 1.00 28.87 57 LYS C CA 1
ATOM 2368 C C . LYS C 1 55 ? 54.465 54.085 49.969 1.00 26.77 57 LYS C C 1
ATOM 2369 O O . LYS C 1 55 ? 53.780 55.107 49.988 1.00 26.26 57 LYS C O 1
ATOM 2375 N N . PRO C 1 56 ? 54.188 53.030 50.745 1.00 24.94 58 PRO C N 1
ATOM 2376 C CA . PRO C 1 56 ? 53.052 52.940 51.663 1.00 23.06 58 PRO C CA 1
ATOM 2377 C C . PRO C 1 56 ? 52.670 54.168 52.465 1.00 21.99 58 PRO C C 1
ATOM 2378 O O . PRO C 1 56 ? 51.483 54.441 52.632 1.00 18.40 58 PRO C O 1
ATOM 2382 N N . TYR C 1 57 ? 53.643 54.931 52.945 1.00 20.40 59 TYR C N 1
ATOM 2383 C CA . TYR C 1 57 ? 53.279 56.084 53.745 1.00 20.16 59 TYR C CA 1
ATOM 2384 C C . TYR C 1 57 ? 53.131 57.394 52.989 1.00 19.22 59 TYR C C 1
ATOM 2385 O O . TYR C 1 57 ? 52.934 58.451 53.584 1.00 18.37 59 TYR C O 1
ATOM 2394 N N . LYS C 1 58 ? 53.188 57.307 51.666 1.00 17.84 60 LYS C N 1
ATOM 2395 C CA . LYS C 1 58 ? 52.997 58.473 50.821 1.00 19.80 60 LYS C CA 1
ATOM 2396 C C . LYS C 1 58 ? 51.480 58.706 50.780 1.00 20.30 60 LYS C C 1
ATOM 2397 O O . LYS C 1 58 ? 50.726 5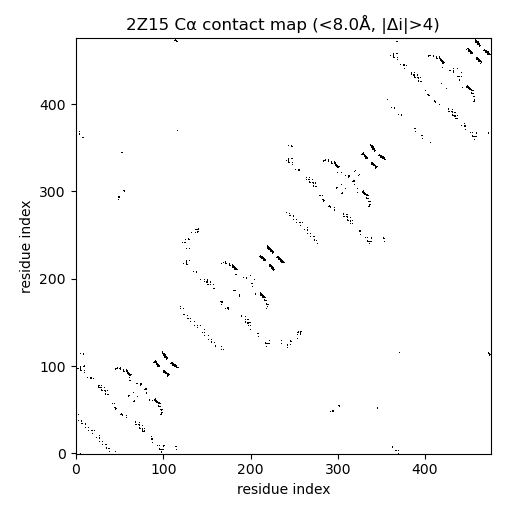7.809 50.401 1.00 18.93 60 LYS C O 1
ATOM 2403 N N . GLY C 1 59 ? 51.040 59.894 51.188 1.00 19.94 61 GLY C N 1
ATOM 2404 C CA . GLY C 1 59 ? 49.620 60.203 51.189 1.00 19.63 61 GLY C CA 1
ATOM 2405 C C . GLY C 1 59 ? 48.905 59.739 52.447 1.00 20.32 61 GLY C C 1
ATOM 2406 O O . GLY C 1 59 ? 47.679 59.827 52.562 1.00 21.15 61 GLY C O 1
ATOM 2407 N N . SER C 1 60 ? 49.679 59.252 53.406 1.00 19.78 62 SER C N 1
ATOM 2408 C CA . SER C 1 60 ? 49.118 58.767 54.657 1.00 19.71 62 SER C CA 1
ATOM 2409 C C . SER C 1 60 ? 48.269 59.835 55.340 1.00 17.85 62 SER C C 1
ATOM 2410 O O . SER C 1 60 ? 47.178 59.549 55.834 1.00 17.79 62 SER C O 1
ATOM 2413 N N . GLY C 1 61 ? 48.774 61.064 55.370 1.00 16.46 63 GLY C N 1
ATOM 2414 C CA . GLY C 1 61 ? 48.035 62.149 55.989 1.00 15.04 63 GLY C CA 1
ATOM 2415 C C . GLY C 1 61 ? 46.768 62.455 55.209 1.00 14.42 63 GLY C C 1
ATOM 2416 O O . GLY C 1 61 ? 45.780 62.913 55.773 1.00 15.97 63 GLY C O 1
ATOM 2417 N N . PHE C 1 62 ? 46.796 62.199 53.905 1.00 14.74 64 PHE C N 1
ATOM 2418 C CA . PHE C 1 62 ? 45.636 62.449 53.059 1.00 16.38 64 PHE C CA 1
ATOM 2419 C C . PHE C 1 62 ? 44.535 61.422 53.317 1.00 16.44 64 PHE C C 1
ATOM 2420 O O . PHE C 1 62 ? 43.367 61.771 53.422 1.00 17.33 64 PHE C O 1
ATOM 2428 N N . ARG C 1 63 ? 44.925 60.155 53.416 1.00 16.51 65 ARG C N 1
ATOM 2429 C CA . ARG C 1 63 ? 43.980 59.072 53.626 1.00 17.11 65 ARG C CA 1
ATOM 2430 C C . ARG C 1 63 ? 43.460 58.969 55.052 1.00 18.19 65 ARG C C 1
ATOM 2431 O O . ARG C 1 63 ? 42.339 58.506 55.288 1.00 18.80 65 ARG C O 1
ATOM 2439 N N . CYS C 1 64 ? 44.271 59.407 56.003 1.00 18.16 66 CYS C N 1
ATOM 2440 C CA . CYS C 1 64 ? 43.900 59.336 57.411 1.00 20.46 66 CYS C CA 1
ATOM 2441 C C . CYS C 1 64 ? 42.484 59.803 57.721 1.00 20.86 66 CYS C C 1
ATOM 2442 O O . CYS C 1 64 ? 42.074 60.895 57.336 1.00 22.93 66 CYS C O 1
ATOM 2445 N N . ILE C 1 65 ? 41.737 58.956 58.416 1.00 20.41 67 ILE C N 1
ATOM 2446 C CA . ILE C 1 65 ? 40.387 59.299 58.820 1.00 20.50 67 ILE C CA 1
ATOM 2447 C C . ILE C 1 65 ? 40.557 59.919 60.197 1.00 20.59 67 ILE C C 1
ATOM 2448 O O . ILE C 1 65 ? 40.921 59.230 61.154 1.00 21.23 67 ILE C O 1
ATOM 2453 N N . HIS C 1 66 ? 40.306 61.217 60.298 1.00 19.87 68 HIS C N 1
ATOM 2454 C CA . HIS C 1 66 ? 40.466 61.900 61.568 1.00 19.60 68 HIS C CA 1
ATOM 2455 C C . HIS C 1 66 ? 39.166 62.472 62.109 1.00 19.55 68 HIS C C 1
ATOM 2456 O O . HIS C 1 66 ? 38.295 62.900 61.360 1.00 19.29 68 HIS C O 1
ATOM 2463 N N . ILE C 1 67 ? 39.056 62.468 63.427 1.00 20.36 69 ILE C N 1
ATOM 2464 C CA . ILE C 1 67 ? 37.902 63.008 64.109 1.00 22.14 69 ILE C CA 1
ATOM 2465 C C . ILE C 1 67 ? 38.456 63.708 65.339 1.00 25.01 69 ILE C C 1
ATOM 2466 O O . ILE C 1 67 ? 38.733 63.074 66.356 1.00 27.05 69 ILE C O 1
ATOM 2471 N N . GLY C 1 68 ? 38.656 65.016 65.222 1.00 25.46 70 GLY C N 1
ATOM 2472 C CA . GLY C 1 68 ? 39.178 65.789 66.330 1.00 25.13 70 GLY C CA 1
ATOM 2473 C C . GLY C 1 68 ? 38.359 67.051 66.468 1.00 25.61 70 GLY C C 1
ATOM 2474 O O . GLY C 1 68 ? 37.290 67.044 67.075 1.00 26.50 70 GLY C O 1
ATOM 2475 N N . GLU C 1 69 ? 38.855 68.143 65.902 1.00 25.81 71 GLU C N 1
ATOM 2476 C CA . GLU C 1 69 ? 38.132 69.400 65.960 1.00 25.24 71 GLU C CA 1
ATOM 2477 C C . GLU C 1 69 ? 36.931 69.295 65.027 1.00 25.27 71 GLU C C 1
ATOM 2478 O O . GLU C 1 69 ? 35.860 69.824 65.314 1.00 24.17 71 GLU C O 1
ATOM 2484 N N . LYS C 1 70 ? 37.114 68.595 63.912 1.00 24.29 72 LYS C N 1
ATOM 2485 C CA . LYS C 1 70 ? 36.037 68.417 62.945 1.00 26.52 72 LYS C CA 1
ATOM 2486 C C . LYS C 1 70 ? 35.854 66.937 62.630 1.00 26.98 72 LYS C C 1
ATOM 2487 O O . LYS C 1 70 ? 36.730 66.120 62.919 1.00 27.36 72 LYS C O 1
ATOM 2493 N N . VAL C 1 71 ? 34.712 66.600 62.038 1.00 25.45 73 VAL C N 1
ATOM 2494 C CA . VAL C 1 71 ? 34.421 65.226 61.653 1.00 25.32 73 VAL C CA 1
ATOM 2495 C C . VAL C 1 71 ? 34.869 65.042 60.204 1.00 25.59 73 VAL C C 1
ATOM 2496 O O . VAL C 1 71 ? 34.409 65.753 59.309 1.00 25.78 73 VAL C O 1
ATOM 2500 N N . ASP C 1 72 ? 35.775 64.101 59.973 1.00 25.26 74 ASP C N 1
ATOM 2501 C CA . ASP C 1 72 ? 36.262 63.847 58.624 1.00 25.17 74 ASP C CA 1
ATOM 2502 C C . ASP C 1 72 ? 35.075 63.739 57.666 1.00 25.84 74 ASP C C 1
ATOM 2503 O O . ASP C 1 72 ? 34.092 63.053 57.947 1.00 25.68 74 ASP C O 1
ATOM 2508 N N . PRO C 1 73 ? 35.145 64.445 56.528 1.00 26.05 75 PRO C N 1
ATOM 2509 C CA . PRO C 1 73 ? 34.088 64.437 55.516 1.00 25.11 75 PRO C CA 1
ATOM 2510 C C . PRO C 1 73 ? 33.584 63.043 55.151 1.00 25.45 75 PRO C C 1
ATOM 2511 O O . PRO C 1 73 ? 32.392 62.859 54.913 1.00 27.95 75 PRO C O 1
ATOM 2515 N N . VAL C 1 74 ? 34.475 62.058 55.112 1.00 23.66 76 VAL C N 1
ATOM 2516 C CA . VAL C 1 74 ? 34.046 60.707 54.767 1.00 23.77 76 VAL C CA 1
ATOM 2517 C C . VAL C 1 74 ? 33.057 60.153 55.778 1.00 22.64 76 VAL C C 1
ATOM 2518 O O . VAL C 1 74 ? 32.141 59.422 55.409 1.00 21.72 76 VAL C O 1
ATOM 2522 N N . ILE C 1 75 ? 33.248 60.490 57.052 1.00 22.20 77 ILE C N 1
ATOM 2523 C CA . ILE C 1 75 ? 32.351 60.020 58.102 1.00 21.48 77 ILE C CA 1
ATOM 2524 C C . ILE C 1 75 ? 31.027 60.771 58.034 1.00 23.09 77 ILE C C 1
ATOM 2525 O O . ILE C 1 75 ? 29.961 60.176 58.199 1.00 23.57 77 ILE C O 1
ATOM 2530 N N . GLU C 1 76 ? 31.095 62.077 57.790 1.00 24.55 78 GLU C N 1
ATOM 2531 C CA . GLU C 1 76 ? 29.890 62.895 57.686 1.00 26.13 78 GLU C CA 1
ATOM 2532 C C . GLU C 1 76 ? 29.041 62.409 56.517 1.00 24.69 78 GLU C C 1
ATOM 2533 O O . GLU C 1 76 ? 27.841 62.206 56.664 1.00 26.17 78 GLU C O 1
ATOM 2539 N N . GLN C 1 77 ? 29.672 62.227 55.360 1.00 23.28 79 GLN C N 1
ATOM 2540 C CA . GLN C 1 77 ? 28.969 61.767 54.166 1.00 24.22 79 GLN C CA 1
ATOM 2541 C C . GLN C 1 77 ? 28.429 60.350 54.353 1.00 23.56 79 GLN C C 1
ATOM 2542 O O . GLN C 1 77 ? 27.315 60.044 53.930 1.00 22.73 79 GLN C O 1
ATOM 2548 N N . ALA C 1 78 ? 29.213 59.488 54.993 1.00 22.39 80 ALA C N 1
ATOM 2549 C CA . ALA C 1 78 ? 28.772 58.120 55.237 1.00 21.24 80 ALA C CA 1
ATOM 2550 C C . ALA C 1 78 ? 27.520 58.138 56.117 1.00 21.27 80 ALA C C 1
ATOM 2551 O O . ALA C 1 78 ? 26.582 57.371 55.892 1.00 19.51 80 ALA C O 1
ATOM 2553 N N . SER C 1 79 ? 27.507 59.019 57.115 1.00 19.87 81 SER C N 1
ATOM 2554 C CA . SER C 1 79 ? 26.362 59.127 58.014 1.00 21.00 81 SER C CA 1
ATOM 2555 C C . SER C 1 79 ? 25.144 59.648 57.263 1.00 21.77 81 SER C C 1
ATOM 2556 O O . SER C 1 79 ? 24.060 59.069 57.329 1.00 21.81 81 SER C O 1
ATOM 2559 N N . LYS C 1 80 ? 25.330 60.753 56.552 1.00 23.31 82 LYS C N 1
ATOM 2560 C CA . LYS C 1 80 ? 24.246 61.343 55.794 1.00 27.07 82 LYS C CA 1
ATOM 2561 C C . LYS C 1 80 ? 23.680 60.316 54.812 1.00 27.60 82 LYS C C 1
ATOM 2562 O O . LYS C 1 80 ? 22.486 60.033 54.832 1.00 28.36 82 LYS C O 1
ATOM 2568 N N . GLU C 1 81 ? 24.541 59.753 53.967 1.00 27.47 83 GLU C N 1
ATOM 2569 C CA . GLU C 1 81 ? 24.125 58.750 52.987 1.00 27.69 83 GLU C CA 1
ATOM 2570 C C . GLU C 1 81 ? 23.414 57.559 53.621 1.00 27.08 83 GLU C C 1
ATOM 2571 O O . GLU C 1 81 ? 22.547 56.953 52.998 1.00 27.21 83 GLU C O 1
ATOM 2577 N N . SER C 1 82 ? 23.785 57.216 54.851 1.00 26.91 84 SER C N 1
ATOM 2578 C CA . SER C 1 82 ? 23.165 56.085 55.534 1.00 24.58 84 SER C CA 1
ATOM 2579 C C . SER C 1 82 ? 22.005 56.527 56.419 1.00 23.66 84 SER C C 1
ATOM 2580 O O . SER C 1 82 ? 21.440 55.730 57.165 1.00 22.80 84 SER C O 1
ATOM 2583 N N . GLY C 1 83 ? 21.657 57.807 56.329 1.00 25.17 85 GLY C N 1
ATOM 2584 C CA . GLY C 1 83 ? 20.546 58.340 57.102 1.00 23.89 85 GLY C CA 1
ATOM 2585 C C . GLY C 1 83 ? 20.716 58.365 58.610 1.00 25.13 85 GLY C C 1
ATOM 2586 O O . GLY C 1 83 ? 19.735 58.276 59.347 1.00 25.78 85 GLY C O 1
ATOM 2587 N N . LEU C 1 84 ? 21.950 58.488 59.083 1.00 24.66 86 LEU C N 1
ATOM 2588 C CA . LEU C 1 84 ? 22.188 58.533 60.518 1.00 24.02 86 LEU C CA 1
ATOM 2589 C C . LEU C 1 84 ? 22.506 59.949 60.972 1.00 24.60 86 LEU C C 1
ATOM 2590 O O . LEU C 1 84 ? 23.107 60.726 60.231 1.00 25.69 86 LEU C O 1
ATOM 2595 N N . ASP C 1 85 ? 22.075 60.278 62.185 1.00 26.18 87 ASP C N 1
ATOM 2596 C CA . ASP C 1 85 ? 22.343 61.582 62.776 1.00 28.04 87 ASP C CA 1
ATOM 2597 C C . ASP C 1 85 ? 23.806 61.575 63.197 1.00 27.92 87 ASP C C 1
ATOM 2598 O O . ASP C 1 85 ? 24.257 60.634 63.849 1.00 25.24 87 ASP C O 1
ATOM 2603 N N . ILE C 1 86 ? 24.535 62.625 62.826 1.00 27.89 88 ILE C N 1
ATOM 2604 C CA . ILE C 1 86 ? 25.955 62.735 63.145 1.00 28.22 88 ILE C CA 1
ATOM 2605 C C . ILE C 1 86 ? 26.259 62.431 64.610 1.00 28.99 88 ILE C C 1
ATOM 2606 O O . ILE C 1 86 ? 27.278 61.808 64.925 1.00 29.65 88 ILE C O 1
ATOM 2611 N N . ASP C 1 87 ? 25.371 62.855 65.501 1.00 28.30 89 ASP C N 1
ATOM 2612 C CA . ASP C 1 87 ? 25.555 62.615 66.929 1.00 30.14 89 ASP C CA 1
ATOM 2613 C C . ASP C 1 87 ? 25.587 61.124 67.263 1.00 29.86 89 ASP C C 1
ATOM 2614 O O . ASP 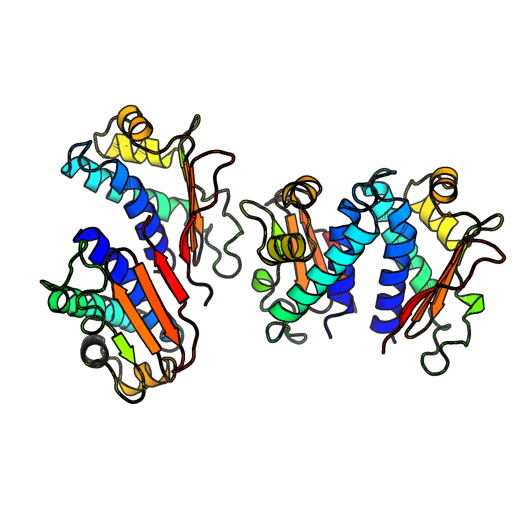C 1 87 ? 26.288 60.710 68.182 1.00 29.59 89 ASP C O 1
ATOM 2619 N N . ASP C 1 88 ? 24.830 60.317 66.523 1.00 28.55 90 ASP C N 1
ATOM 2620 C CA . ASP C 1 88 ? 24.808 58.882 66.785 1.00 28.24 90 ASP C CA 1
ATOM 2621 C C . ASP C 1 88 ? 26.080 58.184 66.326 1.00 26.70 90 ASP C C 1
ATOM 2622 O O . ASP C 1 88 ? 26.293 57.010 66.627 1.00 27.38 90 ASP C O 1
ATOM 2627 N N . VAL C 1 89 ? 26.915 58.902 65.586 1.00 23.58 91 VAL C N 1
ATOM 2628 C CA . VAL C 1 89 ? 28.164 58.339 65.095 1.00 22.63 91 VAL C CA 1
ATOM 2629 C C . VAL C 1 89 ? 29.302 58.972 65.882 1.00 22.31 91 VAL C C 1
ATOM 2630 O O . VAL C 1 89 ? 29.974 58.291 66.658 1.00 21.55 91 VAL C O 1
ATOM 2634 N N . ARG C 1 90 ? 29.506 60.275 65.703 1.00 22.80 92 ARG C N 1
ATOM 2635 C CA . ARG C 1 90 ? 30.557 60.977 66.433 1.00 23.02 92 ARG C CA 1
ATOM 2636 C C . ARG C 1 90 ? 30.419 60.724 67.929 1.00 21.43 92 ARG C C 1
ATOM 2637 O O . ARG C 1 90 ? 31.410 60.490 68.617 1.00 21.01 92 ARG C O 1
ATOM 2645 N N . GLY C 1 91 ? 29.183 60.775 68.419 1.00 20.78 93 GLY C N 1
ATOM 2646 C CA . GLY C 1 91 ? 28.924 60.565 69.833 1.00 19.27 93 GLY C CA 1
ATOM 2647 C C . GLY C 1 91 ? 29.309 59.198 70.368 1.00 19.67 93 GLY C C 1
ATOM 2648 O O . GLY C 1 91 ? 29.609 59.060 71.552 1.00 21.51 93 GLY C O 1
ATOM 2649 N N . ASN C 1 92 ? 29.301 58.185 69.507 1.00 18.58 94 ASN C N 1
ATOM 2650 C CA . ASN C 1 92 ? 29.658 56.837 69.927 1.00 17.63 94 ASN C CA 1
ATOM 2651 C C . ASN C 1 92 ? 31.115 56.504 69.644 1.00 18.47 94 ASN C C 1
ATOM 2652 O O . ASN C 1 92 ? 31.618 55.461 70.066 1.00 20.71 94 ASN C O 1
ATOM 2657 N N . LEU C 1 93 ? 31.794 57.390 68.927 1.00 16.81 95 LEU C N 1
ATOM 2658 C CA . LEU C 1 93 ? 33.200 57.183 68.600 1.00 17.63 95 LEU C CA 1
ATOM 2659 C C . LEU C 1 93 ? 34.084 57.955 69.567 1.00 18.13 95 LEU C C 1
ATOM 2660 O O . LEU C 1 93 ? 33.621 58.863 70.254 1.00 19.52 95 LEU C O 1
ATOM 2665 N N . PRO C 1 94 ? 35.367 57.586 69.651 1.00 17.37 96 PRO C N 1
ATOM 2666 C CA . PRO C 1 94 ? 36.284 58.283 70.557 1.00 19.12 96 PRO C CA 1
ATOM 2667 C C . PRO C 1 94 ? 36.665 59.688 70.063 1.00 20.41 96 PRO C C 1
ATOM 2668 O O . PRO C 1 94 ? 36.630 59.967 68.863 1.00 19.67 96 PRO C O 1
ATOM 2672 N N . GLN C 1 95 ? 37.018 60.574 70.987 1.00 20.54 97 GLN C N 1
ATOM 2673 C CA . GLN C 1 95 ? 37.405 61.923 70.601 1.00 22.81 97 GLN C CA 1
ATOM 2674 C C . GLN C 1 95 ? 38.860 61.934 70.155 1.00 23.87 97 GLN C C 1
ATOM 2675 O O . GLN C 1 95 ? 39.654 61.095 70.584 1.00 24.14 97 GLN C O 1
ATOM 2681 N N . ASP C 1 96 ? 39.192 62.878 69.277 1.00 24.76 98 ASP C N 1
ATOM 2682 C CA . ASP C 1 96 ? 40.542 63.015 68.736 1.00 24.73 98 ASP C CA 1
ATOM 2683 C C . ASP C 1 96 ? 41.088 61.690 68.219 1.00 24.47 98 ASP C C 1
ATOM 2684 O O . ASP C 1 96 ? 42.193 61.262 68.561 1.00 25.83 98 ASP C O 1
ATOM 2689 N N . LEU C 1 97 ? 40.292 61.055 67.369 1.00 21.41 99 LEU C N 1
ATOM 2690 C CA . LEU C 1 97 ? 40.642 59.776 66.781 1.00 18.94 99 LEU C CA 1
ATOM 2691 C C . LEU C 1 97 ? 41.325 59.930 65.430 1.00 17.79 99 LEU C C 1
ATOM 2692 O O . LEU C 1 97 ? 40.952 60.784 64.624 1.00 16.57 99 LEU C O 1
ATOM 2697 N N . SER C 1 98 ? 42.333 59.100 65.193 1.00 16.63 100 SER C N 1
ATOM 2698 C CA . SER C 1 98 ? 43.030 59.097 63.919 1.00 17.93 100 SER C CA 1
ATOM 2699 C C . SER C 1 98 ? 43.127 57.655 63.470 1.00 17.91 100 SER C C 1
ATOM 2700 O O . SER C 1 98 ? 43.572 56.793 64.224 1.00 18.57 100 SER C O 1
ATOM 2703 N N . VAL C 1 99 ? 42.685 57.389 62.251 1.00 18.06 101 VAL C N 1
ATOM 2704 C CA . VAL C 1 99 ? 42.763 56.048 61.708 1.00 16.25 101 VAL C CA 1
ATOM 2705 C C . VAL C 1 99 ? 43.528 56.138 60.396 1.00 16.97 101 VAL C C 1
ATOM 2706 O O . VAL C 1 99 ? 43.108 56.808 59.443 1.00 18.05 101 VAL C O 1
ATOM 2710 N N . TRP C 1 100 ? 44.675 55.474 60.368 1.00 15.75 102 TRP C N 1
ATOM 2711 C CA . TRP C 1 100 ? 45.516 55.467 59.189 1.00 14.91 102 TRP C CA 1
ATOM 2712 C C . TRP C 1 100 ? 45.292 54.181 58.413 1.00 14.16 102 TRP C C 1
ATOM 2713 O O . TRP C 1 100 ? 45.400 53.079 58.953 1.00 15.15 102 TRP C O 1
ATOM 2724 N N . ILE C 1 101 ? 44.949 54.348 57.144 1.00 12.81 103 ILE C N 1
ATOM 2725 C CA . ILE C 1 101 ? 44.706 53.243 56.245 1.00 13.72 103 ILE C CA 1
ATOM 2726 C C . ILE C 1 101 ? 45.757 53.402 55.157 1.00 14.70 103 ILE C C 1
ATOM 2727 O O . ILE C 1 101 ? 45.619 54.237 54.263 1.00 15.33 103 ILE C O 1
ATOM 2732 N N . ASP C 1 102 ? 46.820 52.615 55.264 1.00 13.79 104 ASP C N 1
ATOM 2733 C CA . ASP C 1 102 ? 47.909 52.660 54.311 1.00 15.59 104 ASP C CA 1
ATOM 2734 C C . ASP C 1 102 ? 48.134 51.259 53.773 1.00 16.71 104 ASP C C 1
ATOM 2735 O O . ASP C 1 102 ? 47.687 50.274 54.361 1.00 18.05 104 ASP C O 1
ATOM 2740 N N . PRO C 1 103 ? 48.829 51.151 52.637 1.00 16.53 105 PRO C N 1
ATOM 2741 C CA . PRO C 1 103 ? 49.091 49.827 52.073 1.00 16.21 105 PRO C CA 1
ATOM 2742 C C . PRO C 1 103 ? 49.836 48.974 53.110 1.00 17.13 105 PRO C C 1
ATOM 2743 O O . PRO C 1 103 ? 50.774 49.447 53.759 1.00 16.72 105 PRO C O 1
ATOM 2747 N N . PHE C 1 104 ? 49.394 47.733 53.284 1.00 16.12 106 PHE C N 1
ATOM 2748 C CA . PHE C 1 104 ? 50.025 46.808 54.222 1.00 17.05 106 PHE C CA 1
ATOM 2749 C C . PHE C 1 104 ? 49.951 47.186 55.707 1.00 17.47 106 PHE C C 1
ATOM 2750 O O . PHE C 1 104 ? 50.620 46.567 56.538 1.00 16.18 106 PHE C O 1
ATOM 2758 N N . GLU C 1 105 ? 49.156 48.191 56.059 1.00 18.35 107 GLU C N 1
ATOM 2759 C CA . GLU C 1 105 ? 49.052 48.563 57.470 1.00 19.10 107 GLU C CA 1
ATOM 2760 C C . GLU C 1 105 ? 47.908 49.490 57.852 1.00 18.57 107 GLU C C 1
ATOM 2761 O O . GLU C 1 105 ? 47.701 50.537 57.241 1.00 21.30 107 GLU C O 1
ATOM 2767 N N . VAL C 1 106 ? 47.181 49.104 58.891 1.00 18.26 108 VAL C N 1
ATOM 2768 C CA . VAL C 1 106 ? 46.089 49.921 59.394 1.00 18.06 108 VAL C CA 1
ATOM 2769 C C . VAL C 1 106 ? 46.360 50.133 60.875 1.00 17.22 108 VAL C C 1
ATOM 2770 O O . VAL C 1 106 ? 46.637 49.185 61.603 1.00 19.33 108 VAL C O 1
ATOM 2774 N N . SER C 1 107 ? 46.301 51.384 61.311 1.00 15.37 109 SER C N 1
ATOM 2775 C CA . SER C 1 107 ? 46.566 51.710 62.700 1.00 14.92 109 SER C CA 1
ATOM 2776 C C . SER C 1 107 ? 45.705 52.873 63.146 1.00 15.78 109 SER C C 1
ATOM 2777 O O . SER C 1 107 ? 45.037 53.506 62.331 1.00 16.23 109 SER C O 1
ATOM 2780 N N . TYR C 1 108 ? 45.721 53.154 64.445 1.00 15.85 110 TYR C N 1
ATOM 2781 C CA . TYR C 1 108 ? 44.934 54.257 64.961 1.00 17.62 110 TYR C CA 1
ATOM 2782 C C . TYR C 1 108 ? 45.535 54.876 66.219 1.00 19.22 110 TYR C C 1
ATOM 2783 O O . TYR C 1 108 ? 46.520 54.382 66.778 1.00 19.81 110 TYR C O 1
ATOM 2792 N N . GLN C 1 109 ? 44.925 55.971 66.652 1.00 20.03 111 GLN C N 1
ATOM 2793 C CA . GLN C 1 109 ? 45.376 56.691 67.827 1.00 21.24 111 GLN C CA 1
ATOM 2794 C C . GLN C 1 109 ? 44.218 57.464 68.429 1.00 19.81 111 GLN C C 1
ATOM 2795 O O . GLN C 1 109 ? 43.422 58.065 67.712 1.00 22.02 111 GLN C O 1
ATOM 2801 N N . ILE C 1 110 ? 44.121 57.425 69.750 1.00 18.82 112 ILE C N 1
ATOM 2802 C CA . ILE C 1 110 ? 43.084 58.144 70.466 1.00 18.37 112 ILE C CA 1
ATOM 2803 C C . ILE C 1 110 ? 43.817 59.196 71.292 1.00 18.15 112 ILE C C 1
ATOM 2804 O O . ILE C 1 110 ? 44.550 58.857 72.218 1.00 18.42 112 ILE C O 1
ATOM 2809 N N . GLY C 1 111 ? 43.624 60.465 70.948 1.00 19.17 113 GLY C N 1
ATOM 2810 C CA . GLY C 1 111 ? 44.310 61.534 71.652 1.00 22.88 113 GLY C CA 1
ATOM 2811 C C . GLY C 1 111 ? 45.459 62.029 70.790 1.00 26.50 113 GLY C C 1
ATOM 2812 O O . GLY C 1 111 ? 46.172 61.225 70.188 1.00 26.94 113 GLY C O 1
ATOM 2813 N N . GLU C 1 112 ? 45.641 63.345 70.720 1.00 29.93 114 GLU C N 1
ATOM 2814 C CA . GLU C 1 112 ? 46.703 63.940 69.909 1.00 33.60 114 GLU C CA 1
ATOM 2815 C C . GLU C 1 112 ? 48.069 63.342 70.259 1.00 34.45 114 GLU C C 1
ATOM 2816 O O . GLU C 1 112 ? 48.916 63.143 69.387 1.00 34.99 114 GLU C O 1
ATOM 2822 N N . LYS C 1 113 ? 48.273 63.050 71.540 1.00 34.90 115 LYS C N 1
ATOM 2823 C CA . LYS C 1 113 ? 49.531 62.485 72.006 1.00 34.65 115 LYS C CA 1
ATOM 2824 C C . LYS C 1 113 ? 49.371 61.036 72.470 1.00 33.01 115 LYS C C 1
ATOM 2825 O O . LYS C 1 113 ? 50.213 60.510 73.197 1.00 29.61 115 LYS C O 1
ATOM 2831 N N . GLY C 1 114 ? 48.288 60.391 72.039 1.00 32.50 116 GLY C N 1
ATOM 2832 C CA . GLY C 1 114 ? 48.047 59.012 72.426 1.00 28.70 116 GLY C CA 1
ATOM 2833 C C . GLY C 1 114 ? 48.968 58.044 71.708 1.00 27.69 116 GLY C C 1
ATOM 2834 O O . GLY C 1 114 ? 49.589 58.401 70.707 1.00 28.26 116 GLY C O 1
ATOM 2835 N N . PRO C 1 115 ? 49.091 56.805 72.201 1.00 25.68 117 PRO C N 1
ATOM 2836 C CA . PRO C 1 115 ? 49.967 55.838 71.536 1.00 24.88 117 PRO C CA 1
ATOM 2837 C C . PRO C 1 115 ? 49.358 55.344 70.226 1.00 24.23 117 PRO C C 1
ATOM 2838 O O . PRO C 1 115 ? 48.141 55.387 70.045 1.00 24.26 117 PRO C O 1
ATOM 2842 N N . VAL C 1 116 ? 50.207 54.895 69.307 1.00 22.59 118 VAL C N 1
ATOM 2843 C CA . VAL C 1 116 ? 49.728 54.394 68.027 1.00 21.72 118 VAL C CA 1
ATOM 2844 C C . VAL C 1 116 ? 49.549 52.887 68.120 1.00 22.50 118 VAL C C 1
ATOM 2845 O O . VAL C 1 116 ? 50.492 52.159 68.422 1.00 22.96 118 VAL C O 1
ATOM 2849 N N . LYS C 1 117 ? 48.324 52.434 67.875 1.00 22.56 119 LYS C N 1
ATOM 2850 C CA . LYS C 1 117 ? 47.981 51.018 67.942 1.00 22.16 119 LYS C CA 1
ATOM 2851 C C . LYS C 1 117 ? 47.829 50.444 66.536 1.00 21.44 119 LYS C C 1
ATOM 2852 O O . LYS C 1 117 ? 47.068 50.971 65.719 1.00 21.16 119 LYS C O 1
ATOM 2858 N N . VAL C 1 118 ? 48.551 49.365 66.256 1.00 19.21 120 VAL C N 1
ATOM 2859 C CA . VAL C 1 118 ? 48.469 48.727 64.949 1.00 18.40 120 VAL C CA 1
ATOM 2860 C C . VAL C 1 118 ? 47.308 47.731 64.928 1.00 18.61 120 VAL C C 1
ATOM 2861 O O . VAL C 1 118 ? 47.234 46.846 65.773 1.00 18.46 120 VAL C O 1
ATOM 2865 N N . LEU C 1 119 ? 46.400 47.888 63.967 1.00 19.99 121 LEU C N 1
ATOM 2866 C CA . LEU C 1 119 ? 45.242 47.001 63.826 1.00 19.43 121 LEU C CA 1
ATOM 2867 C C . LEU C 1 119 ? 45.557 45.866 62.864 1.00 19.68 121 LEU C C 1
ATOM 2868 O O . LEU C 1 119 ? 45.006 44.775 62.974 1.00 20.79 121 LEU C O 1
ATOM 2873 N N . TYR C 1 120 ? 46.434 46.141 61.907 1.00 22.52 122 TYR C N 1
ATOM 2874 C CA . TYR C 1 120 ? 46.822 45.155 60.906 1.00 25.19 122 TYR C CA 1
ATOM 2875 C C . TYR C 1 120 ? 48.160 45.501 60.264 1.00 26.32 122 TYR C C 1
ATOM 2876 O O . TYR C 1 120 ? 48.454 46.667 60.020 1.00 25.55 122 TYR C O 1
ATOM 2885 N N . VAL C 1 121 ? 48.953 44.478 59.972 1.00 29.21 123 VAL C N 1
ATOM 2886 C CA . VAL C 1 121 ? 50.245 44.668 59.335 1.00 34.31 123 VAL C CA 1
ATOM 2887 C C . VAL C 1 121 ? 50.590 43.385 58.592 1.00 37.87 123 VAL C C 1
ATOM 2888 O O . VAL C 1 121 ? 50.198 42.300 59.015 1.00 37.96 123 VAL C O 1
ATOM 2892 N N . ASP C 1 122 ? 51.323 43.509 57.490 1.00 43.32 124 ASP C N 1
ATOM 2893 C CA . ASP C 1 122 ? 51.693 42.348 56.687 1.00 49.17 124 ASP C CA 1
ATOM 2894 C C . ASP C 1 122 ? 53.197 42.065 56.723 1.00 53.00 124 ASP C C 1
ATOM 2895 O O . ASP C 1 122 ? 53.939 42.708 57.464 1.00 53.42 124 ASP C O 1
ATOM 2900 N N . ASP C 1 123 ? 53.637 41.100 55.916 1.00 56.90 125 ASP C N 1
ATOM 2901 C CA . ASP C 1 123 ? 55.050 40.718 55.841 1.00 60.22 125 ASP C CA 1
ATOM 2902 C C . ASP C 1 123 ? 55.915 41.849 55.292 1.00 61.65 125 ASP C C 1
ATOM 2903 O O . ASP C 1 123 ? 55.352 42.901 54.918 1.00 63.31 125 ASP C O 1
ATOM 2908 N N . GLY D 1 4 ? 35.341 96.101 51.395 1.00 58.10 6 GLY D N 1
ATOM 2909 C CA . GLY D 1 4 ? 36.287 97.241 51.567 1.00 57.29 6 GLY D CA 1
ATOM 2910 C C . GLY D 1 4 ? 37.606 97.009 50.855 1.00 56.55 6 GLY D C 1
ATOM 2911 O O . GLY D 1 4 ? 37.803 95.968 50.227 1.00 56.01 6 GLY D O 1
ATOM 2912 N N . SER D 1 5 ? 38.511 97.979 50.954 1.00 55.21 7 SER D N 1
ATOM 2913 C CA . SER D 1 5 ? 39.820 97.878 50.315 1.00 53.36 7 SER D CA 1
ATOM 2914 C C . SER D 1 5 ? 40.611 96.718 50.923 1.00 50.65 7 SER D C 1
ATOM 2915 O O . SER D 1 5 ? 41.402 96.064 50.240 1.00 49.57 7 SER D O 1
ATOM 2918 N N . SER D 1 6 ? 40.392 96.470 52.213 1.00 47.13 8 SER D N 1
ATOM 2919 C CA . SER D 1 6 ? 41.069 95.379 52.904 1.00 43.42 8 SER D CA 1
ATOM 2920 C C . SER D 1 6 ? 40.505 94.046 52.409 1.00 39.36 8 SER D C 1
ATOM 2921 O O . SER D 1 6 ? 41.228 93.058 52.299 1.00 38.50 8 SER D O 1
ATOM 2924 N N . GLY D 1 7 ? 39.210 94.032 52.100 1.00 36.05 9 GLY D N 1
ATOM 2925 C CA . GLY D 1 7 ? 38.578 92.825 51.600 1.00 33.03 9 GLY D CA 1
ATOM 2926 C C . GLY D 1 7 ? 39.061 92.466 50.204 1.00 30.38 9 GLY D C 1
ATOM 2927 O O . GLY D 1 7 ? 39.289 91.291 49.899 1.00 27.94 9 GLY D O 1
ATOM 2928 N N . MET D 1 8 ? 39.217 93.479 49.354 1.00 28.10 10 MET D N 1
ATOM 2929 C CA . MET D 1 8 ? 39.689 93.271 47.989 1.00 27.30 10 MET D CA 1
ATOM 2930 C C . MET D 1 8 ? 41.130 92.760 48.037 1.00 25.76 10 MET D C 1
ATOM 2931 O O . MET D 1 8 ? 41.465 91.785 47.369 1.00 24.61 10 MET D O 1
ATOM 2936 N N . GLN D 1 9 ? 41.973 93.408 48.841 1.00 25.47 11 GLN D N 1
ATOM 2937 C CA . GLN D 1 9 ? 43.370 92.994 48.965 1.00 26.19 11 GLN D CA 1
ATOM 2938 C C . GLN D 1 9 ? 43.475 91.539 49.411 1.00 24.98 11 GLN D C 1
ATOM 2939 O O . GLN D 1 9 ? 44.242 90.763 48.842 1.00 25.75 11 GLN D O 1
ATOM 2945 N N . LEU D 1 10 ? 42.701 91.177 50.430 1.00 21.34 12 LEU D N 1
ATOM 2946 C CA . LEU D 1 10 ? 42.699 89.816 50.943 1.00 21.10 12 LEU D CA 1
ATOM 2947 C C . LEU D 1 10 ? 42.320 88.833 49.839 1.00 20.32 12 LEU D C 1
ATOM 2948 O O . LEU D 1 10 ? 42.959 87.792 49.666 1.00 20.94 12 LEU D O 1
ATOM 2953 N N . GLU D 1 11 ? 41.273 89.179 49.099 1.00 19.61 13 GLU D N 1
ATOM 2954 C CA . GLU D 1 11 ? 40.774 88.343 48.016 1.00 20.30 13 GLU D CA 1
ATOM 2955 C C . GLU D 1 11 ? 41.792 88.161 46.901 1.00 20.20 13 GLU D C 1
ATOM 2956 O O . GLU D 1 11 ? 41.910 87.081 46.326 1.00 19.70 13 GLU D O 1
ATOM 2962 N N . ILE D 1 12 ? 42.529 89.223 46.602 1.00 20.93 14 ILE D N 1
ATOM 2963 C CA . ILE D 1 12 ? 43.550 89.173 45.571 1.00 20.77 14 ILE D CA 1
ATOM 2964 C C . ILE D 1 12 ? 44.666 88.233 46.033 1.00 22.02 14 ILE D C 1
ATOM 2965 O O . ILE D 1 12 ? 45.211 87.455 45.245 1.00 21.21 14 ILE D O 1
ATOM 2970 N N . GLN D 1 13 ? 44.989 88.293 47.322 1.00 22.28 15 GLN D N 1
ATOM 2971 C CA . GLN D 1 13 ? 46.026 87.434 47.875 1.00 22.89 15 GLN D CA 1
ATOM 2972 C C . GLN D 1 13 ? 45.573 85.980 47.824 1.00 22.45 15 GLN D C 1
ATOM 2973 O O . GLN D 1 13 ? 46.345 85.086 47.464 1.00 22.30 15 GLN D O 1
ATOM 2979 N N . VAL D 1 14 ? 44.314 85.739 48.174 1.00 21.24 16 VAL D N 1
ATOM 2980 C CA . VAL D 1 14 ? 43.779 84.384 48.127 1.00 20.56 16 VAL D CA 1
ATOM 2981 C C . VAL D 1 14 ? 43.975 83.791 46.725 1.00 19.62 16 VAL D C 1
ATOM 2982 O O . VAL D 1 14 ? 44.565 82.720 46.569 1.00 19.18 16 VAL D O 1
ATOM 2986 N N . ALA D 1 15 ? 43.483 84.499 45.711 1.00 17.77 17 ALA D N 1
ATOM 2987 C CA . ALA D 1 15 ? 43.591 84.053 44.322 1.00 18.46 17 ALA D CA 1
ATOM 2988 C C . ALA D 1 15 ? 45.051 83.919 43.918 1.00 19.31 17 ALA D C 1
ATOM 2989 O O . ALA D 1 15 ? 45.467 82.942 43.293 1.00 17.26 17 ALA D O 1
ATOM 2991 N N . LEU D 1 16 ? 45.809 84.941 44.276 1.00 20.74 18 LEU D N 1
ATOM 2992 C CA . LEU D 1 16 ? 47.227 85.017 43.992 1.00 24.57 18 LEU D CA 1
ATOM 2993 C C . LEU D 1 16 ? 47.953 83.768 44.489 1.00 24.83 18 LEU D C 1
ATOM 2994 O O . LEU D 1 16 ? 48.779 83.178 43.788 1.00 24.88 18 LEU D O 1
ATOM 2999 N N . ASN D 1 17 ? 47.628 83.371 45.712 1.00 24.11 19 ASN D N 1
ATOM 3000 C CA . ASN D 1 17 ? 48.241 82.215 46.328 1.00 23.60 19 ASN D CA 1
ATOM 3001 C C . ASN D 1 17 ? 47.854 80.923 45.618 1.00 24.58 19 ASN D C 1
ATOM 3002 O O . ASN D 1 17 ? 48.673 80.016 45.456 1.00 24.23 19 ASN D O 1
ATOM 3007 N N . PHE D 1 18 ? 46.602 80.838 45.187 1.00 23.59 20 PHE D N 1
ATOM 3008 C CA . PHE D 1 18 ? 46.137 79.649 44.490 1.00 22.72 20 PHE D CA 1
ATOM 3009 C C . PHE D 1 18 ? 46.893 79.474 43.172 1.00 22.63 20 PHE D C 1
ATOM 3010 O O . PHE D 1 18 ? 47.367 78.384 42.854 1.00 22.81 20 PHE D O 1
ATOM 3018 N N . ILE D 1 19 ? 47.013 80.558 42.413 1.00 22.95 21 ILE D N 1
ATOM 3019 C CA . ILE D 1 19 ? 47.698 80.516 41.126 1.00 23.05 21 ILE D CA 1
ATOM 3020 C C . ILE D 1 19 ? 49.178 80.162 41.221 1.00 23.59 21 ILE D C 1
ATOM 3021 O O . ILE D 1 19 ? 49.649 79.256 40.532 1.00 23.64 21 ILE D O 1
ATOM 3026 N N . ILE D 1 20 ? 49.913 80.872 42.068 1.00 24.56 22 ILE D N 1
ATOM 3027 C CA . ILE D 1 20 ? 51.339 80.613 42.201 1.00 26.89 22 ILE D CA 1
ATOM 3028 C C . ILE D 1 20 ? 51.667 79.282 42.877 1.00 28.62 22 ILE D C 1
ATOM 3029 O O . ILE D 1 20 ? 52.811 78.828 42.830 1.00 28.45 22 ILE D O 1
ATOM 3034 N N . SER D 1 21 ? 50.671 78.653 43.498 1.00 29.26 23 SER D N 1
ATOM 3035 C CA . SER D 1 21 ? 50.903 77.373 44.160 1.00 31.08 23 SER D CA 1
ATOM 3036 C C . SER D 1 21 ? 51.257 76.306 43.131 1.00 30.55 23 SER D C 1
ATOM 3037 O O . SER D 1 21 ? 51.720 75.229 43.492 1.00 31.19 23 SER D O 1
ATOM 3040 N N . TYR D 1 22 ? 51.025 76.597 41.854 1.00 29.14 24 TYR D N 1
ATOM 3041 C CA . TYR D 1 22 ? 51.341 75.642 40.797 1.00 28.86 24 TYR D CA 1
ATOM 3042 C C . TYR D 1 22 ? 52.776 75.807 40.332 1.00 28.11 24 TYR D C 1
ATOM 3043 O O . TYR D 1 22 ? 53.322 74.932 39.665 1.00 26.95 24 TYR D O 1
ATOM 3052 N N . LEU D 1 23 ? 53.378 76.936 40.685 1.00 29.30 25 LEU D N 1
ATOM 3053 C CA . LEU D 1 23 ? 54.733 77.241 40.263 1.00 31.75 25 LEU D CA 1
ATOM 3054 C C . LEU D 1 23 ? 55.797 76.802 41.262 1.00 34.86 25 LEU D C 1
ATOM 3055 O O . LEU D 1 23 ? 56.917 76.454 40.878 1.00 35.16 25 LEU D O 1
ATOM 3060 N N . TYR D 1 24 ? 55.449 76.819 42.543 1.00 37.62 26 TYR D N 1
ATOM 3061 C CA . TYR D 1 24 ? 56.382 76.411 43.586 1.00 38.94 26 TYR D CA 1
ATOM 3062 C C . TYR D 1 24 ? 56.904 75.000 43.361 1.00 41.62 26 TYR D C 1
ATOM 3063 O O . TYR D 1 24 ? 56.229 74.162 42.765 1.00 41.15 26 TYR D O 1
ATOM 3072 N N . ASN D 1 25 ? 58.116 74.749 43.847 1.00 44.56 27 ASN D N 1
ATOM 3073 C CA . ASN D 1 25 ? 58.754 73.442 43.726 1.00 47.79 27 ASN D CA 1
ATOM 3074 C C . ASN D 1 25 ? 59.126 73.093 42.289 1.00 48.40 27 ASN D C 1
ATOM 3075 O O . ASN D 1 25 ? 59.743 72.058 42.041 1.00 49.93 27 ASN D O 1
ATOM 3080 N N . LYS D 1 26 ? 58.753 73.946 41.342 1.00 47.82 28 LYS D N 1
ATOM 3081 C CA . LYS D 1 26 ? 59.091 73.692 39.947 1.00 46.11 28 LYS D CA 1
ATOM 3082 C C . LYS D 1 26 ? 59.936 74.847 39.419 1.00 43.29 28 LYS D C 1
ATOM 3083 O O . LYS D 1 26 ? 60.736 74.678 38.499 1.00 43.12 28 LYS D O 1
ATOM 3089 N N . LEU D 1 27 ? 59.756 76.019 40.020 1.00 39.30 29 LEU D N 1
ATOM 3090 C CA . LEU D 1 27 ? 60.504 77.211 39.638 1.00 36.64 29 LEU D CA 1
ATOM 3091 C C . LEU D 1 27 ? 61.136 77.820 40.887 1.00 35.18 29 LEU D C 1
ATOM 3092 O O . LEU D 1 27 ? 60.672 77.586 42.001 1.00 35.14 29 LEU D O 1
ATOM 3097 N N . PRO D 1 28 ? 62.204 78.614 40.716 1.00 34.35 30 PRO D N 1
ATOM 3098 C CA . PRO D 1 28 ? 62.884 79.243 41.855 1.00 32.93 30 PRO D CA 1
ATOM 3099 C C . PRO D 1 28 ? 61.905 79.936 42.796 1.00 32.40 30 PRO D C 1
ATOM 3100 O O . PRO D 1 28 ? 61.147 80.823 42.397 1.00 31.88 30 PRO D O 1
ATOM 3104 N N . ARG D 1 29 ? 61.935 79.507 44.052 1.00 31.61 31 ARG D N 1
ATOM 3105 C CA . ARG D 1 29 ? 61.046 80.016 45.087 1.00 32.99 31 ARG D CA 1
ATOM 3106 C C . ARG D 1 29 ? 60.955 81.536 45.232 1.00 32.01 31 ARG D C 1
ATOM 3107 O O . ARG D 1 29 ? 59.863 82.099 45.167 1.00 31.23 31 ARG D O 1
ATOM 3115 N N . ARG D 1 30 ? 62.088 82.202 45.435 1.00 31.70 32 ARG D N 1
ATOM 3116 C CA . ARG D 1 30 ? 62.077 83.650 45.611 1.00 30.96 32 ARG D CA 1
ATOM 3117 C C . ARG D 1 30 ? 61.512 84.406 44.411 1.00 31.42 32 ARG D C 1
ATOM 3118 O O . ARG D 1 30 ? 60.857 85.436 44.581 1.00 31.85 32 ARG D O 1
ATOM 3126 N N . ARG D 1 31 ? 61.762 83.902 43.203 1.00 30.33 33 ARG D N 1
ATOM 3127 C CA . ARG D 1 31 ? 61.233 84.542 42.004 1.00 29.86 33 ARG D CA 1
ATOM 3128 C C . ARG D 1 31 ? 59.716 84.365 41.996 1.00 29.55 33 ARG D C 1
ATOM 3129 O O . ARG D 1 31 ? 58.976 85.251 41.562 1.00 29.40 33 ARG D O 1
ATOM 3137 N N . VAL D 1 32 ? 59.248 83.220 42.480 1.00 28.59 34 VAL D N 1
ATOM 3138 C CA . VAL D 1 32 ? 57.814 82.976 42.518 1.00 28.80 34 VAL D CA 1
ATOM 3139 C C . VAL D 1 32 ? 57.165 83.956 43.486 1.00 28.43 34 VAL D C 1
ATOM 3140 O O . VAL D 1 32 ? 56.076 84.463 43.225 1.00 27.87 34 VAL D O 1
ATOM 3144 N N . ASN D 1 33 ? 57.837 84.234 44.599 1.00 27.66 35 ASN D N 1
ATOM 3145 C CA . ASN D 1 33 ? 57.297 85.178 45.570 1.00 29.01 35 ASN D CA 1
ATOM 3146 C C . ASN D 1 33 ? 57.132 86.559 44.948 1.00 27.59 35 ASN D C 1
ATOM 3147 O O . ASN D 1 33 ? 56.092 87.193 45.120 1.00 27.65 35 ASN D O 1
ATOM 3152 N N . ILE D 1 34 ? 58.158 87.026 44.237 1.00 26.23 36 ILE D N 1
ATOM 3153 C CA . ILE D 1 34 ? 58.093 88.332 43.587 1.00 26.31 36 ILE D CA 1
ATOM 3154 C C . ILE D 1 34 ? 56.991 88.290 42.527 1.00 26.14 36 ILE D C 1
ATOM 3155 O O . ILE D 1 34 ? 56.218 89.239 42.383 1.00 26.71 36 ILE D O 1
ATOM 3160 N N . PHE D 1 35 ? 56.910 87.179 41.802 1.00 24.66 37 PHE D N 1
ATOM 3161 C CA . PHE D 1 35 ? 55.880 87.006 40.783 1.00 24.92 37 PHE D CA 1
ATOM 3162 C C . PHE D 1 35 ? 54.517 87.315 41.414 1.00 26.46 37 PHE D C 1
ATOM 3163 O O . PHE D 1 35 ? 53.745 88.127 40.898 1.00 25.83 37 PHE D O 1
ATOM 3171 N N . GLY D 1 36 ? 54.235 86.665 42.538 1.00 26.43 38 GLY D N 1
ATOM 3172 C CA . GLY D 1 36 ? 52.977 86.884 43.222 1.00 29.59 38 GLY D CA 1
ATOM 3173 C C . GLY D 1 36 ? 52.778 88.318 43.680 1.00 31.79 38 GLY D C 1
ATOM 3174 O O . GLY D 1 36 ? 51.683 88.869 43.559 1.00 31.93 38 GLY D O 1
ATOM 3175 N N . GLU D 1 37 ? 53.833 88.935 44.202 1.00 32.55 39 GLU D N 1
ATOM 3176 C CA . GLU D 1 37 ? 53.727 90.312 44.675 1.00 32.68 39 GLU D CA 1
ATOM 3177 C C . GLU D 1 37 ? 53.434 91.290 43.549 1.00 31.48 39 GLU D C 1
ATOM 3178 O O . GLU D 1 37 ? 52.694 92.253 43.738 1.00 31.12 39 GLU D O 1
ATOM 3184 N N . GLU D 1 38 ? 54.024 91.050 42.383 1.00 30.77 40 GLU D N 1
ATOM 3185 C CA . GLU D 1 38 ? 53.800 91.926 41.244 1.00 31.17 40 GLU D CA 1
ATOM 3186 C C . GLU D 1 38 ? 52.368 91.719 40.777 1.00 30.58 40 GLU D C 1
ATOM 3187 O O . GLU D 1 38 ? 51.652 92.669 40.459 1.00 30.31 40 GLU D O 1
ATOM 3193 N N . LEU D 1 39 ? 51.954 90.461 40.748 1.00 29.45 41 LEU D N 1
ATOM 3194 C CA . LEU D 1 39 ? 50.609 90.131 40.336 1.00 29.75 41 LEU D CA 1
ATOM 3195 C C . LEU D 1 39 ? 49.631 90.875 41.247 1.00 30.36 41 LEU D C 1
ATOM 3196 O O . LEU D 1 39 ? 48.627 91.421 40.785 1.00 27.81 41 LEU D O 1
ATOM 3201 N N . GLU D 1 40 ? 49.937 90.913 42.542 1.00 30.74 42 GLU D N 1
ATOM 3202 C CA . GLU D 1 40 ? 49.074 91.602 43.499 1.00 32.67 42 GLU D CA 1
ATOM 3203 C C . GLU D 1 40 ? 48.993 93.088 43.181 1.00 32.60 42 GLU D C 1
ATOM 3204 O O . GLU D 1 40 ? 47.926 93.705 43.264 1.00 32.68 42 GLU D O 1
ATOM 3210 N N . ARG D 1 41 ? 50.138 93.656 42.820 1.00 31.78 43 ARG D N 1
ATOM 3211 C CA . ARG D 1 41 ? 50.218 95.066 42.479 1.00 31.03 43 ARG D CA 1
ATOM 3212 C C . ARG D 1 41 ? 49.382 95.342 41.231 1.00 27.99 43 ARG D C 1
ATOM 3213 O O . ARG D 1 41 ? 48.521 96.220 41.229 1.00 28.64 43 ARG D O 1
ATOM 3221 N N . LEU D 1 42 ? 49.632 94.580 40.174 1.00 26.28 44 LEU D N 1
ATOM 3222 C CA . LEU D 1 42 ? 48.904 94.751 38.921 1.00 26.91 44 LEU D CA 1
ATOM 3223 C C . LEU D 1 42 ? 47.387 94.624 39.079 1.00 26.55 44 LEU D C 1
ATOM 3224 O O . LEU D 1 42 ? 46.629 95.392 38.486 1.00 25.43 44 LEU D O 1
ATOM 3229 N N . LEU D 1 43 ? 46.940 93.661 39.875 1.00 26.82 45 LEU D N 1
ATOM 3230 C CA . LEU D 1 43 ? 45.507 93.473 40.068 1.00 27.00 45 LEU D CA 1
ATOM 3231 C C . LEU D 1 43 ? 44.900 94.606 40.891 1.00 27.90 45 LEU D C 1
ATOM 3232 O O . LEU D 1 43 ? 43.760 95.010 40.652 1.00 27.48 45 LEU D O 1
ATOM 3237 N N . LYS D 1 44 ? 45.662 95.119 41.854 1.00 29.13 46 LYS D N 1
ATOM 3238 C CA . LYS D 1 44 ? 45.186 96.215 42.693 1.00 30.21 46 LYS D CA 1
ATOM 3239 C C . LYS D 1 44 ? 44.856 97.439 41.848 1.00 30.03 46 LYS D C 1
ATOM 3240 O O . LYS D 1 44 ? 43.783 98.026 41.983 1.00 29.48 46 LYS D O 1
ATOM 3246 N N . LYS D 1 45 ? 45.782 97.826 40.977 1.00 30.10 47 LYS D N 1
ATOM 3247 C CA . LYS D 1 45 ? 45.553 98.987 40.133 1.00 32.51 47 LYS D CA 1
ATOM 3248 C C . LYS D 1 45 ? 44.479 98.710 39.094 1.00 30.85 47 LYS D C 1
ATOM 3249 O O . LYS D 1 45 ? 43.622 99.554 38.837 1.00 32.62 47 LYS D O 1
ATOM 3255 N N . LYS D 1 46 ? 44.506 97.523 38.505 1.00 28.37 48 LYS D N 1
ATOM 3256 C CA . LYS D 1 46 ? 43.508 97.192 37.508 1.00 28.15 48 LYS D CA 1
ATOM 3257 C C . LYS D 1 46 ? 42.109 97.211 38.098 1.00 28.03 48 LYS D C 1
ATOM 3258 O O . LYS D 1 46 ? 41.179 97.725 37.484 1.00 28.78 48 LYS D O 1
ATOM 3264 N N . TYR D 1 47 ? 41.963 96.649 39.292 1.00 28.97 49 TYR D N 1
ATOM 3265 C CA . TYR D 1 47 ? 40.666 96.587 39.958 1.00 28.26 49 TYR D CA 1
ATOM 3266 C C . TYR D 1 47 ? 40.224 97.927 40.550 1.00 30.04 49 TYR D C 1
ATOM 3267 O O . TYR D 1 47 ? 39.045 98.125 40.841 1.00 29.82 49 TYR D O 1
ATOM 3276 N N . GLU D 1 48 ? 41.171 98.840 40.728 1.00 31.72 50 GLU D N 1
ATOM 3277 C CA . GLU D 1 48 ? 40.878 100.155 41.283 1.00 33.20 50 GLU D CA 1
ATOM 3278 C C . GLU D 1 48 ? 39.758 100.838 40.496 1.00 33.84 50 GLU D C 1
ATOM 3279 O O . GLU D 1 48 ? 39.911 101.144 39.311 1.00 33.21 50 GLU D O 1
ATOM 3285 N N . GLY D 1 49 ? 38.632 101.077 41.160 1.00 32.92 51 GLY D N 1
ATOM 3286 C CA . GLY D 1 49 ? 37.513 101.710 40.490 1.00 31.93 51 GLY D CA 1
ATOM 3287 C C . GLY D 1 49 ? 36.528 100.707 39.912 1.00 32.47 51 GLY D C 1
ATOM 3288 O O . GLY D 1 49 ? 35.492 101.092 39.373 1.00 32.30 51 GLY D O 1
ATOM 3289 N N . HIS D 1 50 ? 36.842 99.420 40.016 1.00 31.25 52 HIS D N 1
ATOM 3290 C CA . HIS D 1 50 ? 35.951 98.387 39.498 1.00 31.78 52 HIS D CA 1
ATOM 3291 C C . HIS D 1 50 ? 35.614 97.360 40.565 1.00 31.48 52 HIS D C 1
ATOM 3292 O O . HIS D 1 50 ? 35.609 96.157 40.304 1.00 31.86 52 HIS D O 1
ATOM 3299 N N . TRP D 1 51 ? 35.323 97.841 41.767 1.00 31.60 53 TRP D N 1
ATOM 3300 C CA . TRP D 1 51 ? 34.998 96.962 42.882 1.00 31.63 53 TRP D CA 1
ATOM 3301 C C . TRP D 1 51 ? 33.745 97.491 43.569 1.00 31.37 53 TRP D C 1
ATOM 3302 O O . TRP D 1 51 ? 33.814 98.411 44.378 1.00 32.86 53 TRP D O 1
ATOM 3313 N N . TYR D 1 52 ? 32.599 96.902 43.242 1.00 31.38 54 TYR D N 1
ATOM 3314 C CA . TYR D 1 52 ? 31.334 97.348 43.809 1.00 32.89 54 TYR D CA 1
ATOM 3315 C C . TYR D 1 52 ? 30.676 96.310 44.716 1.00 32.97 54 TYR D C 1
ATOM 3316 O O . TYR D 1 52 ? 30.000 95.398 44.244 1.00 31.43 54 TYR D O 1
ATOM 3325 N N . PRO D 1 53 ? 30.864 96.446 46.039 1.00 33.56 55 PRO D N 1
ATOM 3326 C CA . PRO D 1 53 ? 30.297 95.529 47.033 1.00 34.49 55 PRO D CA 1
ATOM 3327 C C . PRO D 1 53 ? 28.777 95.388 46.949 1.00 35.45 55 PRO D C 1
ATOM 3328 O O . PRO D 1 53 ? 28.227 94.351 47.319 1.00 34.27 55 PRO D O 1
ATOM 3332 N N . GLU D 1 54 ? 28.108 96.433 46.467 1.00 36.89 56 GLU D N 1
ATOM 3333 C CA . GLU D 1 54 ? 26.652 96.423 46.337 1.00 39.26 56 GLU D CA 1
ATOM 3334 C C . GLU D 1 54 ? 26.206 95.662 45.091 1.00 38.72 56 GLU D C 1
ATOM 3335 O O . GLU D 1 54 ? 25.050 95.250 44.985 1.00 37.98 56 GLU D O 1
ATOM 3341 N N . LYS D 1 55 ? 27.134 95.497 44.151 1.00 37.51 57 LYS D N 1
ATOM 3342 C CA . LYS D 1 55 ? 26.893 94.765 42.907 1.00 37.28 57 LYS D CA 1
ATOM 3343 C C . LYS D 1 55 ? 28.103 93.851 42.713 1.00 35.02 57 LYS D C 1
ATOM 3344 O O . LYS D 1 55 ? 28.923 94.057 41.817 1.00 32.98 57 LYS D O 1
ATOM 3350 N N . PRO D 1 56 ? 28.217 92.821 43.564 1.00 33.41 58 PRO D N 1
ATOM 3351 C CA . PRO D 1 56 ? 29.285 91.818 43.591 1.00 32.70 58 PRO D CA 1
ATOM 3352 C C . PRO D 1 56 ? 29.772 91.320 42.236 1.00 33.08 58 PRO D C 1
ATOM 3353 O O . PRO D 1 56 ? 30.978 91.259 41.991 1.00 33.96 58 PRO D O 1
ATOM 3357 N N . TYR D 1 57 ? 28.842 90.969 41.355 1.00 32.75 59 TYR D N 1
ATOM 3358 C CA . TYR D 1 57 ? 29.218 90.445 40.049 1.00 32.39 59 TYR D CA 1
ATOM 3359 C C . TYR D 1 57 ? 29.232 91.458 38.914 1.00 31.68 59 TYR D C 1
ATOM 3360 O O . TYR D 1 57 ? 29.262 91.092 37.742 1.00 31.85 59 TYR D O 1
ATOM 3369 N N . LYS D 1 58 ? 29.223 92.737 39.273 1.00 32.63 60 LYS D N 1
ATOM 3370 C CA . LYS D 1 58 ? 29.297 93.802 38.286 1.00 31.08 60 LYS D CA 1
ATOM 3371 C C . LYS D 1 58 ? 30.790 93.944 38.001 1.00 29.39 60 LYS D C 1
ATOM 3372 O O . LYS D 1 58 ? 31.565 94.293 38.894 1.00 28.44 60 LYS D O 1
ATOM 3378 N N . GLY D 1 59 ? 31.192 93.654 36.769 1.00 27.12 61 GLY D N 1
ATOM 3379 C CA . GLY D 1 59 ? 32.597 93.746 36.416 1.00 25.01 61 GLY D CA 1
ATOM 3380 C C . GLY D 1 59 ? 33.362 92.480 36.760 1.00 23.89 61 GLY D C 1
ATOM 3381 O O . GLY D 1 59 ? 34.594 92.473 36.820 1.00 23.51 61 GLY D O 1
ATOM 3382 N N . SER D 1 60 ? 32.629 91.396 36.984 1.00 23.13 62 SER D N 1
ATOM 3383 C CA . SER D 1 60 ? 33.252 90.124 37.324 1.00 22.95 62 SER D CA 1
ATOM 3384 C C . SER D 1 60 ? 34.042 89.568 36.140 1.00 22.55 62 SER D C 1
ATOM 3385 O O . SER D 1 60 ? 35.130 89.018 36.314 1.00 21.86 62 SER D O 1
ATOM 3388 N N . GLY D 1 61 ? 33.489 89.707 34.936 1.00 22.05 63 GLY D N 1
ATOM 3389 C CA . GLY D 1 61 ? 34.176 89.221 33.753 1.00 19.29 63 GLY D CA 1
ATOM 3390 C C . GLY D 1 61 ? 35.455 90.010 33.549 1.00 19.91 63 GLY D C 1
ATOM 3391 O O . GLY D 1 61 ? 36.497 89.454 33.202 1.00 19.23 63 GLY D O 1
ATOM 3392 N N . PHE D 1 62 ? 35.381 91.314 33.784 1.00 19.72 64 PHE D N 1
ATOM 3393 C CA . PHE D 1 62 ? 36.543 92.178 33.624 1.00 20.20 64 PHE D CA 1
ATOM 3394 C C . PHE D 1 62 ? 37.651 91.836 34.623 1.00 19.90 64 PHE D C 1
ATOM 3395 O O . PHE D 1 62 ? 38.829 91.901 34.281 1.00 20.86 64 PHE D O 1
ATOM 3403 N N . ARG D 1 63 ? 37.281 91.450 35.843 1.00 18.80 65 ARG D N 1
ATOM 3404 C CA . ARG D 1 63 ? 38.284 91.119 36.860 1.00 19.09 65 ARG D CA 1
ATOM 3405 C C . ARG D 1 63 ? 38.791 89.687 36.730 1.00 18.19 65 ARG D C 1
ATOM 3406 O O . ARG D 1 63 ? 39.872 89.347 37.214 1.00 20.01 65 ARG D O 1
ATOM 3414 N N . CYS D 1 64 ? 37.997 88.857 36.070 1.00 18.71 66 CYS D N 1
ATOM 3415 C CA . CYS D 1 64 ? 38.332 87.461 35.858 1.00 19.36 66 CYS D CA 1
ATOM 3416 C C . CYS D 1 64 ? 39.743 87.265 35.315 1.00 20.47 66 CYS D C 1
ATOM 3417 O O . CYS D 1 64 ? 40.182 87.986 34.419 1.00 18.23 66 CYS D O 1
ATOM 3420 N N . ILE D 1 65 ? 40.443 86.279 35.866 1.00 21.46 67 ILE D N 1
ATOM 3421 C CA . ILE D 1 65 ? 41.795 85.954 35.432 1.00 21.83 67 ILE D CA 1
ATOM 3422 C C . ILE D 1 65 ? 41.705 84.617 34.724 1.00 23.09 67 ILE D C 1
ATOM 3423 O O . ILE D 1 65 ? 41.524 83.585 35.363 1.00 24.94 67 ILE D O 1
ATOM 3428 N N . HIS D 1 66 ? 41.804 84.642 33.399 1.00 24.80 68 HIS D N 1
ATOM 3429 C CA . HIS D 1 66 ? 41.716 83.421 32.609 1.00 26.11 68 HIS D CA 1
ATOM 3430 C C . HIS D 1 66 ? 43.085 83.013 32.072 1.00 27.46 68 HIS D C 1
ATOM 3431 O O . HIS D 1 66 ? 43.860 83.855 31.627 1.00 27.59 68 HIS D O 1
ATOM 3438 N N . ILE D 1 67 ? 43.369 81.714 32.116 1.00 28.98 69 ILE D N 1
ATOM 3439 C CA . ILE D 1 67 ? 44.640 81.176 31.646 1.00 30.98 69 ILE D CA 1
ATOM 3440 C C . ILE D 1 67 ? 44.391 79.893 30.859 1.00 33.81 69 ILE D C 1
ATOM 3441 O O . ILE D 1 67 ? 44.285 78.809 31.434 1.00 34.90 69 ILE D O 1
ATOM 3446 N N . GLY D 1 68 ? 44.279 80.025 29.542 1.00 36.01 70 GLY D N 1
ATOM 3447 C CA . GLY D 1 68 ? 44.049 78.869 28.692 1.00 39.22 70 GLY D CA 1
ATOM 3448 C C . GLY D 1 68 ? 44.720 79.117 27.359 1.00 40.85 70 GLY D C 1
ATOM 3449 O O . GLY D 1 68 ? 45.893 79.488 27.315 1.00 40.58 70 GLY D O 1
ATOM 3450 N N . GLU D 1 69 ? 43.990 78.912 26.270 1.00 43.18 71 GLU D N 1
ATOM 3451 C CA . GLU D 1 69 ? 44.546 79.160 24.946 1.00 46.67 71 GLU D CA 1
ATOM 3452 C C . GLU D 1 69 ? 44.986 80.621 24.949 1.00 45.86 71 GLU D C 1
ATOM 3453 O O . GLU D 1 69 ? 46.017 80.980 24.382 1.00 45.86 71 GLU D O 1
ATOM 3459 N N . LYS D 1 70 ? 44.190 81.451 25.614 1.00 45.92 72 LYS D N 1
ATOM 3460 C CA . LYS D 1 70 ? 44.465 82.876 25.748 1.00 45.20 72 LYS D CA 1
ATOM 3461 C C . LYS D 1 70 ? 44.910 83.083 27.197 1.00 43.43 72 LYS D C 1
ATOM 3462 O O . LYS D 1 70 ? 44.361 82.471 28.115 1.00 42.18 72 LYS D O 1
ATOM 3468 N N . VAL D 1 71 ? 45.904 83.939 27.403 1.00 41.22 73 VAL D N 1
ATOM 3469 C CA . VAL D 1 71 ? 46.411 84.192 28.744 1.00 38.97 73 VAL D CA 1
ATOM 3470 C C . VAL D 1 71 ? 46.285 85.655 29.139 1.00 37.59 73 VAL D C 1
ATOM 3471 O O . VAL D 1 71 ? 46.618 86.551 28.365 1.00 37.55 73 VAL D O 1
ATOM 3475 N N . ASP D 1 72 ? 45.808 85.892 30.356 1.00 35.38 74 ASP D N 1
ATOM 3476 C CA . ASP D 1 72 ? 45.635 87.246 30.846 1.00 34.49 74 ASP D CA 1
ATOM 3477 C C . ASP D 1 72 ? 46.968 87.990 30.862 1.00 33.66 74 ASP D C 1
ATOM 3478 O O . ASP D 1 72 ? 47.975 87.465 31.324 1.00 34.82 74 ASP D O 1
ATOM 3483 N N . PRO D 1 73 ? 46.989 89.229 30.352 1.00 33.29 75 PRO D N 1
ATOM 3484 C CA . PRO D 1 73 ? 48.212 90.034 30.316 1.00 32.78 75 PRO D CA 1
ATOM 3485 C C . PRO D 1 73 ? 48.914 90.208 31.660 1.00 33.22 75 PRO D C 1
ATOM 3486 O O . PRO D 1 73 ? 50.134 90.371 31.692 1.00 33.31 75 PRO D O 1
ATOM 3490 N N . VAL D 1 74 ? 48.167 90.175 32.766 1.00 32.71 76 VAL D N 1
ATOM 3491 C CA . VAL D 1 74 ? 48.798 90.350 34.078 1.00 31.97 76 VAL D CA 1
ATOM 3492 C C . VAL D 1 74 ? 49.793 89.237 34.376 1.00 31.86 76 VAL D C 1
ATOM 3493 O O . VAL D 1 74 ? 50.758 89.441 35.112 1.00 32.83 76 VAL D O 1
ATOM 3497 N N . ILE D 1 75 ? 49.561 88.063 33.796 1.00 31.85 77 ILE D N 1
ATOM 3498 C CA . ILE D 1 75 ? 50.456 86.926 33.997 1.00 31.61 77 ILE D CA 1
ATOM 3499 C C . ILE D 1 75 ? 51.811 87.198 33.344 1.00 33.27 77 ILE D C 1
ATOM 3500 O O . ILE D 1 75 ? 52.857 87.010 33.964 1.00 32.23 77 ILE D O 1
ATOM 3505 N N . GLU D 1 76 ? 51.775 87.650 32.092 1.00 35.49 78 GLU D N 1
ATOM 3506 C CA . GLU D 1 76 ? 52.982 87.956 31.338 1.00 38.43 78 GLU D CA 1
ATOM 3507 C C . GLU D 1 76 ? 53.779 89.058 32.026 1.00 38.35 78 GLU D C 1
ATOM 3508 O O . GLU D 1 76 ? 54.997 88.956 32.189 1.00 37.28 78 GLU D O 1
ATOM 3514 N N . GLN D 1 77 ? 53.083 90.111 32.432 1.00 38.42 79 GLN D N 1
ATOM 3515 C CA . GLN D 1 77 ? 53.719 91.229 33.106 1.00 40.15 79 GLN D CA 1
ATOM 3516 C C . GLN D 1 77 ? 54.403 90.786 34.395 1.00 39.70 79 GLN D C 1
ATOM 3517 O O . GLN D 1 77 ? 55.512 91.227 34.701 1.00 40.46 79 GLN D O 1
ATOM 3523 N N . ALA D 1 78 ? 53.746 89.910 35.149 1.00 38.22 80 ALA D N 1
ATOM 3524 C CA . ALA D 1 78 ? 54.310 89.422 36.403 1.00 37.04 80 ALA D CA 1
ATOM 3525 C C . ALA D 1 78 ? 55.515 88.516 36.151 1.00 36.50 80 ALA D C 1
ATOM 3526 O O . ALA D 1 78 ? 56.456 88.488 36.949 1.00 35.69 80 ALA D O 1
ATOM 3528 N N . SER D 1 79 ? 55.481 87.778 35.043 1.00 35.01 81 SER D N 1
ATOM 3529 C CA . SER D 1 79 ? 56.578 86.884 34.682 1.00 35.38 81 SER D CA 1
ATOM 3530 C C . SER D 1 79 ? 57.857 87.671 34.400 1.00 36.52 81 SER D C 1
ATOM 3531 O O . SER D 1 79 ? 58.916 87.369 34.946 1.00 35.77 81 SER D O 1
ATOM 3534 N N . LYS D 1 80 ? 57.751 88.679 33.541 1.00 36.51 82 LYS D N 1
ATOM 3535 C CA . LYS D 1 80 ? 58.905 89.486 33.183 1.00 39.10 82 LYS D CA 1
ATOM 3536 C C . LYS D 1 80 ? 59.456 90.297 34.352 1.00 38.98 82 LYS D C 1
ATOM 3537 O O . LYS D 1 80 ? 60.643 90.621 34.387 1.00 38.72 82 LYS D O 1
ATOM 3543 N N . GLU D 1 81 ? 58.596 90.601 35.316 1.00 39.04 83 GLU D N 1
ATOM 3544 C CA . GLU D 1 81 ? 58.992 91.370 36.488 1.00 39.49 83 GLU D CA 1
ATOM 3545 C C . GLU D 1 81 ? 59.758 90.515 37.495 1.00 38.93 83 GLU D C 1
ATOM 3546 O O . GLU D 1 81 ? 60.680 90.993 38.160 1.00 39.43 83 GLU D O 1
ATOM 3552 N N . SER D 1 82 ? 59.365 89.250 37.611 1.00 37.54 84 SER D N 1
ATOM 3553 C CA . SER D 1 82 ? 60.007 88.333 38.546 1.00 35.99 84 SER D CA 1
ATOM 3554 C C . SER D 1 82 ? 61.181 87.603 37.903 1.00 35.42 84 SER D C 1
ATOM 3555 O O . SER D 1 82 ? 61.878 86.831 38.558 1.00 34.77 84 SER D O 1
ATOM 3558 N N . GLY D 1 83 ? 61.402 87.859 36.618 1.00 35.00 85 GLY D N 1
ATOM 3559 C CA . GLY D 1 83 ? 62.497 87.210 35.927 1.00 36.06 85 GLY D CA 1
ATOM 3560 C C . GLY D 1 83 ? 62.199 85.763 35.581 1.00 37.56 85 GLY D C 1
ATOM 3561 O O . GLY D 1 83 ? 63.115 84.955 35.426 1.00 38.07 85 GLY D O 1
ATOM 3562 N N . LEU D 1 84 ? 60.914 85.432 35.475 1.00 37.45 86 LEU D N 1
ATOM 3563 C CA . LEU D 1 84 ? 60.496 84.082 35.126 1.00 38.36 86 LEU D CA 1
ATOM 3564 C C . LEU D 1 84 ? 60.017 84.052 33.684 1.00 39.17 86 LEU D C 1
ATOM 3565 O O . LEU D 1 84 ? 59.331 84.966 33.225 1.00 39.28 86 LEU D O 1
ATOM 3570 N N . ASP D 1 85 ? 60.385 82.995 32.973 1.00 40.62 87 ASP D N 1
ATOM 3571 C CA . ASP D 1 85 ? 59.998 82.841 31.579 1.00 42.02 87 ASP D CA 1
ATOM 3572 C C . ASP D 1 85 ? 58.512 82.508 31.468 1.00 41.02 87 ASP D C 1
ATOM 3573 O O . ASP D 1 85 ? 58.047 81.529 32.049 1.00 41.52 87 ASP D O 1
ATOM 3578 N N . ILE D 1 86 ? 57.778 83.320 30.710 1.00 39.77 88 ILE D N 1
ATOM 3579 C CA . ILE D 1 86 ? 56.341 83.128 30.529 1.00 37.98 88 ILE D CA 1
ATOM 3580 C C . ILE D 1 86 ? 55.958 81.701 30.133 1.00 37.32 88 ILE D C 1
ATOM 3581 O O . ILE D 1 86 ? 54.934 81.187 30.575 1.00 37.33 88 ILE D O 1
ATOM 3586 N N . ASP D 1 87 ? 56.777 81.059 29.308 1.00 37.41 89 ASP D N 1
ATOM 3587 C CA . ASP D 1 87 ? 56.485 79.693 28.882 1.00 38.09 89 ASP D CA 1
ATOM 3588 C C . ASP D 1 87 ? 56.638 78.690 30.025 1.00 37.60 89 ASP D C 1
ATOM 3589 O O . ASP D 1 87 ? 55.960 77.661 30.053 1.00 36.38 89 ASP D O 1
ATOM 3594 N N . ASP D 1 88 ? 57.533 78.983 30.964 1.00 37.03 90 ASP D N 1
ATOM 3595 C CA . ASP D 1 88 ? 57.724 78.094 32.102 1.00 36.08 90 ASP D CA 1
ATOM 3596 C C . ASP D 1 88 ? 56.529 78.224 33.040 1.00 34.82 90 ASP D C 1
ATOM 3597 O O . ASP D 1 88 ? 56.074 77.241 33.619 1.00 35.58 90 ASP D O 1
ATOM 3602 N N . VAL D 1 89 ? 56.023 79.446 33.179 1.00 33.94 91 VAL D N 1
ATOM 3603 C CA . VAL D 1 89 ? 54.869 79.715 34.032 1.00 33.62 91 VAL D CA 1
ATOM 3604 C C . VAL D 1 89 ? 53.616 79.065 33.450 1.00 33.95 91 VAL D C 1
ATOM 3605 O O . VAL D 1 89 ? 52.901 78.334 34.138 1.00 34.06 91 VAL D O 1
ATOM 3609 N N . ARG D 1 90 ? 53.359 79.332 32.175 1.00 33.87 92 ARG D N 1
ATOM 3610 C CA . ARG D 1 90 ? 52.195 78.779 31.498 1.00 34.45 92 ARG D CA 1
ATOM 3611 C C . ARG D 1 90 ? 52.230 77.257 31.552 1.00 33.02 92 ARG D C 1
ATOM 3612 O O . ARG D 1 90 ? 51.212 76.611 31.798 1.00 31.21 92 ARG D O 1
ATOM 3620 N N . GLY D 1 91 ? 53.414 76.696 31.325 1.00 33.52 93 GLY D N 1
ATOM 3621 C CA . GLY D 1 91 ? 53.573 75.254 31.335 1.00 32.98 93 GLY D CA 1
ATOM 3622 C C . GLY D 1 91 ? 53.247 74.597 32.658 1.00 33.38 93 GLY D C 1
ATOM 3623 O O . GLY D 1 91 ? 52.755 73.471 32.693 1.00 35.06 93 GLY D O 1
ATOM 3624 N N . ASN D 1 92 ? 53.514 75.298 33.753 1.00 34.12 94 ASN D N 1
ATOM 3625 C CA . ASN D 1 92 ? 53.250 74.752 35.082 1.00 34.23 94 ASN D CA 1
ATOM 3626 C C . ASN D 1 92 ? 51.830 74.987 35.589 1.00 34.27 94 ASN D C 1
ATOM 3627 O O . ASN D 1 92 ? 51.452 74.467 36.636 1.00 34.31 94 ASN D O 1
ATOM 3632 N N . LEU D 1 93 ? 51.047 75.766 34.847 1.00 35.72 95 LEU D N 1
ATOM 3633 C CA . LEU D 1 93 ? 49.667 76.055 35.228 1.00 36.75 95 LEU D CA 1
ATOM 3634 C C . LEU D 1 93 ? 48.705 75.164 34.448 1.00 37.95 95 LEU D C 1
ATOM 3635 O O . LEU D 1 93 ? 49.021 74.716 33.344 1.00 38.24 95 LEU D O 1
ATOM 3640 N N . PRO D 1 94 ? 47.514 74.899 35.015 1.00 39.70 96 PRO D N 1
ATOM 3641 C CA . PRO D 1 94 ? 46.491 74.061 34.379 1.00 41.28 96 PRO D CA 1
ATOM 3642 C C . PRO D 1 94 ? 46.200 74.508 32.947 1.00 43.57 96 PRO D C 1
ATOM 3643 O O . PRO D 1 94 ? 46.245 75.700 32.643 1.00 45.24 96 PRO D O 1
ATOM 3647 N N . GLN D 1 95 ? 45.897 73.552 32.076 1.00 45.04 97 GLN D N 1
ATOM 3648 C CA . GLN D 1 95 ? 45.603 73.851 30.676 1.00 46.42 97 GLN D CA 1
ATOM 3649 C C . GLN D 1 95 ? 44.568 74.974 30.530 1.00 45.31 97 GLN D C 1
ATOM 3650 O O . GLN D 1 95 ? 44.720 75.865 29.693 1.00 44.64 97 GLN D O 1
ATOM 3656 N N . ASP D 1 96 ? 43.523 74.935 31.351 1.00 43.71 98 ASP D N 1
ATOM 3657 C CA . ASP D 1 96 ? 42.475 75.949 31.293 1.00 42.35 98 ASP D CA 1
ATOM 3658 C C . ASP D 1 96 ? 42.033 76.314 32.707 1.00 39.88 98 ASP D C 1
ATOM 3659 O O . ASP D 1 96 ? 41.356 75.535 33.374 1.00 41.96 98 ASP D O 1
ATOM 3664 N N . LEU D 1 97 ? 42.412 77.502 33.160 1.00 34.26 99 LEU D N 1
ATOM 3665 C CA . LEU D 1 97 ? 42.062 77.943 34.500 1.00 30.18 99 LEU D CA 1
ATOM 3666 C C . LEU D 1 97 ? 41.437 79.331 34.527 1.00 27.81 99 LEU D C 1
ATOM 3667 O O . LEU D 1 97 ? 41.980 80.281 33.960 1.00 26.32 99 LEU D O 1
ATOM 3672 N N . SER D 1 98 ? 40.292 79.438 35.191 1.00 24.51 100 SER D N 1
ATOM 3673 C CA . SER D 1 98 ? 39.605 80.715 35.319 1.00 23.29 100 SER D CA 1
ATOM 3674 C C . SER D 1 98 ? 39.424 81.019 36.799 1.00 21.26 100 SER D C 1
ATOM 3675 O O . SER D 1 98 ? 39.007 80.159 37.575 1.00 17.92 100 SER D O 1
ATOM 3678 N N . VAL D 1 99 ? 39.761 82.245 37.183 1.00 19.54 101 VAL D N 1
ATOM 3679 C CA . VAL D 1 99 ? 39.647 82.670 38.564 1.00 18.31 101 VA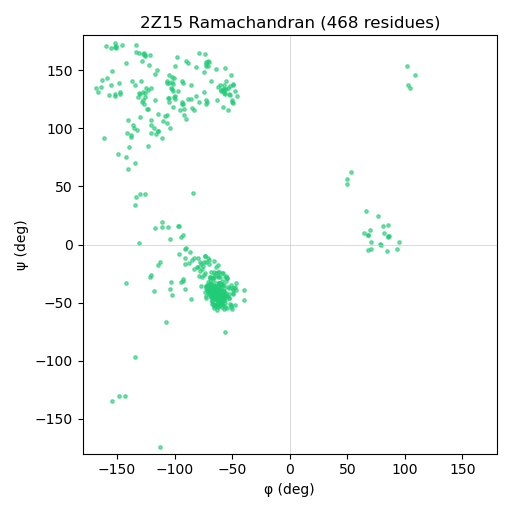L D CA 1
ATOM 3680 C C . VAL D 1 99 ? 38.844 83.954 38.659 1.00 18.55 101 VAL D C 1
ATOM 3681 O O . VAL D 1 99 ? 39.178 84.955 38.026 1.00 17.48 101 VAL D O 1
ATOM 3685 N N . TRP D 1 100 ? 37.781 83.916 39.452 1.00 17.65 102 TRP D N 1
ATOM 3686 C CA . TRP D 1 100 ? 36.931 85.082 39.641 1.00 18.63 102 TRP D CA 1
ATOM 3687 C C . TRP D 1 100 ? 37.181 85.707 41.011 1.00 18.78 102 TRP D C 1
ATOM 3688 O O . TRP D 1 100 ? 37.066 85.043 42.043 1.00 17.78 102 TRP D O 1
ATOM 3699 N N . ILE D 1 101 ? 37.551 86.982 41.010 1.00 17.39 103 ILE D N 1
ATOM 3700 C CA . ILE D 1 101 ? 37.796 87.699 42.250 1.00 18.67 103 ILE D CA 1
ATOM 3701 C C . ILE D 1 101 ? 36.720 88.772 42.333 1.00 20.59 103 ILE D C 1
ATOM 3702 O O . ILE D 1 101 ? 36.831 89.832 41.712 1.00 21.29 103 ILE D O 1
ATOM 3707 N N . ASP D 1 102 ? 35.661 88.470 43.080 1.00 20.76 104 ASP D N 1
ATOM 3708 C CA . ASP D 1 102 ? 34.531 89.385 43.243 1.00 21.57 104 ASP D CA 1
ATOM 3709 C C . ASP D 1 102 ? 34.335 89.687 44.720 1.00 23.10 104 ASP D C 1
ATOM 3710 O O . ASP D 1 102 ? 34.706 88.890 45.577 1.00 23.66 104 ASP D O 1
ATOM 3715 N N . PRO D 1 103 ? 33.746 90.846 45.039 1.00 24.11 105 PRO D N 1
ATOM 3716 C CA . PRO D 1 103 ? 33.539 91.163 46.454 1.00 25.78 105 PRO D CA 1
ATOM 3717 C C . PRO D 1 103 ? 32.727 90.093 47.178 1.00 26.29 105 PRO D C 1
ATOM 3718 O O . PRO D 1 103 ? 31.694 89.635 46.679 1.00 26.69 105 PRO D O 1
ATOM 3722 N N . PHE D 1 104 ? 33.231 89.687 48.341 1.00 26.26 106 PHE D N 1
ATOM 3723 C CA . PHE D 1 104 ? 32.602 88.676 49.179 1.00 27.90 106 PHE D CA 1
ATOM 3724 C C . PHE D 1 104 ? 32.842 87.240 48.719 1.00 28.53 106 PHE D C 1
ATOM 3725 O O . PHE D 1 104 ? 32.363 86.303 49.355 1.00 29.27 106 PHE D O 1
ATOM 3733 N N . GLU D 1 105 ? 33.575 87.046 47.624 1.00 26.22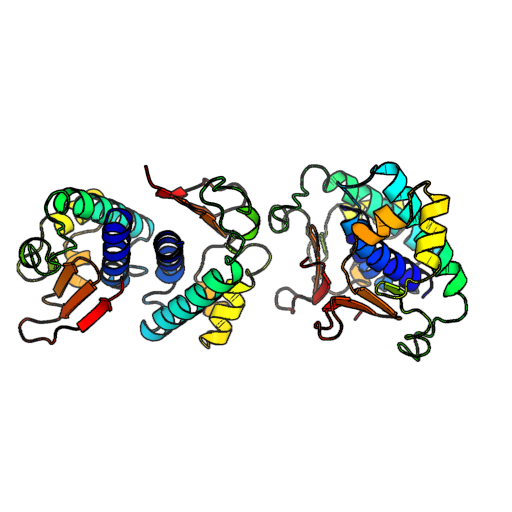 107 GLU D N 1
ATOM 3734 C CA . GLU D 1 105 ? 33.823 85.683 47.168 1.00 25.41 107 GLU D CA 1
ATOM 3735 C C . GLU D 1 105 ? 34.876 85.486 46.089 1.00 23.22 107 GLU D C 1
ATOM 3736 O O . GLU D 1 105 ? 34.914 86.206 45.096 1.00 25.22 107 GLU D O 1
ATOM 3742 N N . VAL D 1 106 ? 35.727 84.491 46.293 1.00 21.02 108 VAL D N 1
ATOM 3743 C CA . VAL D 1 106 ? 36.749 84.158 45.319 1.00 19.71 108 VAL D CA 1
ATOM 3744 C C . VAL D 1 106 ? 36.457 82.738 44.840 1.00 19.64 108 VAL D C 1
ATOM 3745 O O . VAL D 1 106 ? 36.359 81.811 45.648 1.00 20.61 108 VAL D O 1
ATOM 3749 N N . SER D 1 107 ? 36.308 82.572 43.529 1.00 18.99 109 SER D N 1
ATOM 3750 C CA . SER D 1 107 ? 36.009 81.261 42.949 1.00 19.32 109 SER D CA 1
ATOM 3751 C C . SER D 1 107 ? 36.884 80.947 41.740 1.00 19.59 109 SER D C 1
ATOM 3752 O O . SER D 1 107 ? 37.624 81.800 41.255 1.00 19.63 109 SER D O 1
ATOM 3755 N N . TYR D 1 108 ? 36.804 79.716 41.255 1.00 21.15 110 TYR D N 1
ATOM 3756 C CA . TYR D 1 108 ? 37.608 79.337 40.110 1.00 24.73 110 TYR D CA 1
ATOM 3757 C C . TYR D 1 108 ? 37.043 78.120 39.420 1.00 25.93 110 TYR D C 1
ATOM 3758 O O . TYR D 1 108 ? 36.123 77.478 39.923 1.00 24.49 110 TYR D O 1
ATOM 3767 N N . GLN D 1 109 ? 37.605 77.812 38.259 1.00 28.34 111 GLN D N 1
ATOM 3768 C CA . GLN D 1 109 ? 37.163 76.670 37.487 1.00 31.54 111 GLN D CA 1
ATOM 3769 C C . GLN D 1 109 ? 38.305 76.134 36.639 1.00 32.25 111 GLN D C 1
ATOM 3770 O O . GLN D 1 109 ? 38.965 76.880 35.913 1.00 32.26 111 GLN D O 1
ATOM 3776 N N . ILE D 1 110 ? 38.546 74.834 36.754 1.00 34.22 112 ILE D N 1
ATOM 3777 C CA . ILE D 1 110 ? 39.594 74.178 35.986 1.00 35.67 112 ILE D CA 1
ATOM 3778 C C . ILE D 1 110 ? 38.922 73.350 34.898 1.00 37.27 112 ILE D C 1
ATOM 3779 O O . ILE D 1 110 ? 38.359 72.292 35.171 1.00 36.53 112 ILE D O 1
ATOM 3784 N N . GLY D 1 111 ? 38.975 73.846 33.667 1.00 38.63 113 GLY D N 1
ATOM 3785 C CA . GLY D 1 111 ? 38.358 73.140 32.564 1.00 42.29 113 GLY D CA 1
ATOM 3786 C C . GLY D 1 111 ? 37.117 73.862 32.085 1.00 44.91 113 GLY D C 1
ATOM 3787 O O . GLY D 1 111 ? 36.393 74.465 32.881 1.00 45.01 113 GLY D O 1
ATOM 3788 N N . GLU D 1 112 ? 36.869 73.806 30.781 1.00 46.84 114 GLU D N 1
ATOM 3789 C CA . GLU D 1 112 ? 35.712 74.468 30.200 1.00 49.23 114 GLU D CA 1
ATOM 3790 C C . GLU D 1 112 ? 34.427 73.967 30.852 1.00 49.15 114 GLU D C 1
ATOM 3791 O O . GLU D 1 112 ? 33.479 74.731 31.038 1.00 49.18 114 GLU D O 1
ATOM 3797 N N . LYS D 1 113 ? 34.400 72.684 31.203 1.00 48.49 115 LYS D N 1
ATOM 3798 C CA . LYS D 1 113 ? 33.223 72.097 31.838 1.00 47.57 115 LYS D CA 1
ATOM 3799 C C . LYS D 1 113 ? 33.493 71.732 33.297 1.00 45.43 115 LYS D C 1
ATOM 3800 O O . LYS D 1 113 ? 32.730 70.988 33.913 1.00 45.01 115 LYS D O 1
ATOM 3806 N N . GLY D 1 114 ? 34.579 72.265 33.847 1.00 42.84 116 GLY D N 1
ATOM 3807 C CA . GLY D 1 114 ? 34.912 71.984 35.230 1.00 39.35 116 GLY D CA 1
ATOM 3808 C C . GLY D 1 114 ? 33.943 72.642 36.196 1.00 37.07 116 GLY D C 1
ATOM 3809 O O . GLY D 1 114 ? 33.291 73.625 35.848 1.00 36.29 116 GLY D O 1
ATOM 3810 N N . PRO D 1 115 ? 33.825 72.120 37.425 1.00 35.70 117 PRO D N 1
ATOM 3811 C CA . PRO D 1 115 ? 32.920 72.680 38.434 1.00 33.87 117 PRO D CA 1
ATOM 3812 C C . PRO D 1 115 ? 33.438 74.001 38.996 1.00 32.16 117 PRO D C 1
ATOM 3813 O O . PRO D 1 115 ? 34.635 74.281 38.941 1.00 31.22 117 PRO D O 1
ATOM 3817 N N . VAL D 1 116 ? 32.523 74.806 39.527 1.00 30.88 118 VAL D N 1
ATOM 3818 C CA . VAL D 1 116 ? 32.866 76.091 40.120 1.00 30.38 118 VAL D CA 1
ATOM 3819 C C . VAL D 1 116 ? 33.158 75.878 41.601 1.00 30.67 118 VAL D C 1
ATOM 3820 O O . VAL D 1 116 ? 32.246 75.624 42.391 1.00 32.08 118 VAL D O 1
ATOM 3824 N N . LYS D 1 117 ? 34.434 75.979 41.968 1.00 29.38 119 LYS D N 1
ATOM 3825 C CA . LYS D 1 117 ? 34.861 75.783 43.348 1.00 28.60 119 LYS D CA 1
ATOM 3826 C C . LYS D 1 117 ? 35.120 77.108 44.056 1.00 26.61 119 LYS D C 1
ATOM 3827 O O . LYS D 1 117 ? 35.700 78.029 43.483 1.00 24.96 119 LYS D O 1
ATOM 3833 N N . VAL D 1 118 ? 34.683 77.196 45.307 1.00 24.31 120 VAL D N 1
ATOM 3834 C CA . VAL D 1 118 ? 34.864 78.406 46.094 1.00 23.33 120 VAL D CA 1
ATOM 3835 C C . VAL D 1 118 ? 36.137 78.355 46.930 1.00 20.63 120 VAL D C 1
ATOM 3836 O O . VAL D 1 118 ? 36.314 77.443 47.732 1.00 22.08 120 VAL D O 1
ATOM 3840 N N . LEU D 1 119 ? 37.020 79.331 46.734 1.00 19.32 121 LEU D N 1
ATOM 3841 C CA . LEU D 1 119 ? 38.276 79.405 47.484 1.00 19.21 121 LEU D CA 1
ATOM 3842 C C . LEU D 1 119 ? 38.108 80.229 48.754 1.00 18.90 121 LEU D C 1
ATOM 3843 O O . LEU D 1 119 ? 38.690 79.914 49.790 1.00 19.42 121 LEU D O 1
ATOM 3848 N N . TYR D 1 120 ? 37.323 81.298 48.654 1.00 19.66 122 TYR D N 1
ATOM 3849 C CA . TYR D 1 120 ? 37.063 82.186 49.778 1.00 21.52 122 TYR D CA 1
ATOM 3850 C C . TYR D 1 120 ? 35.660 82.774 49.676 1.00 22.81 122 TYR D C 1
ATOM 3851 O O . TYR D 1 120 ? 35.206 83.135 48.585 1.00 20.87 122 TYR D O 1
ATOM 3860 N N . VAL D 1 121 ? 34.980 82.860 50.816 1.00 24.82 123 VAL D N 1
ATOM 3861 C CA . VAL D 1 121 ? 33.631 83.418 50.881 1.00 29.08 123 VAL D CA 1
ATOM 3862 C C . VAL D 1 121 ? 33.385 84.130 52.208 1.00 32.43 123 VAL D C 1
ATOM 3863 O O . VAL D 1 121 ? 33.666 83.590 53.278 1.00 31.36 123 VAL D O 1
ATOM 3867 N N . ASP D 1 122 ? 32.854 85.347 52.119 1.00 37.51 124 ASP D N 1
ATOM 3868 C CA . ASP D 1 122 ? 32.563 86.174 53.286 1.00 43.38 124 ASP D CA 1
ATOM 3869 C C . ASP D 1 122 ? 31.071 86.252 53.613 1.00 46.57 124 ASP D C 1
ATOM 3870 O O . ASP D 1 122 ? 30.256 86.627 52.770 1.00 46.09 124 ASP D O 1
ATOM 3875 N N . ASP D 1 123 ? 30.737 85.921 54.860 1.00 50.76 125 ASP D N 1
ATOM 3876 C CA . ASP D 1 123 ? 29.359 85.922 55.351 1.00 53.18 125 ASP D CA 1
ATOM 3877 C C . ASP D 1 123 ? 28.494 84.930 54.588 1.00 54.05 125 ASP D C 1
ATOM 3878 O O . ASP D 1 123 ? 29.020 84.283 53.658 1.00 53.21 125 ASP D O 1
#